Protein AF-A0A1I5GB34-F1 (afdb_monomer_lite)

Foldseek 3Di:
DFPQVLLVLLLQQAVVVLVPDDLVRLLVVLVVLLVLLVVVLDPDPDSVDDNLNSLLVNVSSLSNSCVSLPPPGPLCLQCLCCVLEHQQQRDFQDDPVSLVPQDDDDDRGDSVVSVVSSVVSVVVRDGAPQSVLVSLCRNHPDDPPDDRCPLSVVLVVLSVQLSVQSVCCVPPVPSNSVSSNVNSSSSSVSVNVVVVVDDPPDDDDSRVSNCVCRVCHPPVPRHNHDPDPSADPVNVVVVVVDDDQDPPHPPDDPPVVVVVVVVVVVLLVDQFLFDDLVNQVPDQLQDDQLVVLLLVLLQLLLVQCCVPPVPLSVVSNVLSVVSNVDDPDDPVSSCSVVVSLLSSLLSLLPDAPVSLVVQLVVDDPNNSNCCSSAAEEEEEEAFFDDPPDDTFPVVLLVVLLVVLCPRPPVSYHYHYDPLDDPVNVLCDLVNHAHQEYEYDYEAALQAGWHADPVRHTDGDGPVNVLVSVLVHLNHQEYEYLYACHVNNDPADSHQKYKYFNGDDDSVLSSQLSNQLSNCVSSSHDNVVSNVRSLVSCVVVVHDSPGMDMDGDD

Structure (mmCIF, N/CA/C/O backbone):
data_AF-A0A1I5GB34-F1
#
_entry.id   AF-A0A1I5GB34-F1
#
loop_
_atom_site.group_PDB
_atom_site.id
_atom_site.type_symbol
_atom_site.label_atom_id
_atom_site.label_alt_id
_atom_site.label_comp_id
_atom_site.label_asym_id
_atom_site.label_entity_id
_atom_site.label_seq_id
_atom_site.pdbx_PDB_ins_code
_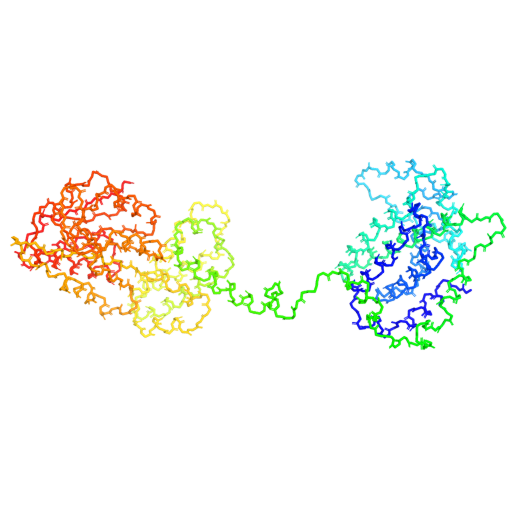atom_site.Cartn_x
_atom_site.Cartn_y
_atom_site.Cartn_z
_atom_site.occupancy
_atom_site.B_iso_or_equiv
_atom_site.auth_seq_id
_atom_site.auth_comp_id
_atom_site.auth_asym_id
_atom_site.auth_atom_id
_atom_site.pdbx_PDB_model_num
ATOM 1 N N . MET A 1 1 ? 26.066 -8.392 -37.610 1.00 86.19 1 MET A N 1
ATOM 2 C CA . MET A 1 1 ? 24.897 -9.177 -37.144 1.00 86.19 1 MET A CA 1
ATOM 3 C C . MET A 1 1 ? 23.680 -8.281 -37.241 1.00 86.19 1 MET A C 1
ATOM 5 O O . MET A 1 1 ? 23.872 -7.072 -37.287 1.00 86.19 1 MET A O 1
ATOM 9 N N . ARG A 1 2 ? 22.466 -8.829 -37.314 1.00 95.38 2 ARG A N 1
ATOM 10 C CA . ARG A 1 2 ? 21.261 -7.997 -37.223 1.00 95.38 2 ARG A CA 1
ATOM 11 C C . ARG A 1 2 ? 20.990 -7.589 -35.774 1.00 95.38 2 ARG A C 1
ATOM 13 O O . ARG A 1 2 ? 21.396 -8.308 -34.856 1.00 95.38 2 ARG A O 1
ATOM 20 N N . LEU A 1 3 ? 20.273 -6.491 -35.548 1.00 97.06 3 LEU A N 1
ATOM 21 C CA . LEU A 1 3 ? 19.861 -6.072 -34.204 1.00 97.06 3 LEU A CA 1
ATOM 22 C C . LEU A 1 3 ? 19.020 -7.164 -33.529 1.00 97.06 3 LEU A C 1
ATOM 24 O O . LEU A 1 3 ? 19.227 -7.480 -32.357 1.00 97.06 3 LEU A O 1
ATOM 28 N N . ASP A 1 4 ? 18.136 -7.803 -34.296 1.00 97.12 4 ASP A N 1
ATOM 29 C CA . ASP A 1 4 ? 17.328 -8.927 -33.820 1.00 97.12 4 ASP A CA 1
ATOM 30 C C . ASP A 1 4 ? 18.175 -10.141 -33.401 1.00 97.12 4 ASP A C 1
ATOM 32 O O . ASP A 1 4 ? 17.775 -10.883 -32.500 1.00 97.12 4 ASP A O 1
ATOM 36 N N . ASP A 1 5 ? 19.351 -10.344 -34.005 1.00 95.88 5 ASP A N 1
ATOM 37 C CA . ASP A 1 5 ? 20.269 -11.411 -33.595 1.00 95.88 5 ASP A CA 1
ATOM 38 C C . ASP A 1 5 ? 20.884 -11.094 -32.225 1.00 95.88 5 ASP A C 1
ATOM 40 O O . ASP A 1 5 ? 20.943 -11.968 -31.357 1.00 95.88 5 ASP A O 1
ATOM 44 N N . LEU A 1 6 ? 21.296 -9.839 -32.000 1.00 95.38 6 LEU A N 1
ATOM 45 C CA . LEU A 1 6 ? 21.833 -9.382 -30.712 1.00 95.38 6 LEU A CA 1
ATOM 46 C C . LEU A 1 6 ? 20.774 -9.452 -29.608 1.00 95.38 6 LEU A C 1
ATOM 48 O O . LEU A 1 6 ? 21.060 -9.903 -28.495 1.00 95.38 6 LEU A O 1
ATOM 52 N N . TYR A 1 7 ? 19.543 -9.062 -29.937 1.00 96.50 7 TYR A N 1
ATOM 53 C CA . TYR A 1 7 ? 18.381 -9.178 -29.067 1.00 96.50 7 TYR A CA 1
ATOM 54 C C . TYR A 1 7 ? 18.138 -10.634 -28.645 1.00 96.50 7 TYR A C 1
ATOM 56 O O . TYR A 1 7 ? 18.145 -10.935 -27.447 1.00 96.50 7 TYR A O 1
ATOM 64 N N . LYS A 1 8 ? 17.994 -11.552 -29.611 1.00 95.31 8 LYS A N 1
ATOM 65 C CA . LYS A 1 8 ? 17.742 -12.980 -29.350 1.00 95.31 8 LYS A CA 1
ATOM 66 C C . LYS A 1 8 ? 18.876 -13.621 -28.558 1.00 95.31 8 LYS A C 1
ATOM 68 O O . LYS A 1 8 ? 18.619 -14.352 -27.605 1.00 95.31 8 LYS A O 1
ATOM 73 N N . MET A 1 9 ? 20.123 -13.316 -28.915 1.00 94.06 9 MET A N 1
ATOM 74 C CA . MET A 1 9 ? 21.308 -13.795 -28.204 1.00 94.06 9 MET A CA 1
ATOM 75 C C . MET A 1 9 ? 21.294 -13.352 -26.738 1.00 94.06 9 MET A C 1
ATOM 77 O O . MET A 1 9 ? 21.451 -14.175 -25.839 1.00 94.06 9 MET A O 1
ATOM 81 N N . THR A 1 10 ? 21.077 -12.064 -26.478 1.00 92.06 10 THR A N 1
ATOM 82 C CA . THR A 1 10 ? 21.097 -11.510 -25.116 1.00 92.06 10 THR A CA 1
ATOM 83 C C . THR A 1 10 ? 19.936 -12.047 -24.278 1.00 92.06 10 THR A C 1
ATOM 85 O O . THR A 1 10 ? 20.125 -12.433 -23.123 1.00 92.06 10 THR A O 1
ATOM 88 N N . ALA A 1 11 ? 18.741 -12.132 -24.867 1.00 91.44 11 ALA A N 1
ATOM 89 C CA . ALA A 1 11 ? 17.571 -12.715 -24.222 1.00 91.44 11 ALA A CA 1
ATOM 90 C C . ALA A 1 11 ? 17.793 -14.192 -23.856 1.00 91.44 11 ALA A C 1
ATOM 92 O O . ALA A 1 11 ? 17.418 -14.607 -22.761 1.00 91.44 11 ALA A O 1
ATOM 93 N N . PHE A 1 12 ? 18.453 -14.962 -24.729 1.00 90.06 12 PHE A N 1
ATOM 94 C CA . PHE A 1 12 ? 18.824 -16.352 -24.464 1.00 90.06 12 PHE A CA 1
ATOM 95 C C . PHE A 1 12 ? 19.845 -16.475 -23.326 1.00 90.06 12 PHE A C 1
ATOM 97 O O . PHE A 1 12 ? 19.649 -17.282 -22.416 1.00 90.06 12 PHE A O 1
ATOM 104 N N . ILE A 1 13 ? 20.887 -15.631 -23.316 1.00 85.56 13 ILE A N 1
ATOM 105 C CA . ILE A 1 13 ? 21.891 -15.623 -22.239 1.00 85.56 13 ILE A CA 1
ATOM 106 C C . ILE A 1 13 ? 21.222 -15.469 -20.872 1.00 85.56 13 ILE A C 1
ATOM 108 O O . ILE A 1 13 ? 21.606 -16.149 -19.924 1.00 85.56 13 ILE A O 1
ATOM 112 N N . TYR A 1 14 ? 20.216 -14.603 -20.752 1.00 86.56 14 TYR A N 1
ATOM 113 C CA . TYR A 1 14 ? 19.569 -14.301 -19.474 1.00 86.56 14 TYR A CA 1
ATOM 114 C C . TYR A 1 14 ? 18.218 -14.992 -19.262 1.00 86.56 14 TYR A C 1
ATOM 116 O O . TYR A 1 14 ? 17.530 -14.651 -18.303 1.00 86.56 14 TYR A O 1
ATOM 124 N N . GLN A 1 15 ? 17.841 -15.965 -20.095 1.00 82.56 15 GLN A N 1
ATOM 125 C CA . GLN A 1 15 ? 16.497 -16.551 -20.111 1.00 82.56 15 GLN A CA 1
ATOM 126 C C . GLN A 1 15 ? 16.028 -17.061 -18.736 1.00 82.56 15 GLN A C 1
ATOM 128 O O . GLN A 1 15 ? 14.951 -16.676 -18.289 1.00 82.56 15 GLN A O 1
ATOM 133 N N . ASP A 1 16 ? 16.841 -17.844 -18.023 1.00 78.56 16 ASP A N 1
ATOM 134 C CA . ASP A 1 16 ? 16.467 -18.419 -16.717 1.00 78.56 16 ASP A CA 1
ATOM 135 C C . ASP A 1 16 ? 16.294 -17.348 -15.627 1.00 78.56 16 ASP A C 1
ATOM 137 O O . ASP A 1 16 ? 15.335 -17.349 -14.847 1.00 78.56 16 ASP A O 1
ATOM 141 N N . ALA A 1 17 ? 17.196 -16.365 -15.606 1.00 74.62 17 ALA A N 1
ATOM 142 C CA . ALA A 1 17 ? 17.087 -15.209 -14.722 1.00 74.62 17 ALA A CA 1
ATOM 143 C C . ALA A 1 17 ? 15.871 -14.334 -15.077 1.00 74.62 17 ALA A C 1
ATOM 145 O O . ALA A 1 17 ? 15.256 -13.724 -14.202 1.00 74.62 17 ALA A O 1
ATOM 146 N N . ASN A 1 18 ? 15.509 -14.278 -16.358 1.00 78.06 18 ASN A N 1
ATOM 147 C CA . ASN A 1 18 ? 14.363 -13.529 -16.853 1.00 78.06 18 ASN A CA 1
ATOM 148 C C . ASN A 1 18 ? 13.035 -14.246 -16.552 1.00 78.0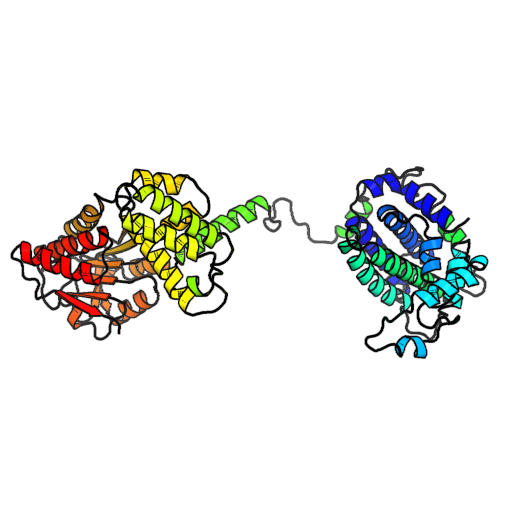6 18 ASN A C 1
ATOM 150 O O . ASN A 1 18 ? 12.026 -13.579 -16.342 1.00 78.06 18 ASN A O 1
ATOM 154 N N . LEU A 1 19 ? 13.021 -15.583 -16.484 1.00 76.38 19 LEU A N 1
ATOM 155 C CA . LEU A 1 19 ? 11.857 -16.377 -16.069 1.00 76.38 19 LEU A CA 1
ATOM 156 C C . LEU A 1 19 ? 11.523 -16.173 -14.587 1.00 76.38 19 LEU A C 1
ATOM 158 O O . LEU A 1 19 ? 10.355 -16.043 -14.232 1.00 76.38 19 LEU A O 1
ATOM 162 N N . THR A 1 20 ? 12.542 -16.124 -13.729 1.00 79.50 20 THR A N 1
ATOM 163 C CA . THR A 1 20 ? 12.364 -16.065 -12.267 1.00 79.50 20 THR A CA 1
ATOM 164 C C . THR A 1 20 ? 12.040 -14.667 -11.735 1.00 79.50 20 THR A C 1
ATOM 166 O O . THR A 1 20 ? 11.380 -14.542 -10.706 1.00 79.50 20 THR A O 1
ATOM 169 N N . ARG A 1 21 ? 12.479 -13.598 -12.412 1.00 83.06 21 ARG A N 1
ATOM 170 C CA . ARG A 1 21 ? 12.187 -12.209 -12.016 1.00 83.06 21 ARG A CA 1
ATOM 171 C C . ARG A 1 21 ? 10.833 -11.743 -12.549 1.00 83.06 21 ARG A C 1
ATOM 173 O O . ARG A 1 21 ? 10.402 -12.172 -13.614 1.00 83.06 21 ARG A O 1
ATOM 180 N N . SER A 1 22 ? 10.173 -10.814 -11.855 1.00 90.38 22 SER A N 1
ATOM 181 C CA . SER A 1 22 ? 8.976 -10.144 -12.388 1.00 90.38 22 SER A CA 1
ATOM 182 C C . SER A 1 22 ? 9.341 -9.131 -13.489 1.00 90.38 22 SER A C 1
ATOM 184 O O . SER A 1 22 ? 10.519 -8.789 -13.671 1.00 90.38 22 SER A O 1
ATOM 186 N N . LYS A 1 23 ? 8.351 -8.672 -14.271 1.00 90.31 23 LYS A N 1
ATOM 187 C CA . LYS A 1 23 ? 8.574 -7.657 -15.322 1.00 90.31 23 LYS A CA 1
ATOM 188 C C . LYS A 1 23 ? 9.002 -6.321 -14.708 1.00 90.31 23 LYS A C 1
ATOM 190 O O . LYS A 1 23 ? 9.939 -5.695 -15.193 1.00 90.31 23 LYS A O 1
ATOM 195 N N . GLU A 1 24 ? 8.435 -5.982 -13.555 1.00 93.06 24 GLU A N 1
ATOM 196 C CA . GLU A 1 24 ? 8.764 -4.805 -12.749 1.00 93.06 24 GLU A CA 1
ATOM 197 C C . GLU A 1 24 ? 10.184 -4.892 -12.186 1.00 93.06 24 GLU A C 1
ATOM 199 O O . GLU A 1 24 ? 10.939 -3.933 -12.285 1.00 93.06 24 GLU A O 1
ATOM 204 N N . ALA A 1 25 ? 10.592 -6.047 -11.650 1.00 88.38 25 ALA A N 1
ATOM 205 C CA . ALA A 1 25 ? 11.946 -6.232 -11.128 1.00 88.38 25 ALA A CA 1
ATOM 206 C C . ALA A 1 25 ? 13.013 -6.114 -12.231 1.00 88.38 25 ALA A C 1
ATOM 208 O O . ALA A 1 25 ? 14.078 -5.535 -12.017 1.00 88.38 25 ALA A O 1
ATOM 209 N N . THR A 1 26 ? 12.715 -6.640 -13.422 1.00 89.81 26 THR A N 1
ATOM 210 C CA . THR A 1 26 ? 13.593 -6.533 -14.598 1.00 89.81 26 THR A CA 1
ATOM 211 C C . THR A 1 26 ? 13.696 -5.081 -15.067 1.00 89.81 26 THR A C 1
ATOM 213 O O . THR A 1 26 ? 14.795 -4.589 -15.316 1.00 89.81 26 THR A O 1
ATOM 216 N N . PHE A 1 27 ? 12.566 -4.371 -15.104 1.00 94.88 27 PHE A N 1
ATOM 217 C CA . PHE A 1 27 ? 12.512 -2.950 -15.433 1.00 94.88 27 PHE A CA 1
ATOM 218 C C . PHE A 1 27 ? 13.258 -2.070 -14.421 1.00 94.88 27 PHE A C 1
ATOM 220 O O . PHE A 1 27 ? 14.061 -1.235 -14.820 1.00 94.88 27 PHE A O 1
ATOM 227 N N . LEU A 1 28 ? 13.074 -2.283 -13.116 1.00 92.06 28 LEU A N 1
ATOM 228 C CA . LEU A 1 28 ? 13.776 -1.518 -12.079 1.00 92.06 28 LEU A CA 1
ATOM 229 C C . LEU A 1 28 ? 15.295 -1.660 -12.193 1.00 92.06 28 LEU A C 1
ATOM 231 O O . LEU A 1 28 ? 16.026 -0.684 -12.029 1.00 92.06 28 LEU A O 1
ATOM 235 N N . HIS A 1 29 ? 15.777 -2.860 -12.510 1.00 88.12 29 HIS A N 1
ATOM 236 C CA . HIS A 1 29 ? 17.203 -3.062 -12.718 1.00 88.12 29 HIS A CA 1
ATOM 237 C C . HIS A 1 29 ? 17.699 -2.427 -14.027 1.00 88.12 29 HIS A C 1
ATOM 239 O O . HIS A 1 29 ? 18.798 -1.878 -14.070 1.00 88.12 29 HIS A O 1
ATOM 245 N N . PHE A 1 30 ? 16.878 -2.414 -15.079 1.00 93.19 30 PHE A N 1
ATOM 246 C CA . PHE A 1 30 ? 17.169 -1.638 -16.284 1.00 93.19 30 PHE A CA 1
ATOM 247 C C . PHE A 1 30 ? 17.275 -0.128 -15.984 1.00 93.19 30 PHE A C 1
ATOM 249 O O . PHE A 1 30 ? 18.254 0.498 -16.390 1.00 93.19 30 PHE A O 1
ATOM 256 N N . VAL A 1 31 ? 16.368 0.438 -15.176 1.00 93.56 31 VAL A N 1
ATOM 257 C CA . VAL A 1 31 ? 16.439 1.838 -14.708 1.00 93.56 31 VAL A CA 1
ATOM 258 C C . VAL A 1 31 ? 17.714 2.102 -13.897 1.00 93.56 31 VAL A C 1
ATOM 260 O O . VAL A 1 31 ? 18.381 3.115 -14.115 1.00 93.56 31 VAL A O 1
ATOM 263 N N . GLU A 1 32 ? 18.104 1.187 -12.998 1.00 87.94 32 GLU A N 1
ATOM 264 C CA . GLU A 1 32 ? 19.375 1.269 -12.254 1.00 87.94 32 GLU A CA 1
ATOM 265 C C . GLU A 1 32 ? 20.567 1.404 -13.215 1.00 87.94 32 GLU A C 1
ATOM 267 O O . GLU A 1 32 ? 21.467 2.224 -13.003 1.00 87.94 32 GLU A O 1
ATOM 272 N N . VAL A 1 33 ? 20.556 0.627 -14.300 1.00 87.81 33 VAL A N 1
ATOM 273 C CA . VAL A 1 33 ? 21.613 0.634 -15.311 1.00 87.81 33 VAL A CA 1
ATOM 274 C C . VAL A 1 33 ? 21.615 1.920 -16.128 1.00 87.81 33 VAL A C 1
ATOM 276 O O . VAL A 1 33 ? 22.680 2.520 -16.292 1.00 87.81 33 VAL A O 1
ATOM 279 N N . CYS A 1 34 ? 20.451 2.405 -16.560 1.00 90.44 34 CYS A N 1
ATOM 280 C CA . CYS A 1 34 ? 20.324 3.704 -17.220 1.00 90.44 34 CYS A CA 1
ATOM 281 C C . CYS A 1 34 ? 20.789 4.860 -16.320 1.00 90.44 34 CYS A C 1
ATOM 283 O O . CYS A 1 34 ? 21.385 5.818 -16.806 1.00 90.44 34 CYS A O 1
ATOM 285 N N . GLY A 1 35 ? 20.645 4.745 -14.996 1.00 87.31 35 GLY A N 1
ATOM 286 C CA . GLY A 1 35 ? 21.204 5.705 -14.039 1.00 87.31 35 GLY A CA 1
ATOM 287 C C . GLY A 1 35 ? 22.719 5.869 -14.133 1.00 87.31 35 GLY A C 1
ATOM 288 O O . GLY A 1 35 ? 23.233 6.959 -13.870 1.00 87.31 35 GLY A O 1
ATOM 289 N N . MET A 1 36 ? 23.453 4.839 -14.568 1.00 83.38 36 MET A N 1
ATOM 290 C CA . MET A 1 36 ? 24.895 4.951 -14.811 1.00 83.38 36 MET A CA 1
ATOM 291 C C . MET A 1 36 ? 25.222 5.862 -16.002 1.00 83.38 36 MET A C 1
ATOM 293 O O . MET A 1 36 ? 26.269 6.506 -15.971 1.00 83.38 36 MET A O 1
ATOM 297 N N . LEU A 1 37 ? 24.328 5.984 -16.992 1.00 82.56 37 LEU A N 1
ATOM 298 C CA . LEU A 1 37 ? 24.513 6.855 -18.162 1.00 82.56 37 LEU A CA 1
ATOM 299 C C . LEU A 1 37 ? 24.528 8.342 -17.777 1.00 82.56 37 LEU A C 1
ATOM 301 O O . LEU A 1 37 ? 25.271 9.118 -18.360 1.00 82.56 37 LEU A O 1
ATOM 305 N N . THR A 1 38 ? 23.842 8.729 -16.695 1.00 80.06 38 THR A N 1
ATOM 306 C CA . THR A 1 38 ? 23.878 10.114 -16.174 1.00 80.06 38 THR A CA 1
ATOM 307 C C . THR A 1 38 ? 25.258 10.540 -15.648 1.00 80.06 38 THR A C 1
ATOM 309 O O . THR A 1 38 ? 25.506 11.720 -15.390 1.00 80.06 38 THR A O 1
ATOM 312 N N . GLN A 1 39 ? 26.181 9.590 -15.441 1.00 69.38 39 GLN A N 1
ATOM 313 C CA . GLN A 1 39 ? 27.550 9.903 -15.025 1.00 69.38 39 GLN A CA 1
ATOM 314 C C . GLN A 1 39 ? 28.392 10.470 -16.171 1.00 69.38 39 GLN A C 1
ATOM 316 O O . GLN A 1 39 ? 29.393 11.122 -15.877 1.00 69.38 39 GLN A O 1
ATOM 321 N N . LEU A 1 40 ? 27.970 10.279 -17.426 1.00 66.94 40 LEU A N 1
ATOM 322 C CA . LEU A 1 40 ? 28.610 10.858 -18.612 1.00 66.94 40 LEU A CA 1
ATOM 323 C C . LEU A 1 40 ? 28.528 12.388 -18.608 1.00 66.94 40 LEU A C 1
ATOM 325 O O . LEU A 1 40 ? 29.477 13.068 -18.983 1.00 66.94 40 LEU A O 1
ATOM 329 N N . ASP A 1 41 ? 27.452 12.928 -18.040 1.00 65.50 41 ASP A N 1
ATOM 330 C CA . ASP A 1 41 ? 27.195 14.371 -17.998 1.00 65.50 41 ASP A CA 1
ATOM 331 C C . ASP A 1 41 ? 27.867 15.068 -16.807 1.00 65.50 41 ASP A C 1
ATOM 333 O O . ASP A 1 41 ? 28.001 16.296 -16.744 1.00 65.50 41 ASP A O 1
ATOM 337 N N . ARG A 1 42 ? 28.319 14.292 -15.816 1.00 60.78 42 ARG A N 1
ATOM 338 C CA . ARG A 1 42 ? 28.955 14.822 -14.610 1.00 60.78 42 ARG A CA 1
ATOM 339 C C . ARG A 1 42 ? 30.459 14.955 -14.841 1.00 60.78 42 ARG A C 1
ATOM 341 O O . ARG A 1 42 ? 31.187 13.978 -14.720 1.00 60.78 42 ARG A O 1
ATOM 348 N N . LYS A 1 43 ? 30.947 16.196 -15.005 1.00 51.81 43 LYS A N 1
ATOM 349 C CA . LYS A 1 43 ? 32.379 16.607 -15.018 1.00 51.81 43 LYS A CA 1
ATOM 350 C C . LYS A 1 43 ? 33.166 16.293 -13.719 1.00 51.81 43 LYS A C 1
ATOM 352 O O . LYS A 1 43 ? 33.996 17.085 -13.269 1.00 51.81 43 LYS A O 1
ATOM 357 N N . LYS A 1 44 ? 32.919 15.171 -13.037 1.00 45.41 44 LYS A N 1
ATOM 358 C CA . LYS A 1 44 ? 33.725 14.736 -11.890 1.00 45.41 44 LYS A CA 1
ATOM 359 C C . LYS A 1 44 ? 34.992 14.064 -12.416 1.00 45.41 44 LYS A C 1
ATOM 361 O O . LYS A 1 44 ? 34.915 13.076 -13.130 1.00 45.41 44 LYS A O 1
ATOM 366 N N . LYS A 1 45 ? 36.157 14.561 -11.979 1.00 45.53 45 LYS A N 1
ATOM 367 C CA . LYS A 1 45 ? 37.536 14.145 -12.343 1.00 45.53 45 LYS A CA 1
ATOM 368 C C . LYS A 1 45 ? 37.894 12.648 -12.173 1.00 45.53 45 LYS A C 1
ATOM 370 O O . LYS A 1 45 ? 39.059 12.290 -12.294 1.00 45.53 45 LYS A O 1
ATOM 375 N N . ARG A 1 46 ? 36.939 11.768 -11.867 1.00 46.81 46 ARG A N 1
ATOM 376 C CA . ARG A 1 46 ? 37.095 10.307 -11.824 1.00 46.81 46 ARG A CA 1
ATOM 377 C C . ARG A 1 46 ? 35.764 9.653 -12.193 1.00 46.81 46 ARG A C 1
ATOM 379 O O . ARG A 1 46 ? 35.036 9.199 -11.309 1.00 46.81 46 ARG A O 1
ATOM 386 N N . VAL A 1 47 ? 35.437 9.615 -13.481 1.00 48.25 47 VAL A N 1
ATOM 387 C CA . VAL A 1 47 ? 34.415 8.687 -13.974 1.00 48.25 47 VAL A CA 1
ATOM 388 C C . VAL A 1 47 ? 35.019 7.285 -13.830 1.00 48.25 47 VAL A C 1
ATOM 390 O O . VAL A 1 47 ? 36.007 6.955 -14.473 1.00 48.25 47 VAL A O 1
ATOM 393 N N . LYS A 1 48 ? 34.506 6.484 -12.888 1.00 54.81 48 LYS A N 1
ATOM 394 C CA . LYS A 1 48 ? 34.945 5.088 -12.673 1.00 54.81 48 LYS A CA 1
ATOM 395 C C . LYS A 1 48 ? 34.312 4.106 -13.672 1.00 54.81 48 LYS A C 1
ATOM 397 O O . LYS A 1 48 ? 34.555 2.908 -13.563 1.00 54.81 48 LYS A O 1
ATOM 402 N N . VAL A 1 49 ? 33.454 4.589 -14.568 1.00 65.19 49 VAL A N 1
ATOM 403 C CA . VAL A 1 49 ? 32.604 3.774 -15.441 1.00 65.19 49 VAL A CA 1
ATOM 404 C C . VAL A 1 49 ? 32.907 4.115 -16.894 1.00 65.19 49 VAL A C 1
ATOM 406 O O . VAL A 1 49 ? 32.725 5.251 -17.307 1.00 65.19 49 VAL A O 1
ATOM 409 N N . ASP A 1 50 ? 33.360 3.125 -17.653 1.00 81.25 50 ASP A N 1
ATOM 410 C CA . ASP A 1 50 ? 33.516 3.224 -19.104 1.00 81.25 50 ASP A CA 1
ATOM 411 C C . ASP A 1 50 ? 32.148 3.520 -19.780 1.00 81.25 50 ASP A C 1
ATOM 413 O O . ASP A 1 50 ? 31.213 2.727 -19.593 1.00 81.25 50 ASP A O 1
ATOM 417 N N . PRO A 1 51 ? 31.996 4.636 -20.524 1.00 81.88 51 PRO A N 1
ATOM 418 C CA . PRO A 1 51 ? 30.752 5.014 -21.200 1.00 81.88 51 PRO A CA 1
ATOM 419 C C . PRO A 1 51 ? 30.205 3.947 -22.147 1.00 81.88 51 PRO A C 1
ATOM 421 O O . PRO A 1 51 ? 29.017 3.616 -22.076 1.00 81.88 51 PRO A O 1
ATOM 424 N N . ALA A 1 52 ? 31.073 3.345 -22.965 1.00 86.31 52 ALA A N 1
ATOM 425 C CA . ALA A 1 52 ? 30.697 2.269 -23.876 1.00 86.31 52 ALA A CA 1
ATOM 426 C C . ALA A 1 52 ? 30.149 1.063 -23.092 1.00 86.31 52 ALA A C 1
ATOM 428 O O . ALA A 1 52 ? 29.097 0.513 -23.421 1.00 86.31 52 ALA A O 1
ATOM 429 N N . SER A 1 53 ? 30.782 0.710 -21.964 1.00 86.50 53 SER A N 1
ATOM 430 C CA . SER A 1 53 ? 30.269 -0.316 -21.044 1.00 86.50 53 SER A CA 1
ATOM 431 C C . SER A 1 53 ? 28.877 0.001 -20.505 1.00 86.50 53 SER A C 1
ATOM 433 O O . SER A 1 53 ? 28.057 -0.910 -20.393 1.00 86.50 53 SER A O 1
ATOM 435 N N . ALA A 1 54 ? 28.592 1.255 -20.152 1.00 88.75 54 ALA A N 1
ATOM 436 C CA . ALA A 1 54 ? 27.285 1.639 -19.628 1.00 88.75 54 ALA A CA 1
ATOM 437 C C . ALA A 1 54 ? 26.188 1.537 -20.702 1.00 88.75 54 ALA A C 1
ATOM 439 O O . ALA A 1 54 ? 25.130 0.971 -20.423 1.00 88.75 54 ALA A O 1
ATOM 440 N N . ILE A 1 55 ? 26.462 1.993 -21.931 1.00 92.25 55 ILE A N 1
ATOM 441 C CA . ILE A 1 55 ? 25.536 1.895 -23.075 1.00 92.25 55 ILE A CA 1
ATOM 442 C C . ILE A 1 55 ? 25.236 0.424 -23.392 1.00 92.25 55 ILE A C 1
ATOM 444 O O . ILE A 1 55 ? 24.074 0.014 -23.432 1.00 92.25 55 ILE A O 1
ATOM 448 N N . CYS A 1 56 ? 26.273 -0.410 -23.521 1.00 93.12 56 CYS A N 1
ATOM 449 C CA . CYS A 1 56 ? 26.102 -1.837 -23.792 1.00 93.12 56 CYS A CA 1
ATOM 450 C C . CYS A 1 56 ? 25.370 -2.559 -22.651 1.00 93.12 56 CYS A C 1
ATOM 452 O O . CYS A 1 56 ? 24.592 -3.479 -22.893 1.00 93.12 56 CYS A O 1
ATOM 454 N N . LYS A 1 57 ? 25.575 -2.157 -21.390 1.00 90.88 57 LYS A N 1
ATOM 455 C CA . LYS A 1 57 ? 24.801 -2.684 -20.254 1.00 90.88 57 LYS A CA 1
ATOM 456 C C . LYS A 1 57 ? 23.335 -2.290 -20.315 1.00 90.88 57 LYS A C 1
ATOM 458 O O . LYS A 1 57 ? 22.501 -3.146 -20.041 1.00 90.88 57 LYS A O 1
ATOM 463 N N . ALA A 1 58 ? 23.019 -1.051 -20.685 1.00 94.06 58 ALA A N 1
ATOM 464 C CA . ALA A 1 58 ? 21.634 -0.622 -20.851 1.00 94.06 58 ALA A CA 1
ATOM 465 C C . ALA A 1 58 ? 20.930 -1.489 -21.904 1.00 94.06 58 ALA A C 1
ATOM 467 O O . ALA A 1 58 ? 19.900 -2.086 -21.604 1.00 94.06 58 ALA A O 1
ATOM 468 N N . LEU A 1 59 ? 21.544 -1.679 -23.077 1.00 95.88 59 LEU A N 1
ATOM 469 C CA . LEU A 1 59 ? 21.034 -2.583 -24.117 1.00 95.88 59 LEU A CA 1
ATOM 470 C C . LEU A 1 59 ? 20.937 -4.044 -23.640 1.00 95.88 59 LEU A C 1
ATOM 472 O O . LEU A 1 59 ? 19.953 -4.732 -23.910 1.00 95.88 59 LEU A O 1
ATOM 476 N N . GLY A 1 60 ? 21.922 -4.493 -22.857 1.00 92.50 60 GLY A N 1
ATOM 477 C CA . GLY A 1 60 ? 21.965 -5.826 -22.258 1.00 92.50 60 GLY A CA 1
ATOM 478 C C . GLY A 1 60 ? 20.807 -6.135 -21.304 1.00 92.50 60 GLY A C 1
ATOM 479 O O . GLY A 1 60 ? 20.486 -7.304 -21.117 1.00 92.50 60 GLY A O 1
ATOM 480 N N . TRP A 1 61 ? 20.162 -5.111 -20.734 1.00 92.81 61 TRP A N 1
ATOM 481 C CA . TRP A 1 61 ? 18.957 -5.237 -19.902 1.00 92.81 61 TRP A CA 1
ATOM 482 C C . TRP A 1 61 ? 17.670 -4.851 -20.630 1.00 92.81 61 TRP A C 1
ATOM 484 O O . TRP A 1 61 ? 16.617 -5.426 -20.351 1.00 92.81 61 TRP A O 1
ATOM 494 N N . TYR A 1 62 ? 17.768 -3.956 -21.610 1.00 96.50 62 TYR A N 1
ATOM 495 C CA . TYR A 1 62 ? 16.685 -3.614 -22.522 1.00 96.50 62 TYR A CA 1
ATOM 496 C C . TYR A 1 62 ? 16.205 -4.848 -23.301 1.00 96.50 62 TYR A C 1
ATOM 498 O O . TYR A 1 62 ? 15.015 -5.150 -23.302 1.00 96.50 62 TYR A O 1
ATOM 506 N N . PHE A 1 63 ? 17.116 -5.633 -23.890 1.00 96.44 63 PHE A N 1
ATOM 507 C CA . PHE A 1 63 ? 16.741 -6.817 -24.673 1.00 96.44 63 PHE A CA 1
ATOM 508 C C . PHE A 1 63 ? 16.028 -7.906 -23.847 1.00 96.44 63 PHE A C 1
ATOM 510 O O . PHE A 1 63 ? 14.942 -8.327 -24.252 1.00 96.44 63 PHE A O 1
ATOM 517 N N . PRO A 1 64 ? 16.528 -8.349 -22.675 1.00 93.19 64 PRO A N 1
ATOM 518 C CA . PRO A 1 64 ? 15.773 -9.254 -21.812 1.00 93.19 64 PRO A CA 1
ATOM 519 C C . PRO A 1 64 ? 14.411 -8.699 -21.384 1.00 93.19 64 PRO A C 1
ATOM 521 O O . PRO A 1 64 ? 13.446 -9.464 -21.343 1.00 93.19 64 PRO A O 1
ATOM 524 N N . LEU A 1 65 ? 14.300 -7.391 -21.116 1.00 95.25 65 LEU A N 1
ATOM 525 C CA . LEU A 1 65 ? 13.016 -6.758 -20.809 1.00 95.25 65 LEU A CA 1
ATOM 526 C C . LEU A 1 65 ? 12.041 -6.884 -21.989 1.00 95.25 65 LEU A C 1
ATOM 528 O O . LEU A 1 65 ? 10.926 -7.358 -21.793 1.00 95.25 65 LEU A O 1
ATOM 532 N N . LEU A 1 66 ? 12.460 -6.562 -23.216 1.00 96.69 66 LEU A N 1
ATOM 533 C CA . LEU A 1 66 ? 11.618 -6.726 -24.408 1.00 96.69 66 LEU A CA 1
ATOM 534 C C . LEU A 1 66 ? 11.174 -8.180 -24.617 1.00 96.69 66 LEU A C 1
ATOM 536 O O . LEU A 1 66 ? 10.008 -8.438 -24.915 1.00 96.69 66 LEU A O 1
ATOM 540 N N . ALA A 1 67 ? 12.078 -9.144 -24.418 1.00 94.50 67 ALA A N 1
ATOM 541 C CA . ALA A 1 67 ? 11.749 -10.568 -24.487 1.00 94.50 67 ALA A CA 1
ATOM 542 C C . ALA A 1 67 ? 10.731 -10.981 -23.423 1.00 94.50 67 ALA A C 1
ATOM 544 O O . ALA A 1 67 ? 9.797 -11.726 -23.713 1.00 94.50 67 ALA A O 1
ATOM 545 N N . LYS A 1 68 ? 10.861 -10.450 -22.204 1.00 93.12 68 LYS A N 1
ATOM 546 C CA . LYS A 1 68 ? 9.909 -10.698 -21.118 1.00 93.12 68 LYS A CA 1
ATOM 547 C C . LYS A 1 68 ? 8.515 -10.154 -21.420 1.00 93.12 68 LYS A C 1
ATOM 549 O O . LYS A 1 68 ? 7.526 -10.733 -20.984 1.00 93.12 68 LYS A O 1
ATOM 554 N N . MET A 1 69 ? 8.457 -9.063 -22.174 1.00 94.00 69 MET A N 1
ATOM 555 C CA . MET A 1 69 ? 7.228 -8.401 -22.603 1.00 94.00 69 MET A CA 1
ATOM 556 C C . MET A 1 69 ? 6.705 -8.947 -23.944 1.00 94.00 69 MET A C 1
ATOM 558 O O . MET A 1 69 ? 5.763 -8.402 -24.506 1.00 94.00 69 MET A O 1
ATOM 562 N N . GLY A 1 70 ? 7.285 -10.032 -24.472 1.00 92.31 70 GLY A N 1
ATOM 563 C CA . GLY A 1 70 ? 6.764 -10.721 -25.655 1.00 92.31 70 GLY A CA 1
ATOM 564 C C . GLY A 1 70 ? 6.976 -9.985 -26.983 1.00 92.31 70 GLY A C 1
ATOM 565 O O . GLY A 1 70 ? 6.199 -10.180 -27.916 1.00 92.31 70 GLY A O 1
ATOM 566 N N . VAL A 1 71 ? 8.001 -9.136 -27.095 1.00 95.38 71 VAL A N 1
ATOM 567 C CA . VAL A 1 71 ? 8.373 -8.499 -28.370 1.00 95.38 71 VAL A CA 1
ATOM 568 C C . VAL A 1 71 ? 8.949 -9.549 -29.327 1.00 95.38 71 VAL A C 1
ATOM 570 O O . VAL A 1 71 ? 9.927 -10.206 -28.998 1.00 95.38 71 VAL A O 1
ATOM 573 N N . GLY A 1 72 ? 8.364 -9.714 -30.517 1.00 93.56 72 GLY A N 1
ATOM 574 C CA . GLY A 1 72 ? 8.831 -10.709 -31.498 1.00 93.56 72 GLY A CA 1
ATOM 575 C C . GLY A 1 72 ? 10.047 -10.273 -32.327 1.00 93.56 72 GLY A C 1
ATOM 576 O O . GLY A 1 72 ? 10.870 -11.107 -32.703 1.00 93.56 72 GLY A O 1
ATOM 577 N N . SER A 1 73 ? 10.157 -8.972 -32.602 1.00 96.56 73 SER A N 1
ATOM 578 C CA . SER A 1 73 ? 11.262 -8.345 -33.333 1.00 96.56 73 SER A CA 1
ATOM 579 C C . SER A 1 73 ? 11.451 -6.920 -32.826 1.00 96.56 73 SER A C 1
ATOM 581 O O . SER A 1 73 ? 10.488 -6.154 -32.739 1.00 96.56 73 SER A O 1
ATOM 583 N N . VAL A 1 74 ? 12.686 -6.581 -32.467 1.00 97.12 74 VAL A N 1
ATOM 584 C CA . VAL A 1 74 ? 13.061 -5.227 -32.046 1.00 97.12 74 VAL A CA 1
ATOM 585 C C . VAL A 1 74 ? 13.172 -4.332 -33.271 1.00 97.12 74 VAL A C 1
ATOM 587 O O . VAL A 1 74 ? 12.738 -3.188 -33.227 1.00 97.12 74 VAL A O 1
ATOM 590 N N . GLU A 1 75 ? 13.684 -4.862 -34.381 1.00 97.69 75 GLU A N 1
ATOM 591 C CA . GLU A 1 75 ? 13.782 -4.126 -35.645 1.00 97.69 75 GLU A CA 1
ATOM 592 C C . GLU A 1 75 ? 12.410 -3.659 -36.139 1.00 97.69 75 GLU A C 1
ATOM 594 O O . GLU A 1 75 ? 12.245 -2.478 -36.438 1.00 97.69 75 GLU A O 1
ATOM 599 N N . GLU A 1 76 ? 11.407 -4.544 -36.151 1.00 96.25 76 GLU A N 1
ATOM 600 C CA . GLU A 1 76 ? 10.033 -4.173 -36.519 1.00 96.25 76 GLU A CA 1
ATOM 601 C C . GLU A 1 76 ? 9.441 -3.147 -35.554 1.00 96.25 76 GLU A C 1
ATOM 603 O O . GLU A 1 76 ? 8.872 -2.147 -35.987 1.00 96.25 76 GLU A O 1
ATOM 608 N N . LEU A 1 77 ? 9.595 -3.373 -34.243 1.00 95.81 77 LEU A N 1
ATOM 609 C CA . LEU A 1 77 ? 9.098 -2.468 -33.205 1.00 95.81 77 LEU A CA 1
ATOM 610 C C . LEU A 1 77 ? 9.645 -1.051 -33.404 1.00 95.81 77 LEU A C 1
ATOM 612 O O . LEU A 1 77 ? 8.887 -0.082 -33.366 1.00 95.81 77 LEU A O 1
ATOM 616 N N . LEU A 1 78 ? 10.954 -0.937 -33.636 1.00 97.06 78 LEU A N 1
ATOM 617 C CA . LEU A 1 78 ? 11.617 0.346 -33.828 1.00 97.06 78 LEU A CA 1
ATOM 618 C C . LEU A 1 78 ? 11.228 0.979 -35.158 1.00 97.06 78 LEU A C 1
ATOM 620 O O . LEU A 1 78 ? 10.901 2.163 -35.184 1.00 97.06 78 LEU A O 1
ATOM 624 N N . PHE A 1 79 ? 11.223 0.213 -36.252 1.00 96.81 79 PHE A N 1
ATOM 625 C CA . PHE A 1 79 ? 10.944 0.756 -37.579 1.00 96.81 79 PHE A CA 1
ATOM 626 C C . PHE A 1 79 ? 9.486 1.207 -37.732 1.00 96.81 79 PHE A C 1
ATOM 628 O O . PHE A 1 79 ? 9.223 2.180 -38.433 1.00 96.81 79 PHE A O 1
ATOM 635 N N . LEU A 1 80 ? 8.546 0.561 -37.030 1.00 94.12 80 LEU A N 1
ATOM 636 C CA . LEU A 1 80 ? 7.141 0.978 -36.981 1.00 94.12 80 LEU A CA 1
ATOM 637 C C . LEU A 1 80 ? 6.959 2.384 -36.391 1.00 94.12 80 LEU A C 1
ATOM 639 O O . LEU A 1 80 ? 6.077 3.116 -36.839 1.00 94.12 80 LEU A O 1
ATOM 643 N N . LYS A 1 81 ? 7.780 2.770 -35.404 1.00 93.00 81 LYS A N 1
ATOM 644 C CA . LYS A 1 81 ? 7.746 4.117 -34.808 1.00 93.00 81 LYS A CA 1
ATOM 645 C C . LYS A 1 81 ? 8.679 5.095 -35.525 1.00 93.00 81 LYS A C 1
ATOM 647 O O . LYS A 1 81 ? 8.330 6.257 -35.707 1.00 93.00 81 LYS A O 1
ATOM 652 N N . TYR A 1 82 ? 9.839 4.623 -35.969 1.00 95.94 82 TYR A N 1
ATOM 653 C CA . TYR A 1 82 ? 10.906 5.416 -36.576 1.00 95.94 82 TYR A CA 1
ATOM 654 C C . TYR A 1 82 ? 11.293 4.863 -37.960 1.00 95.94 82 TYR A C 1
ATOM 656 O O . TYR A 1 82 ? 12.364 4.268 -38.107 1.00 95.94 82 TYR A O 1
ATOM 664 N N . PRO A 1 83 ? 10.462 5.073 -39.001 1.00 96.12 83 PRO A N 1
ATOM 665 C CA . PRO A 1 83 ? 10.698 4.546 -40.346 1.00 96.12 83 PRO A CA 1
ATOM 666 C C . PRO A 1 83 ? 11.712 5.396 -41.125 1.00 96.12 83 PRO A C 1
ATOM 668 O O . PRO A 1 83 ? 11.394 5.969 -42.167 1.00 96.12 83 PRO A O 1
ATOM 671 N N . ASP A 1 84 ? 12.930 5.540 -40.601 1.00 96.44 84 ASP A N 1
ATOM 672 C CA . ASP A 1 84 ? 13.969 6.442 -41.125 1.00 96.44 84 ASP A CA 1
ATOM 673 C C . ASP A 1 84 ? 13.546 7.932 -41.186 1.00 96.44 84 ASP A C 1
ATOM 675 O O . ASP A 1 84 ? 14.006 8.711 -42.022 1.00 96.44 84 ASP A O 1
ATOM 679 N N . ALA A 1 85 ? 12.629 8.343 -40.309 1.00 94.88 85 ALA A N 1
ATOM 680 C CA . ALA A 1 85 ? 12.158 9.718 -40.159 1.00 94.88 85 ALA A CA 1
ATOM 681 C C . ALA A 1 85 ? 11.571 9.931 -38.756 1.00 94.88 85 ALA A C 1
ATOM 683 O O . ALA A 1 85 ? 11.217 8.976 -38.066 1.00 94.88 85 ALA A O 1
ATOM 684 N N . CYS A 1 86 ? 11.434 11.190 -38.337 1.00 92.88 86 CYS A N 1
ATOM 685 C CA . CYS A 1 86 ? 10.747 11.530 -37.091 1.00 92.88 86 CYS A CA 1
ATOM 686 C C . CYS A 1 86 ? 9.237 11.200 -37.185 1.00 92.88 86 CYS A C 1
ATOM 688 O O . CYS A 1 86 ? 8.600 11.673 -38.126 1.00 92.88 86 CYS A O 1
ATOM 690 N N . PRO A 1 87 ? 8.616 10.489 -36.222 1.00 90.44 87 PRO A N 1
ATOM 691 C CA . PRO A 1 87 ? 7.191 10.130 -36.285 1.00 90.44 87 PRO A CA 1
ATOM 692 C C . PRO A 1 87 ? 6.244 11.336 -36.277 1.00 90.44 87 PRO A C 1
ATOM 694 O O . PRO A 1 87 ? 5.139 11.263 -36.806 1.00 90.44 87 PRO A O 1
ATOM 697 N N . TYR A 1 88 ? 6.678 12.459 -35.701 1.00 87.62 88 TYR A N 1
ATOM 698 C CA . TYR A 1 88 ? 5.863 13.665 -35.558 1.00 87.62 88 TYR A CA 1
ATOM 699 C C . TYR A 1 88 ? 5.908 14.531 -36.824 1.00 87.62 88 TYR A C 1
ATOM 701 O O . TYR A 1 88 ? 4.914 14.683 -37.536 1.00 87.62 88 TYR A O 1
ATOM 709 N N . CYS A 1 89 ? 7.083 15.086 -37.146 1.00 89.62 89 CYS A N 1
ATOM 710 C CA . CYS A 1 89 ? 7.239 15.974 -38.304 1.00 89.62 89 CYS A CA 1
ATOM 711 C C . CYS A 1 89 ? 7.501 15.240 -39.623 1.00 89.62 89 CYS A C 1
ATOM 713 O O . CYS A 1 89 ? 7.418 15.869 -40.675 1.00 89.62 89 CYS A O 1
ATOM 715 N N . ARG A 1 90 ? 7.810 13.935 -39.586 1.00 91.50 90 ARG A N 1
ATOM 716 C CA . ARG A 1 90 ? 8.066 13.087 -40.767 1.00 91.50 90 ARG A CA 1
ATOM 717 C C . ARG A 1 90 ? 9.264 13.532 -41.609 1.00 91.50 90 ARG A C 1
ATOM 719 O O . ARG A 1 90 ? 9.361 13.211 -42.790 1.00 91.50 90 ARG A O 1
ATOM 726 N N . GLN A 1 91 ? 10.195 14.253 -40.984 1.00 91.62 91 GLN A N 1
ATOM 727 C CA . GLN A 1 91 ? 11.427 14.748 -41.597 1.00 91.62 91 GLN A CA 1
ATOM 728 C C . GLN A 1 91 ? 12.665 14.041 -41.031 1.00 91.62 91 GLN A C 1
ATOM 730 O O . GLN A 1 91 ? 12.644 13.494 -39.924 1.00 91.62 91 GLN A O 1
ATOM 735 N N . LYS A 1 92 ? 13.743 14.080 -41.819 1.00 92.50 92 LYS A N 1
ATOM 736 C CA . LYS A 1 92 ? 15.101 13.643 -41.484 1.00 92.50 92 LYS A CA 1
ATOM 737 C C . LYS A 1 92 ? 16.077 14.657 -42.115 1.00 92.50 92 LYS A C 1
ATOM 739 O O . LYS A 1 92 ? 16.192 14.657 -43.343 1.00 92.50 92 LYS A O 1
ATOM 744 N N . PRO A 1 93 ? 16.735 15.538 -41.335 1.00 93.88 93 PRO A N 1
ATOM 745 C CA . PRO A 1 93 ? 16.639 15.681 -39.876 1.00 93.88 93 PRO A CA 1
ATOM 746 C C . PRO A 1 93 ? 15.270 16.210 -39.413 1.00 93.88 93 PRO A C 1
ATOM 748 O O . PRO A 1 93 ? 14.531 16.815 -40.189 1.00 93.88 93 PRO A O 1
ATOM 751 N N . HIS A 1 94 ? 14.923 15.965 -38.148 1.00 91.00 94 HIS A N 1
ATOM 752 C CA . HIS A 1 94 ? 13.677 16.440 -37.544 1.00 91.00 94 HIS A CA 1
ATOM 753 C C . HIS A 1 94 ? 13.607 17.974 -37.464 1.00 91.00 94 HIS A C 1
ATOM 755 O O . HIS A 1 94 ? 14.624 18.663 -37.374 1.00 91.00 94 HIS A O 1
ATOM 761 N N . ASN A 1 95 ? 12.384 18.507 -37.439 1.00 87.75 95 ASN A N 1
ATOM 762 C CA . ASN A 1 95 ? 12.117 19.929 -37.257 1.00 87.75 95 ASN A CA 1
ATOM 763 C C . ASN A 1 95 ? 11.378 20.181 -35.938 1.00 87.75 95 ASN A C 1
ATOM 765 O O . ASN A 1 95 ? 10.182 19.907 -35.805 1.00 87.75 95 ASN A O 1
ATOM 769 N N . ASP A 1 96 ? 12.100 20.748 -34.975 1.00 81.00 96 ASP A N 1
ATOM 770 C CA . ASP A 1 96 ? 11.613 21.078 -33.634 1.00 81.00 96 ASP A CA 1
ATOM 771 C C . ASP A 1 96 ? 10.396 22.005 -33.626 1.00 81.00 96 ASP A C 1
ATOM 773 O O . ASP A 1 96 ? 9.462 21.804 -32.849 1.00 81.00 96 ASP A O 1
ATOM 777 N N . GLY A 1 97 ? 10.400 23.019 -34.496 1.00 77.56 97 GLY A N 1
ATOM 778 C CA . GLY A 1 97 ? 9.306 23.980 -34.599 1.00 77.56 97 GLY A CA 1
ATOM 779 C C . GLY A 1 97 ? 8.009 23.291 -35.005 1.00 77.56 97 GLY A C 1
ATOM 780 O O . GLY A 1 97 ? 6.981 23.497 -34.370 1.00 77.56 97 GLY A O 1
ATOM 781 N N . GLN A 1 98 ? 8.068 22.408 -36.004 1.00 80.12 98 GLN A N 1
ATOM 782 C CA . GLN A 1 98 ? 6.900 21.645 -36.449 1.00 80.12 98 GLN A CA 1
ATOM 783 C C . GLN A 1 98 ? 6.413 20.644 -35.398 1.00 80.12 98 GLN A C 1
ATOM 785 O O . GLN A 1 98 ? 5.209 20.532 -35.198 1.00 80.12 98 GLN A O 1
ATOM 790 N N . CYS A 1 99 ? 7.321 19.965 -34.689 1.00 78.94 99 CYS A N 1
ATOM 791 C CA . CYS A 1 99 ? 6.939 19.022 -33.632 1.00 78.94 99 CYS A CA 1
ATOM 792 C C . CYS A 1 99 ? 6.259 19.734 -32.446 1.00 78.94 99 CYS A C 1
ATOM 794 O O . CYS A 1 99 ? 5.282 19.230 -31.902 1.00 78.94 99 CYS A O 1
ATOM 796 N N . LYS A 1 100 ? 6.734 20.932 -32.067 1.00 71.62 100 LYS A N 1
ATOM 797 C CA . LYS A 1 100 ? 6.213 21.705 -30.920 1.00 71.62 100 LYS A CA 1
ATOM 798 C C . LYS A 1 100 ? 4.900 22.448 -31.208 1.00 71.62 100 LYS A C 1
ATOM 800 O O . LYS A 1 100 ? 4.200 22.811 -30.263 1.00 71.62 100 LYS A O 1
ATOM 805 N N . LEU A 1 101 ? 4.570 22.687 -32.482 1.00 63.88 101 LEU A N 1
ATOM 806 C CA . LEU A 1 101 ? 3.336 23.363 -32.917 1.00 63.88 101 LEU A CA 1
ATOM 807 C C . LEU A 1 101 ? 2.090 22.462 -32.869 1.00 63.88 101 LEU A C 1
ATOM 809 O O . LEU A 1 101 ? 0.973 22.968 -32.966 1.00 63.88 101 LEU A O 1
ATOM 813 N N . VAL A 1 102 ? 2.254 21.153 -32.665 1.00 55.22 102 VAL A N 1
ATOM 814 C CA . VAL A 1 102 ? 1.146 20.205 -32.484 1.00 55.22 102 VAL A CA 1
ATOM 815 C C . VAL A 1 102 ? 0.602 20.316 -31.049 1.00 55.22 102 VAL A C 1
ATOM 817 O O . VAL A 1 102 ? 0.828 19.457 -30.203 1.00 55.22 102 VAL A O 1
ATOM 820 N N . LYS A 1 103 ? -0.079 21.425 -30.735 1.00 42.62 103 LYS A N 1
ATOM 821 C CA . LYS A 1 103 ? -0.841 21.615 -29.487 1.00 42.62 103 LYS A CA 1
ATOM 822 C C . LYS A 1 103 ? -2.299 21.938 -29.814 1.00 42.62 103 LYS A C 1
ATOM 824 O O . LYS A 1 103 ? -2.620 23.057 -30.199 1.00 42.62 103 LYS A O 1
ATOM 829 N N . GLY A 1 104 ? -3.178 20.957 -29.630 1.00 41.00 104 GLY A N 1
ATOM 830 C CA . GLY A 1 104 ? -4.624 21.041 -29.862 1.00 41.00 104 GLY A CA 1
ATOM 831 C C . GLY A 1 104 ? -5.226 19.635 -29.869 1.00 41.00 104 GLY A C 1
ATOM 832 O O . GLY A 1 104 ? -4.492 18.685 -30.093 1.00 41.00 104 GLY A O 1
ATOM 833 N N . ALA A 1 105 ? -6.522 19.482 -29.588 1.00 38.97 105 ALA A N 1
ATOM 834 C CA . ALA A 1 105 ? -7.208 18.212 -29.284 1.00 38.97 105 ALA A CA 1
ATOM 835 C C . ALA A 1 105 ? -7.277 17.145 -30.414 1.00 38.97 105 ALA A C 1
ATOM 837 O O . ALA A 1 105 ? -8.126 16.255 -30.367 1.00 38.97 105 ALA A O 1
ATOM 838 N N . GLU A 1 106 ? -6.399 17.198 -31.412 1.00 47.06 106 GLU A N 1
ATOM 839 C CA . GLU A 1 106 ? -6.213 16.154 -32.422 1.00 47.06 106 GLU A CA 1
ATOM 840 C C . GLU A 1 106 ? -5.012 15.273 -32.046 1.00 47.06 106 GLU A C 1
ATOM 842 O O . GLU A 1 106 ? -4.047 15.745 -31.446 1.00 47.06 106 GLU A O 1
ATOM 847 N N . LYS A 1 107 ? -5.076 13.968 -32.354 1.00 50.78 107 LYS A N 1
ATOM 848 C CA . LYS A 1 107 ? -4.002 13.010 -32.032 1.00 50.78 107 LYS A CA 1
ATOM 849 C C . LYS A 1 107 ? -2.658 13.540 -32.552 1.00 50.78 107 LYS A C 1
ATOM 851 O O . LYS A 1 107 ? -2.504 13.740 -33.751 1.00 50.78 107 LYS A O 1
ATOM 856 N N . THR A 1 108 ? -1.686 13.702 -31.653 1.00 59.81 108 THR A N 1
ATOM 857 C CA . THR A 1 108 ? -0.375 14.345 -31.876 1.00 59.81 108 THR A CA 1
ATOM 858 C C . THR A 1 108 ? 0.470 13.701 -32.987 1.00 59.81 108 THR A C 1
ATOM 860 O O . THR A 1 108 ? 1.383 14.331 -33.513 1.00 59.81 108 THR A O 1
ATOM 863 N N . VAL A 1 109 ? 0.166 12.450 -33.357 1.00 66.31 109 VAL A N 1
ATOM 864 C CA . VAL A 1 109 ? 0.814 11.683 -34.431 1.00 66.31 109 VAL A CA 1
ATOM 865 C C . VAL A 1 109 ? -0.244 11.062 -35.342 1.00 66.31 109 VAL A C 1
ATOM 867 O O . VAL A 1 109 ? -1.124 10.313 -34.897 1.00 66.31 109 VAL A O 1
ATOM 870 N N . SER A 1 110 ? -0.123 11.317 -36.643 1.00 79.88 110 SER A N 1
ATOM 871 C CA . SER A 1 110 ? -0.938 10.679 -37.676 1.00 79.88 110 SER A CA 1
ATOM 872 C C . SER A 1 110 ? -0.415 9.274 -37.974 1.00 79.88 110 SER A C 1
ATOM 874 O O . SER A 1 110 ? 0.548 9.083 -38.714 1.00 79.88 110 SER A O 1
ATOM 876 N N . HIS A 1 111 ? -1.055 8.268 -37.378 1.00 83.12 111 HIS A N 1
ATOM 877 C CA . HIS A 1 111 ? -0.605 6.877 -37.469 1.00 83.12 111 HIS A CA 1
ATOM 878 C C . HIS A 1 111 ? -0.628 6.353 -38.914 1.00 83.12 111 HIS A C 1
ATOM 880 O O . HIS A 1 111 ? 0.261 5.607 -39.306 1.00 83.12 111 HIS A O 1
ATOM 886 N N . ALA A 1 112 ? -1.610 6.771 -39.720 1.00 86.06 112 ALA A N 1
ATOM 887 C CA . ALA A 1 112 ? -1.711 6.365 -41.122 1.00 86.06 112 ALA A CA 1
ATOM 888 C C . ALA A 1 112 ? -0.513 6.861 -41.948 1.00 86.06 112 ALA A C 1
ATOM 890 O O . ALA A 1 112 ? 0.091 6.091 -42.686 1.00 86.06 112 ALA A O 1
ATOM 891 N N . GLU A 1 113 ? -0.117 8.122 -41.765 1.00 88.69 113 GLU A N 1
ATOM 892 C CA . GLU A 1 113 ? 0.997 8.715 -42.510 1.00 88.69 113 GLU A CA 1
ATOM 893 C C . GLU A 1 113 ? 2.353 8.136 -42.078 1.00 88.69 113 GLU A C 1
ATOM 895 O O . GLU A 1 113 ? 3.259 8.012 -42.900 1.00 88.69 113 GLU A O 1
ATOM 900 N N . VAL A 1 114 ? 2.503 7.747 -40.806 1.00 89.12 114 VAL A N 1
ATOM 901 C CA . VAL A 1 114 ? 3.697 7.021 -40.340 1.00 89.12 114 VAL A CA 1
ATOM 902 C C . VAL A 1 114 ? 3.752 5.620 -40.952 1.00 89.12 114 VAL A C 1
ATOM 904 O O . VAL A 1 114 ? 4.803 5.223 -41.447 1.00 89.12 114 VAL A O 1
ATOM 907 N N . LEU A 1 115 ? 2.631 4.894 -41.015 1.00 91.62 115 LEU A N 1
ATOM 908 C CA . LEU A 1 115 ? 2.576 3.578 -41.666 1.00 91.62 115 LEU A CA 1
ATOM 909 C C . LEU A 1 115 ? 2.888 3.655 -43.171 1.00 91.62 115 LEU A C 1
ATOM 911 O O . LEU A 1 115 ? 3.593 2.799 -43.697 1.00 91.62 115 LEU A O 1
ATOM 915 N N . GLU A 1 116 ? 2.458 4.710 -43.868 1.00 93.81 116 GLU A N 1
ATOM 916 C CA . GLU A 1 116 ? 2.865 4.941 -45.262 1.00 93.81 116 GLU A CA 1
ATOM 917 C C . GLU A 1 116 ? 4.378 5.157 -45.413 1.00 93.81 116 GLU A C 1
ATOM 919 O O . GLU A 1 116 ? 4.965 4.783 -46.434 1.00 93.81 116 GLU A O 1
ATOM 924 N N . LEU A 1 117 ? 5.026 5.780 -44.423 1.00 94.00 117 LEU A N 1
ATOM 925 C CA . LEU A 1 117 ? 6.482 5.920 -44.404 1.00 94.00 117 LEU A CA 1
ATOM 926 C C . LEU A 1 117 ? 7.175 4.589 -44.125 1.00 94.00 117 LEU A C 1
ATOM 928 O O . LEU A 1 117 ? 8.193 4.328 -44.759 1.00 94.00 117 LEU A O 1
ATOM 932 N N . VAL A 1 118 ? 6.625 3.746 -43.244 1.00 95.12 118 VAL A N 1
ATOM 933 C CA . VAL A 1 118 ? 7.139 2.389 -42.985 1.00 95.12 118 VAL A CA 1
ATOM 934 C C . VAL A 1 118 ? 7.223 1.598 -44.288 1.00 95.12 118 VAL A C 1
ATOM 936 O O . VAL A 1 118 ? 8.290 1.083 -44.621 1.00 95.12 118 VAL A O 1
ATOM 939 N N . GLU A 1 119 ? 6.140 1.563 -45.066 1.00 95.38 119 GLU A N 1
ATOM 940 C CA . GLU A 1 119 ? 6.111 0.848 -46.349 1.00 95.38 119 GLU A CA 1
ATOM 941 C C . GLU A 1 119 ? 7.101 1.443 -47.358 1.00 95.38 119 GLU A C 1
ATOM 943 O O . GLU A 1 119 ? 7.879 0.733 -47.998 1.00 95.38 119 GLU A O 1
ATOM 948 N N . ARG A 1 120 ? 7.134 2.774 -47.467 1.00 96.56 120 ARG A N 1
ATOM 949 C CA . ARG A 1 120 ? 7.992 3.490 -48.422 1.00 96.56 120 ARG A CA 1
ATOM 950 C C . ARG A 1 120 ? 9.480 3.352 -48.118 1.00 96.56 120 ARG A C 1
ATOM 952 O O . ARG A 1 120 ? 10.288 3.254 -49.040 1.00 96.56 120 ARG A O 1
ATOM 959 N N . ASN A 1 121 ? 9.844 3.378 -46.840 1.00 96.69 121 ASN A N 1
ATOM 960 C CA . ASN A 1 121 ? 11.232 3.368 -46.389 1.00 96.69 121 ASN A CA 1
ATOM 961 C C . ASN A 1 121 ? 11.710 1.967 -46.002 1.00 96.69 121 ASN A C 1
ATOM 963 O O . ASN A 1 121 ? 12.849 1.829 -45.569 1.00 96.69 121 ASN A O 1
ATOM 967 N N . ARG A 1 122 ? 10.900 0.920 -46.201 1.00 95.75 122 ARG A N 1
ATOM 968 C CA . ARG A 1 122 ? 11.197 -0.458 -45.789 1.00 95.75 122 ARG A CA 1
ATOM 969 C C . ARG A 1 122 ? 12.582 -0.959 -46.206 1.00 95.75 122 ARG A C 1
ATOM 971 O O . ARG A 1 122 ? 13.253 -1.635 -45.432 1.00 95.75 122 ARG A O 1
ATOM 978 N N . SER A 1 123 ? 13.041 -0.600 -47.406 1.00 95.69 123 SER A N 1
ATOM 979 C CA . SER A 1 123 ? 14.364 -0.984 -47.921 1.00 95.69 123 SER A CA 1
ATOM 980 C C . SER A 1 123 ? 15.540 -0.261 -47.249 1.00 95.69 123 SER A C 1
ATOM 982 O O . SER A 1 123 ? 16.687 -0.606 -47.512 1.00 95.69 123 SER A O 1
ATOM 984 N N . ARG A 1 124 ? 15.272 0.769 -46.437 1.00 95.44 124 ARG A N 1
ATOM 985 C CA . ARG A 1 124 ? 16.256 1.568 -45.687 1.00 95.44 124 ARG A CA 1
ATOM 986 C C . ARG A 1 124 ? 16.364 1.151 -44.221 1.00 95.44 124 ARG A C 1
ATOM 988 O O . ARG A 1 124 ? 17.099 1.792 -43.478 1.00 95.44 124 ARG A O 1
ATOM 995 N N . MET A 1 125 ? 15.615 0.132 -43.797 1.00 97.12 125 MET A N 1
ATOM 996 C CA . MET A 1 125 ? 15.650 -0.352 -42.421 1.00 97.12 125 MET A CA 1
ATOM 997 C C . MET A 1 125 ? 17.079 -0.783 -42.049 1.00 97.12 125 MET A C 1
ATOM 999 O O . MET A 1 125 ? 17.631 -1.646 -42.742 1.00 97.12 125 MET A O 1
ATOM 1003 N N . PRO A 1 126 ? 17.669 -0.215 -40.981 1.00 97.06 126 PRO A N 1
ATOM 1004 C CA . PRO A 1 126 ? 19.005 -0.596 -40.545 1.00 97.06 126 PRO A CA 1
ATOM 1005 C C . PRO A 1 126 ? 19.080 -2.083 -40.191 1.00 97.06 126 PRO A C 1
ATOM 1007 O O . PRO A 1 126 ? 18.115 -2.676 -39.700 1.00 97.06 126 PRO A O 1
ATOM 1010 N N . ALA A 1 127 ? 20.230 -2.697 -40.449 1.00 93.31 127 ALA A N 1
ATOM 1011 C CA . ALA A 1 127 ? 20.502 -4.073 -40.075 1.00 93.31 127 ALA A CA 1
ATOM 1012 C C . ALA A 1 127 ? 21.304 -4.137 -38.772 1.00 93.31 127 ALA A C 1
ATOM 1014 O O . ALA A 1 127 ? 20.892 -4.837 -37.851 1.00 93.31 127 ALA A O 1
ATOM 1015 N N . SER A 1 128 ? 22.434 -3.433 -38.682 1.00 96.50 128 SER A N 1
ATOM 1016 C CA . SER A 1 128 ? 23.334 -3.513 -37.520 1.00 96.50 128 SER A CA 1
ATOM 1017 C C . SER A 1 128 ? 22.975 -2.510 -36.419 1.00 96.50 128 SER A C 1
ATOM 1019 O O . SER A 1 128 ? 22.292 -1.514 -36.662 1.00 96.50 128 SER A O 1
ATOM 1021 N N . LEU A 1 129 ? 23.436 -2.760 -35.191 1.00 96.94 129 LEU A N 1
ATOM 1022 C CA . LEU A 1 129 ? 23.188 -1.868 -34.054 1.00 96.94 129 LEU A CA 1
ATOM 1023 C C . LEU A 1 129 ? 23.798 -0.468 -34.273 1.00 96.94 129 LEU A C 1
ATOM 1025 O O . LEU A 1 129 ? 23.180 0.538 -33.924 1.00 96.94 129 LEU A O 1
ATOM 1029 N N . ASP A 1 130 ? 24.973 -0.392 -34.890 1.00 96.06 130 ASP A N 1
ATOM 1030 C CA . ASP A 1 130 ? 25.626 0.858 -35.266 1.00 96.06 130 ASP A CA 1
ATOM 1031 C C . ASP A 1 130 ? 24.899 1.571 -36.418 1.00 96.06 130 ASP A C 1
ATOM 1033 O O . ASP A 1 130 ? 24.724 2.788 -36.378 1.00 96.06 130 ASP A O 1
ATOM 1037 N N . GLU A 1 131 ? 24.355 0.840 -37.397 1.00 97.19 131 GLU A N 1
ATOM 1038 C CA . GLU A 1 131 ? 23.498 1.437 -38.431 1.00 97.19 131 GLU A CA 1
ATOM 1039 C C . GLU A 1 131 ? 22.224 2.055 -37.826 1.00 97.19 131 GLU A C 1
ATOM 1041 O O . GLU A 1 131 ? 21.815 3.146 -38.233 1.00 97.19 131 GLU A O 1
ATOM 1046 N N . TRP A 1 132 ? 21.619 1.416 -36.814 1.00 97.81 132 TRP A N 1
ATOM 1047 C CA . TRP A 1 132 ? 20.513 2.005 -36.048 1.00 97.81 132 TRP A CA 1
ATOM 1048 C C . TRP A 1 132 ? 20.946 3.292 -35.337 1.00 97.81 132 TRP A C 1
ATOM 1050 O O . TRP A 1 132 ? 20.248 4.307 -35.422 1.00 97.81 132 TRP A O 1
ATOM 1060 N N . ARG A 1 133 ? 22.119 3.298 -34.692 1.00 96.50 133 ARG A N 1
ATOM 1061 C CA . ARG A 1 133 ? 22.693 4.504 -34.073 1.00 96.50 133 ARG A CA 1
ATOM 1062 C C . ARG A 1 133 ? 22.857 5.638 -35.092 1.00 96.50 133 ARG A C 1
ATOM 1064 O O . ARG A 1 133 ? 22.456 6.771 -34.806 1.00 96.50 133 ARG A O 1
ATOM 1071 N N . LEU A 1 134 ? 23.408 5.346 -36.271 1.00 96.19 134 LEU A N 1
ATOM 1072 C CA . LEU A 1 134 ? 23.614 6.310 -37.359 1.00 96.19 134 LEU A CA 1
ATOM 1073 C C . LEU A 1 134 ? 22.292 6.826 -37.944 1.00 96.19 134 LEU A C 1
ATOM 1075 O O . LEU A 1 134 ? 22.173 8.015 -38.265 1.00 96.19 134 LEU A O 1
ATOM 1079 N N . MET A 1 135 ? 21.276 5.965 -38.041 1.00 97.19 135 MET A N 1
ATOM 1080 C CA . MET A 1 135 ? 19.924 6.360 -38.435 1.00 97.19 135 MET A CA 1
ATOM 1081 C C . MET A 1 135 ? 19.366 7.407 -37.463 1.00 97.19 135 MET A C 1
ATOM 1083 O O . MET A 1 135 ? 18.963 8.490 -37.893 1.00 97.19 135 MET A O 1
ATOM 1087 N N . PHE A 1 136 ? 19.420 7.142 -36.153 1.00 96.81 136 PHE A N 1
ATOM 1088 C CA . PHE A 1 136 ? 18.972 8.098 -35.135 1.00 96.81 136 PHE A CA 1
ATOM 1089 C C . PHE A 1 136 ? 19.824 9.372 -35.100 1.00 96.81 136 PHE A C 1
ATOM 1091 O O . PHE A 1 136 ? 19.258 10.445 -34.918 1.00 96.81 136 PHE A O 1
ATOM 1098 N N . ALA A 1 137 ? 21.136 9.299 -35.354 1.00 94.62 137 ALA A N 1
ATOM 1099 C CA . ALA A 1 137 ? 21.991 10.486 -35.493 1.00 94.62 137 ALA A CA 1
ATOM 1100 C C . ALA A 1 137 ? 21.550 11.383 -36.660 1.00 94.62 137 ALA A C 1
ATOM 1102 O O . ALA A 1 137 ? 21.620 12.607 -36.586 1.00 94.62 137 ALA A O 1
ATOM 1103 N N . SER A 1 138 ? 21.076 10.762 -37.740 1.00 95.62 138 SER A N 1
ATOM 1104 C CA . SER A 1 138 ? 20.618 11.463 -38.937 1.00 95.62 138 SER A CA 1
ATOM 1105 C C . SER A 1 138 ? 19.218 12.067 -38.767 1.00 95.62 138 SER A C 1
ATOM 1107 O O . SER A 1 138 ? 18.921 13.105 -39.357 1.00 95.62 138 SER A O 1
ATOM 1109 N N . ILE A 1 139 ? 18.344 11.426 -37.981 1.00 94.81 139 ILE A N 1
ATOM 1110 C CA . ILE A 1 139 ? 17.014 11.963 -37.650 1.00 94.81 139 ILE A CA 1
ATOM 1111 C C . ILE A 1 139 ? 17.137 13.056 -36.583 1.00 94.81 139 ILE A C 1
ATOM 1113 O O . ILE A 1 139 ? 16.543 14.116 -36.753 1.00 94.81 139 ILE A O 1
ATOM 1117 N N . TYR A 1 140 ? 17.922 12.823 -35.529 1.00 92.62 140 TYR A N 1
ATOM 1118 C CA . TYR A 1 140 ? 18.081 13.673 -34.345 1.00 92.62 140 TYR A CA 1
ATOM 1119 C C . TYR A 1 140 ? 19.558 14.056 -34.132 1.00 92.62 140 TYR A C 1
ATOM 1121 O O . TYR A 1 140 ? 20.213 13.524 -33.229 1.00 92.62 140 TYR A O 1
ATOM 1129 N N . PRO A 1 141 ? 20.112 14.970 -34.950 1.00 89.75 141 PRO A N 1
ATOM 1130 C CA . PRO A 1 141 ? 21.517 15.349 -34.854 1.00 89.75 141 PRO A CA 1
ATOM 1131 C C . PRO A 1 141 ? 21.841 15.970 -33.489 1.00 89.75 141 PRO A C 1
ATOM 1133 O O . PRO A 1 141 ? 21.127 16.844 -32.991 1.00 89.75 141 PRO A O 1
ATOM 1136 N N . ARG A 1 142 ? 22.941 15.517 -32.879 1.00 85.31 142 ARG A N 1
ATOM 1137 C CA . ARG A 1 142 ? 23.445 16.009 -31.587 1.00 85.31 142 ARG A CA 1
ATOM 1138 C C . ARG A 1 142 ? 24.547 17.047 -31.798 1.00 85.31 142 ARG A C 1
ATOM 1140 O O . ARG A 1 142 ? 25.229 17.045 -32.818 1.00 85.31 142 ARG A O 1
ATOM 1147 N N . SER A 1 143 ? 24.716 17.954 -30.836 1.00 76.62 143 SER A N 1
ATOM 1148 C CA . SER A 1 143 ? 25.731 19.011 -30.890 1.00 76.62 143 SER A CA 1
ATOM 1149 C C . SER A 1 143 ? 26.373 19.219 -29.525 1.00 76.62 143 SER A C 1
ATOM 1151 O O . SER A 1 143 ? 25.671 19.286 -28.520 1.00 76.62 143 SER A O 1
ATOM 1153 N N . LEU A 1 144 ? 27.694 19.416 -29.502 1.00 64.19 144 LEU A N 1
ATOM 1154 C CA . LEU A 1 144 ? 28.457 19.755 -28.293 1.00 64.19 144 LEU A CA 1
ATOM 1155 C C . LEU A 1 144 ? 28.062 21.109 -27.677 1.00 64.19 144 LEU A C 1
ATOM 1157 O O . LEU A 1 144 ? 28.328 21.352 -26.504 1.00 64.19 144 LEU A O 1
ATOM 1161 N N . ASN A 1 145 ? 27.418 21.983 -28.459 1.00 56.25 145 ASN A N 1
ATOM 1162 C CA . ASN A 1 145 ? 26.929 23.286 -27.999 1.00 56.25 145 ASN A CA 1
ATOM 1163 C C . ASN A 1 145 ? 25.516 23.216 -27.386 1.00 56.25 145 ASN A C 1
ATOM 1165 O O . ASN A 1 145 ? 25.016 24.229 -26.894 1.00 56.25 145 ASN A O 1
ATOM 1169 N N . ALA A 1 146 ? 24.853 22.055 -27.442 1.00 62.44 146 ALA A N 1
ATOM 1170 C CA . ALA A 1 146 ? 23.557 21.837 -26.809 1.00 62.44 146 ALA A CA 1
ATOM 1171 C C . ALA A 1 146 ? 23.700 21.673 -25.283 1.00 62.44 146 ALA A C 1
ATOM 1173 O O . ALA A 1 146 ? 24.804 21.528 -24.756 1.00 62.44 146 ALA A O 1
ATOM 1174 N N . GLN A 1 147 ? 22.579 21.715 -24.553 1.00 61.78 147 GLN A N 1
ATOM 1175 C CA . GLN A 1 147 ? 22.580 21.482 -23.105 1.00 61.78 147 GLN A CA 1
ATOM 1176 C C . GLN A 1 147 ? 23.203 20.106 -22.787 1.00 61.78 147 GLN A C 1
ATOM 1178 O O . GLN A 1 147 ? 22.687 19.097 -23.273 1.00 61.78 147 GLN A O 1
ATOM 1183 N N . PRO A 1 148 ? 24.282 20.038 -21.979 1.00 60.44 148 PRO A N 1
ATOM 1184 C CA . PRO A 1 148 ? 24.889 18.768 -21.588 1.00 60.44 148 PRO A CA 1
ATOM 1185 C C . PRO A 1 148 ? 23.874 17.860 -20.884 1.00 60.44 148 PRO A C 1
ATOM 1187 O O . PRO A 1 148 ? 23.157 18.322 -19.994 1.00 60.44 148 PRO A O 1
ATOM 1190 N N . GLY A 1 149 ? 23.830 16.582 -21.264 1.00 66.12 149 GLY A N 1
ATOM 1191 C CA . GLY A 1 149 ? 22.927 15.587 -20.683 1.00 66.12 149 GLY A CA 1
ATOM 1192 C C . GLY A 1 149 ? 21.488 15.621 -21.174 1.00 66.12 149 GLY A C 1
ATOM 1193 O O . GLY A 1 149 ? 20.620 15.040 -20.523 1.00 66.12 149 GLY A O 1
ATOM 1194 N N . PHE A 1 150 ? 21.219 16.262 -22.315 1.00 78.56 150 PHE A N 1
ATOM 1195 C CA . PHE A 1 150 ? 19.890 16.262 -22.925 1.00 78.56 150 PHE A CA 1
ATOM 1196 C C . PHE A 1 150 ? 19.358 14.838 -23.147 1.00 78.56 150 PHE A C 1
ATOM 1198 O O . PHE A 1 150 ? 18.253 14.529 -22.700 1.00 78.56 150 PHE A O 1
ATOM 1205 N N . SER A 1 151 ? 20.145 13.950 -23.773 1.00 84.94 151 SER A N 1
ATOM 1206 C CA . SER A 1 151 ? 19.691 12.577 -24.033 1.00 84.94 151 SER A CA 1
ATOM 1207 C C . SER A 1 151 ? 19.513 11.764 -22.749 1.00 84.94 151 SER A C 1
ATOM 1209 O O . SER A 1 151 ? 18.568 10.989 -22.662 1.00 84.94 151 SER A O 1
ATOM 1211 N N . SER A 1 152 ? 20.362 11.961 -21.736 1.00 84.62 152 SER A N 1
ATOM 1212 C CA . SER A 1 152 ? 20.236 11.277 -20.441 1.00 84.62 152 SER A CA 1
ATOM 1213 C C . SER A 1 152 ? 18.994 11.714 -19.661 1.00 84.62 152 SER A C 1
ATOM 1215 O O . SER A 1 152 ? 18.341 10.881 -19.041 1.00 84.62 152 SER A O 1
ATOM 1217 N N . VAL A 1 153 ? 18.661 13.009 -19.664 1.00 87.19 153 VAL A N 1
ATOM 1218 C CA . VAL A 1 153 ? 17.465 13.532 -18.982 1.00 87.19 153 VAL A CA 1
ATOM 1219 C C . VAL A 1 153 ? 16.202 13.043 -19.677 1.00 87.19 153 VAL A C 1
ATOM 1221 O O . VAL A 1 153 ? 15.316 12.514 -19.011 1.00 87.19 153 VAL A O 1
ATOM 1224 N N . ALA A 1 154 ? 16.154 13.149 -21.005 1.00 88.50 154 ALA A N 1
ATOM 1225 C CA . ALA A 1 154 ? 15.012 12.686 -21.778 1.00 88.50 154 ALA A CA 1
ATOM 1226 C C . ALA A 1 154 ? 14.848 11.158 -21.701 1.00 88.50 154 ALA A C 1
ATOM 1228 O O . ALA A 1 154 ? 13.738 10.675 -21.533 1.00 88.50 154 ALA A O 1
ATOM 1229 N N . LEU A 1 155 ? 15.943 10.384 -21.668 1.00 92.75 155 LEU A N 1
ATOM 1230 C CA . LEU A 1 155 ? 15.880 8.944 -21.393 1.00 92.75 155 LEU A CA 1
ATOM 1231 C C . LEU A 1 155 ? 15.137 8.641 -20.083 1.00 92.75 155 LEU A C 1
ATOM 1233 O O . LEU A 1 155 ? 14.381 7.680 -20.021 1.00 92.75 155 LEU A O 1
ATOM 1237 N N . PHE A 1 156 ? 15.347 9.430 -19.027 1.00 93.38 156 PHE A N 1
ATOM 1238 C CA . PHE A 1 156 ? 14.667 9.226 -17.745 1.00 93.38 156 PHE A CA 1
ATOM 1239 C C . PHE A 1 156 ? 13.187 9.619 -17.762 1.00 93.38 156 PHE A C 1
ATOM 1241 O O . PHE A 1 156 ? 12.407 9.021 -17.022 1.00 93.38 156 PHE A O 1
ATOM 1248 N N . GLU A 1 157 ? 12.810 10.584 -18.598 1.00 92.75 157 GLU A N 1
ATOM 1249 C CA . GLU A 1 157 ? 11.410 10.908 -18.885 1.00 92.75 157 GLU A CA 1
ATOM 1250 C C . GLU A 1 157 ? 10.723 9.709 -19.554 1.00 92.75 157 GLU A C 1
ATOM 1252 O O . GLU A 1 157 ? 9.762 9.174 -19.000 1.00 92.75 157 GLU A O 1
ATOM 1257 N N . GLU A 1 158 ? 11.322 9.167 -20.620 1.00 95.19 158 GLU A N 1
ATOM 1258 C CA . GLU A 1 158 ? 10.810 7.981 -21.324 1.00 95.19 158 GLU A CA 1
ATOM 1259 C C . GLU A 1 158 ? 10.791 6.716 -20.460 1.00 95.19 158 GLU A C 1
ATOM 1261 O O . GLU A 1 158 ? 9.907 5.872 -20.580 1.00 95.19 158 GLU A O 1
ATOM 1266 N N . LEU A 1 159 ? 11.753 6.556 -19.543 1.00 96.56 159 LEU A N 1
ATOM 1267 C CA . LEU A 1 159 ? 11.711 5.465 -18.566 1.00 96.56 159 LEU A CA 1
ATOM 1268 C C . LEU A 1 159 ? 10.491 5.593 -17.644 1.00 96.56 159 LEU A C 1
ATOM 1270 O O . LEU A 1 159 ? 9.931 4.573 -17.245 1.00 96.56 159 LEU A O 1
ATOM 1274 N N . GLY A 1 160 ? 10.069 6.814 -17.309 1.00 95.62 160 GLY A N 1
ATOM 1275 C CA . GLY A 1 160 ? 8.835 7.065 -16.568 1.00 95.62 160 GLY A CA 1
ATOM 1276 C C . GLY A 1 160 ? 7.604 6.587 -17.336 1.00 95.62 160 GLY A C 1
ATOM 1277 O O . GLY A 1 160 ? 6.812 5.817 -16.789 1.00 95.62 160 GLY A O 1
ATOM 1278 N N . GLU A 1 161 ? 7.488 6.961 -18.610 1.00 95.62 161 GLU A N 1
ATOM 1279 C CA . GLU A 1 161 ? 6.380 6.550 -19.485 1.00 95.62 161 GLU A CA 1
ATOM 1280 C C . GLU A 1 161 ? 6.381 5.031 -19.728 1.00 95.62 161 GLU A C 1
ATOM 1282 O O . GLU A 1 161 ? 5.352 4.361 -19.578 1.00 95.62 161 GLU A O 1
ATOM 1287 N N . LEU A 1 162 ? 7.558 4.435 -19.956 1.00 96.88 162 LEU A N 1
ATOM 1288 C CA . LEU A 1 162 ? 7.727 2.986 -20.061 1.00 96.88 162 LEU A CA 1
ATOM 1289 C C . LEU A 1 162 ? 7.279 2.264 -18.780 1.00 96.88 162 LEU A C 1
ATOM 1291 O O . LEU A 1 162 ? 6.674 1.191 -18.858 1.00 96.88 162 LEU A O 1
ATOM 1295 N N . ALA A 1 163 ? 7.522 2.842 -17.598 1.00 97.38 163 ALA A N 1
ATOM 1296 C CA . ALA A 1 163 ? 7.032 2.291 -16.335 1.00 97.38 163 ALA A CA 1
ATOM 1297 C C . ALA A 1 163 ? 5.497 2.268 -16.285 1.00 97.38 163 ALA A C 1
ATOM 1299 O O . ALA A 1 163 ? 4.905 1.294 -15.809 1.00 97.38 163 ALA A O 1
ATOM 1300 N N . GLU A 1 164 ? 4.835 3.321 -16.770 1.00 95.00 164 GLU A N 1
ATOM 1301 C CA . GLU A 1 164 ? 3.374 3.358 -16.876 1.00 95.00 164 GLU A CA 1
ATOM 1302 C C . GLU A 1 164 ? 2.861 2.286 -17.834 1.00 95.00 164 GLU A C 1
ATOM 1304 O O . GLU A 1 164 ? 1.963 1.520 -17.471 1.00 95.00 164 GLU A O 1
ATOM 1309 N N . ALA A 1 165 ? 3.495 2.165 -19.001 1.00 95.00 165 ALA A N 1
ATOM 1310 C CA . ALA A 1 165 ? 3.154 1.171 -20.006 1.00 95.00 165 ALA A CA 1
ATOM 1311 C C . ALA A 1 165 ? 3.307 -0.271 -19.488 1.00 95.00 165 ALA A C 1
ATOM 1313 O O . ALA A 1 165 ? 2.438 -1.109 -19.730 1.00 95.00 165 ALA A O 1
ATOM 1314 N N . ILE A 1 166 ? 4.358 -0.567 -18.711 1.00 95.31 166 ILE A N 1
ATOM 1315 C CA . ILE A 1 166 ? 4.563 -1.886 -18.084 1.00 95.31 166 ILE A CA 1
ATOM 1316 C C . ILE A 1 166 ? 3.442 -2.214 -17.091 1.00 95.31 166 ILE A C 1
ATOM 1318 O O . ILE A 1 166 ? 2.942 -3.345 -17.087 1.00 95.31 166 ILE A O 1
ATOM 1322 N N . ARG A 1 167 ? 3.009 -1.238 -16.278 1.00 94.62 167 ARG A N 1
ATOM 1323 C CA . ARG A 1 167 ? 1.931 -1.435 -15.290 1.00 94.62 167 ARG A CA 1
ATOM 1324 C C . ARG A 1 167 ? 0.600 -1.799 -15.941 1.00 94.62 167 ARG A C 1
ATOM 1326 O O . ARG A 1 167 ? -0.165 -2.563 -15.360 1.00 94.62 167 ARG A O 1
ATOM 1333 N N . VAL A 1 168 ? 0.319 -1.262 -17.127 1.00 93.38 168 VAL A N 1
ATOM 1334 C CA . VAL A 1 168 ? -0.949 -1.494 -17.841 1.00 93.38 168 VAL A CA 1
ATOM 1335 C C . VAL A 1 168 ? -0.840 -2.516 -18.974 1.00 93.38 168 VAL A C 1
ATOM 1337 O O . VAL A 1 168 ? -1.836 -2.775 -19.653 1.00 93.38 168 VAL A O 1
ATOM 1340 N N . PHE A 1 169 ? 0.335 -3.121 -19.169 1.00 91.88 169 PHE A N 1
ATOM 1341 C CA . PHE A 1 169 ? 0.664 -3.951 -20.330 1.00 91.88 169 PHE A CA 1
ATOM 1342 C C . PHE A 1 169 ? -0.342 -5.071 -20.602 1.00 91.88 169 PHE A C 1
ATOM 1344 O O . PHE A 1 169 ? -0.754 -5.264 -21.742 1.00 91.88 169 PHE A O 1
ATOM 1351 N N . ASP A 1 170 ? -0.793 -5.766 -19.554 1.00 89.19 170 ASP A N 1
ATOM 1352 C CA . ASP A 1 170 ? -1.692 -6.920 -19.694 1.00 89.19 170 ASP A CA 1
ATOM 1353 C C . ASP A 1 170 ? -3.056 -6.516 -20.282 1.00 89.19 170 ASP A C 1
ATOM 1355 O O . ASP A 1 170 ? -3.762 -7.336 -20.869 1.00 89.19 170 ASP A O 1
ATOM 1359 N N . ARG A 1 171 ? -3.426 -5.234 -20.152 1.00 90.12 171 ARG A N 1
ATOM 1360 C CA . ARG A 1 171 ? -4.648 -4.665 -20.726 1.00 90.12 171 ARG A CA 1
ATOM 1361 C C . ARG A 1 171 ? -4.393 -3.891 -22.020 1.00 90.12 171 ARG A C 1
ATOM 1363 O O . ARG A 1 171 ? -5.234 -3.937 -22.916 1.00 90.12 171 ARG A O 1
ATOM 1370 N N . TYR A 1 172 ? -3.272 -3.178 -22.111 1.00 90.50 172 TYR A N 1
ATOM 1371 C CA . TYR A 1 172 ? -2.954 -2.262 -23.208 1.00 90.50 172 TYR A CA 1
ATOM 1372 C C . TYR A 1 172 ? -1.488 -2.417 -23.667 1.00 90.50 172 TYR A C 1
ATOM 1374 O O . TYR A 1 172 ? -0.665 -1.533 -23.428 1.00 90.50 172 TYR A O 1
ATOM 1382 N N . PRO A 1 173 ? -1.136 -3.512 -24.365 1.00 87.00 173 PRO A N 1
ATOM 1383 C CA . PRO A 1 173 ? 0.258 -3.820 -24.706 1.00 87.00 173 PRO A CA 1
ATOM 1384 C C . PRO A 1 173 ? 0.878 -2.860 -25.733 1.00 87.00 173 PRO A C 1
ATOM 1386 O O . PRO A 1 173 ? 2.095 -2.736 -25.810 1.00 87.00 173 PRO A O 1
ATOM 1389 N N . HIS A 1 174 ? 0.059 -2.148 -26.511 1.00 85.25 174 HIS A N 1
ATOM 1390 C CA . HIS A 1 174 ? 0.533 -1.234 -27.551 1.00 85.25 174 HIS A CA 1
ATOM 1391 C C . HIS A 1 174 ? 1.269 -0.003 -27.001 1.00 85.25 174 HIS A C 1
ATOM 1393 O O . HIS A 1 174 ? 2.190 0.471 -27.661 1.00 85.25 174 HIS A O 1
ATOM 1399 N N . TYR A 1 175 ? 0.920 0.477 -25.798 1.00 91.06 175 TYR A N 1
ATOM 1400 C CA . TYR A 1 175 ? 1.650 1.575 -25.150 1.00 91.06 175 TYR A CA 1
ATOM 1401 C C . TYR A 1 175 ? 3.106 1.191 -24.890 1.00 91.06 175 TYR A C 1
ATOM 1403 O O . TYR A 1 175 ? 4.011 1.981 -25.123 1.00 91.06 175 TYR A O 1
ATOM 1411 N N . PHE A 1 176 ? 3.352 -0.067 -24.513 1.00 95.00 176 PHE A N 1
ATOM 1412 C CA . PHE A 1 176 ? 4.708 -0.545 -24.264 1.00 95.00 176 PHE A CA 1
ATOM 1413 C C . PHE A 1 176 ? 5.583 -0.494 -25.514 1.00 95.00 176 PHE A C 1
ATOM 1415 O O . PHE A 1 176 ? 6.742 -0.115 -25.413 1.00 95.00 176 PHE A O 1
ATOM 1422 N N . TYR A 1 177 ? 5.053 -0.843 -26.690 1.00 91.69 177 TYR A N 1
ATOM 1423 C CA . TYR A 1 177 ? 5.837 -0.790 -27.928 1.00 91.69 177 TYR A CA 1
ATOM 1424 C C . TYR A 1 177 ? 6.266 0.635 -28.278 1.00 91.69 177 TYR A C 1
ATOM 1426 O O . TYR A 1 177 ? 7.395 0.835 -28.722 1.00 91.69 177 TYR A O 1
ATOM 1434 N N . GLY A 1 178 ? 5.383 1.608 -28.035 1.00 90.94 178 GLY A N 1
ATOM 1435 C CA . GLY A 1 178 ? 5.691 3.025 -28.178 1.00 90.94 178 GLY A CA 1
ATOM 1436 C C . GLY A 1 178 ? 6.860 3.434 -27.288 1.00 90.94 178 GLY A C 1
ATOM 1437 O O . GLY A 1 178 ? 7.894 3.861 -27.805 1.00 90.94 178 GLY A O 1
ATOM 1438 N N . GLU A 1 179 ? 6.727 3.240 -25.978 1.00 96.12 179 GLU A N 1
ATOM 1439 C CA . GLU A 1 179 ? 7.719 3.776 -25.034 1.00 96.12 179 GLU A CA 1
ATOM 1440 C C . GLU A 1 179 ? 9.023 2.977 -25.057 1.00 96.12 179 GLU A C 1
ATOM 1442 O O . GLU A 1 179 ? 10.111 3.521 -24.877 1.00 96.12 179 GLU A O 1
ATOM 1447 N N . ALA A 1 180 ? 8.961 1.683 -25.384 1.00 96.94 180 ALA A N 1
ATOM 1448 C CA . ALA A 1 180 ? 10.153 0.878 -25.616 1.00 96.94 180 ALA A CA 1
ATOM 1449 C C . ALA A 1 180 ? 10.986 1.417 -26.788 1.00 96.94 180 ALA A C 1
ATOM 1451 O O . ALA A 1 180 ? 12.219 1.385 -26.719 1.00 96.94 180 ALA A O 1
ATOM 1452 N N . ALA A 1 181 ? 10.342 1.894 -27.856 1.00 96.50 181 ALA A N 1
ATOM 1453 C CA . ALA A 1 181 ? 11.037 2.479 -28.996 1.00 96.50 181 ALA A CA 1
ATOM 1454 C C . ALA A 1 181 ? 11.653 3.848 -28.660 1.00 96.50 181 ALA A C 1
ATOM 1456 O O . ALA A 1 181 ? 12.769 4.134 -29.100 1.00 96.50 181 ALA A O 1
ATOM 1457 N N . ASP A 1 182 ? 10.981 4.660 -27.839 1.00 96.19 182 ASP A N 1
ATOM 1458 C CA . ASP A 1 182 ? 11.500 5.969 -27.417 1.00 96.19 182 ASP A CA 1
ATOM 1459 C C . ASP A 1 182 ? 12.708 5.815 -26.507 1.00 96.19 182 ASP A C 1
ATOM 1461 O O . ASP A 1 182 ? 13.762 6.390 -26.788 1.00 96.19 182 ASP A O 1
ATOM 1465 N N . VAL A 1 183 ? 12.631 4.923 -25.519 1.00 97.62 183 VAL A N 1
ATOM 1466 C CA . VAL A 1 183 ? 13.778 4.566 -24.675 1.00 97.62 183 VAL A CA 1
ATOM 1467 C C . VAL A 1 183 ? 14.986 4.142 -25.517 1.00 97.62 183 VAL A C 1
ATOM 1469 O O . VAL A 1 183 ? 16.101 4.606 -25.271 1.00 97.62 183 VAL A O 1
ATOM 1472 N N . PHE A 1 184 ? 14.793 3.303 -26.541 1.00 97.94 184 PHE A N 1
ATOM 1473 C CA . PHE A 1 184 ? 15.887 2.917 -27.440 1.00 97.94 184 PHE A CA 1
ATOM 1474 C C . PHE A 1 184 ? 16.461 4.121 -28.196 1.00 97.94 184 PHE A C 1
ATOM 1476 O O . PHE A 1 184 ? 17.683 4.267 -28.272 1.00 97.94 184 PHE A O 1
ATOM 1483 N N . SER A 1 185 ? 15.600 5.008 -28.710 1.00 96.31 185 SER A N 1
ATOM 1484 C CA . SER A 1 185 ? 16.018 6.219 -29.426 1.00 96.31 185 SER A CA 1
ATOM 1485 C C . SER A 1 185 ? 16.930 7.106 -28.573 1.00 96.31 185 SER A C 1
ATOM 1487 O O . SER A 1 185 ? 17.950 7.600 -29.061 1.00 96.31 185 SER A O 1
ATOM 1489 N N . TYR A 1 186 ? 16.644 7.240 -27.274 1.00 95.50 186 TYR A N 1
ATOM 1490 C CA . TYR A 1 186 ? 17.474 8.029 -26.368 1.00 95.50 186 TYR A CA 1
ATOM 1491 C C . TYR A 1 186 ? 18.743 7.299 -25.927 1.00 95.50 186 TYR A C 1
ATOM 1493 O O . TYR A 1 186 ? 19.765 7.961 -25.765 1.00 95.50 186 TYR A O 1
ATOM 1501 N N . ILE A 1 187 ? 18.755 5.961 -25.837 1.00 95.50 187 ILE A N 1
ATOM 1502 C CA . ILE A 1 187 ? 20.015 5.203 -25.690 1.00 95.50 187 ILE A CA 1
ATOM 1503 C C . ILE A 1 187 ? 20.928 5.454 -26.902 1.00 95.50 187 ILE A C 1
ATOM 1505 O O . ILE A 1 187 ? 22.121 5.704 -26.724 1.00 95.50 187 ILE A O 1
ATOM 1509 N N . MET A 1 188 ? 20.381 5.461 -28.125 1.00 95.81 188 MET A N 1
ATOM 1510 C CA . MET A 1 188 ? 21.140 5.835 -29.328 1.00 95.81 188 MET A CA 1
ATOM 1511 C C . MET A 1 188 ? 21.583 7.302 -29.280 1.00 95.81 188 MET A C 1
ATOM 1513 O O . MET A 1 188 ? 22.698 7.627 -29.680 1.00 95.81 188 MET A O 1
ATOM 1517 N N . GLY A 1 189 ? 20.739 8.190 -28.749 1.00 92.19 189 GLY A N 1
ATOM 1518 C CA . GLY A 1 189 ? 21.070 9.589 -28.483 1.00 92.19 189 GLY A CA 1
ATOM 1519 C C . GLY A 1 189 ? 22.289 9.745 -27.571 1.00 92.19 189 GLY A C 1
ATOM 1520 O O . GLY A 1 189 ? 23.209 10.477 -27.926 1.00 92.19 189 GLY A O 1
ATOM 1521 N N . VAL A 1 190 ? 22.332 9.007 -26.458 1.00 90.69 190 VAL A N 1
ATOM 1522 C CA . VAL A 1 190 ? 23.478 8.971 -25.534 1.00 90.69 190 VAL A CA 1
ATOM 1523 C C . VAL A 1 190 ? 24.726 8.416 -26.226 1.00 90.69 190 VAL A C 1
ATOM 1525 O O . VAL A 1 190 ? 25.807 8.977 -26.071 1.00 90.69 190 VAL A O 1
ATOM 1528 N N . ALA A 1 191 ? 24.596 7.354 -27.028 1.00 91.69 191 ALA A N 1
ATOM 1529 C CA . ALA A 1 191 ? 25.719 6.815 -27.797 1.00 91.69 191 ALA A CA 1
ATOM 1530 C C . ALA A 1 191 ? 26.278 7.841 -28.795 1.00 91.69 191 ALA A C 1
ATOM 1532 O O . ALA A 1 191 ? 27.488 8.011 -28.896 1.00 91.69 191 ALA A O 1
ATOM 1533 N N . ASN A 1 192 ? 25.409 8.573 -29.491 1.00 91.25 192 ASN A N 1
ATOM 1534 C CA . ASN A 1 192 ? 25.819 9.621 -30.423 1.00 91.25 192 ASN A CA 1
ATOM 1535 C C . ASN A 1 192 ? 26.440 10.835 -29.723 1.00 91.25 192 ASN A C 1
ATOM 1537 O O . ASN A 1 192 ? 27.393 11.403 -30.244 1.00 91.25 192 ASN A O 1
ATOM 1541 N N . GLU A 1 193 ? 25.946 11.219 -28.545 1.00 88.12 193 GLU A N 1
ATOM 1542 C CA . GLU A 1 193 ? 26.596 12.241 -27.715 1.00 88.12 193 GLU A CA 1
ATOM 1543 C C . GLU A 1 193 ? 27.987 11.787 -27.259 1.00 88.12 193 GLU A C 1
ATOM 1545 O O . GLU A 1 193 ? 28.923 12.577 -27.321 1.00 88.12 193 GLU A O 1
ATOM 1550 N N . TYR A 1 194 ? 28.150 10.515 -26.879 1.00 86.56 194 TYR A N 1
ATOM 1551 C CA . TYR A 1 194 ? 29.449 9.952 -26.509 1.00 86.56 194 TYR A CA 1
ATOM 1552 C C . TYR A 1 194 ? 30.454 9.992 -27.668 1.00 86.56 194 TYR A C 1
ATOM 1554 O O . TYR A 1 194 ? 31.589 10.410 -27.453 1.00 86.56 194 TYR A O 1
ATOM 1562 N N . VAL A 1 195 ? 30.041 9.664 -28.897 1.00 88.00 195 VAL A N 1
ATOM 1563 C CA . VAL A 1 195 ? 30.915 9.758 -30.084 1.00 88.00 195 VAL A CA 1
ATOM 1564 C C . VAL A 1 195 ? 31.475 11.168 -30.275 1.00 88.00 195 VAL A C 1
ATOM 1566 O O . VAL A 1 195 ? 32.640 11.316 -30.617 1.00 88.00 195 VAL A O 1
ATOM 1569 N N . LEU A 1 196 ? 30.690 12.211 -29.987 1.00 85.44 196 LEU A N 1
ATOM 1570 C CA . LEU A 1 196 ? 31.159 13.600 -30.075 1.00 85.44 196 LEU A CA 1
ATOM 1571 C C . LEU A 1 196 ? 32.219 13.960 -29.018 1.00 85.44 196 LEU A C 1
ATOM 1573 O O . LEU A 1 196 ? 32.822 15.027 -29.108 1.00 85.44 196 LEU A O 1
ATOM 1577 N N . THR A 1 197 ? 32.412 13.121 -27.995 1.00 81.12 197 THR A N 1
ATOM 1578 C CA . THR A 1 197 ? 33.420 13.321 -26.940 1.00 81.12 197 THR A CA 1
ATOM 1579 C C . THR A 1 197 ? 34.736 12.589 -27.192 1.00 81.12 197 THR A C 1
ATOM 1581 O O . THR A 1 197 ? 35.686 12.822 -26.445 1.00 81.12 197 THR A O 1
ATOM 1584 N N . LEU A 1 198 ? 34.784 11.714 -28.199 1.00 82.50 198 LEU A N 1
ATOM 1585 C CA . LEU A 1 198 ? 35.977 10.958 -28.573 1.00 82.50 198 LEU A CA 1
ATOM 1586 C C . LEU A 1 198 ? 36.977 11.842 -29.328 1.00 82.50 198 LEU A C 1
ATOM 1588 O O . LEU A 1 198 ? 36.604 12.864 -29.906 1.00 82.50 198 LEU A O 1
ATOM 1592 N N . GLU A 1 199 ? 38.253 11.459 -29.304 1.00 77.19 199 GLU A N 1
ATOM 1593 C CA . GLU A 1 199 ? 39.291 12.134 -30.092 1.00 77.19 199 GLU A CA 1
ATOM 1594 C C . GLU A 1 199 ? 39.136 11.802 -31.591 1.00 77.19 199 GLU A C 1
ATOM 1596 O O . GLU A 1 199 ? 38.638 10.735 -31.941 1.00 77.19 199 GLU A O 1
ATOM 1601 N N . ASP A 1 200 ? 39.578 12.691 -32.493 1.00 67.62 200 ASP A N 1
ATOM 1602 C CA . ASP A 1 200 ? 39.347 12.580 -33.952 1.00 67.62 200 ASP A CA 1
ATOM 1603 C C . ASP A 1 200 ? 39.880 11.273 -34.597 1.00 67.62 200 ASP A C 1
ATOM 1605 O O . ASP A 1 200 ? 39.466 10.916 -35.701 1.00 67.62 200 ASP A O 1
ATOM 1609 N N . GLU A 1 201 ? 40.791 10.550 -33.933 1.00 60.34 201 GLU A N 1
ATOM 1610 C CA . GLU A 1 201 ? 41.361 9.272 -34.397 1.00 60.34 201 GLU A CA 1
ATOM 1611 C C . GLU A 1 201 ? 40.640 8.025 -33.836 1.00 60.34 201 GLU A C 1
ATOM 1613 O O . GLU A 1 201 ? 40.899 6.907 -34.289 1.00 60.34 201 GLU A O 1
ATOM 1618 N N . GLU A 1 202 ? 39.728 8.180 -32.870 1.00 70.38 202 GLU A N 1
ATOM 1619 C CA . GLU A 1 202 ? 39.010 7.067 -32.241 1.00 70.38 202 GLU A CA 1
ATOM 1620 C C . GLU A 1 202 ? 37.739 6.698 -33.024 1.00 70.38 202 GLU A C 1
ATOM 1622 O O . GLU A 1 202 ? 36.774 7.458 -33.118 1.00 70.38 202 GLU A O 1
ATOM 1627 N N . THR A 1 203 ? 37.699 5.481 -33.572 1.00 76.69 203 THR A N 1
ATOM 1628 C CA . THR A 1 203 ? 36.506 4.943 -34.242 1.00 76.69 203 THR A CA 1
ATOM 1629 C C . THR A 1 203 ? 35.600 4.223 -33.246 1.00 76.69 203 THR A C 1
ATOM 1631 O O . THR A 1 203 ? 36.018 3.233 -32.644 1.00 76.69 203 THR A O 1
ATOM 1634 N N . PHE A 1 204 ? 34.346 4.663 -33.116 1.00 87.06 204 PHE A N 1
ATOM 1635 C CA . PHE A 1 204 ? 33.327 3.991 -32.304 1.00 87.06 204 PHE A CA 1
ATOM 1636 C C . PHE A 1 204 ? 32.393 3.149 -33.171 1.00 87.06 204 PHE A C 1
ATOM 1638 O O . PHE A 1 204 ? 31.647 3.692 -33.987 1.00 87.06 204 PHE A O 1
ATOM 1645 N N . ASP A 1 205 ? 32.421 1.837 -32.952 1.00 90.94 205 ASP A N 1
ATOM 1646 C CA . ASP A 1 205 ? 31.503 0.867 -33.547 1.00 90.94 205 ASP A CA 1
ATOM 1647 C C . ASP A 1 205 ? 30.701 0.197 -32.425 1.00 90.94 205 ASP A C 1
ATOM 1649 O O . ASP A 1 205 ? 31.228 -0.592 -31.630 1.00 90.94 205 ASP A O 1
ATOM 1653 N N . LEU A 1 206 ? 29.411 0.526 -32.349 1.00 93.75 206 LEU A N 1
ATOM 1654 C CA . LEU A 1 206 ? 28.548 0.031 -31.286 1.00 93.75 206 LEU A CA 1
ATOM 1655 C C . LEU A 1 206 ? 28.306 -1.487 -31.375 1.00 93.75 206 LEU A C 1
ATOM 1657 O O . LEU A 1 206 ? 28.131 -2.126 -30.334 1.00 93.75 206 LEU A O 1
ATOM 1661 N N . ASP A 1 207 ? 28.335 -2.090 -32.570 1.00 92.25 207 ASP A N 1
ATOM 1662 C CA . ASP A 1 207 ? 28.246 -3.548 -32.723 1.00 92.25 207 ASP A CA 1
ATOM 1663 C C . ASP A 1 207 ? 29.460 -4.222 -32.065 1.00 92.25 207 ASP A C 1
ATOM 1665 O O . ASP A 1 207 ? 29.305 -5.164 -31.279 1.00 92.25 207 ASP A O 1
ATOM 1669 N N . ALA A 1 208 ? 30.669 -3.724 -32.343 1.00 89.25 208 ALA A N 1
ATOM 1670 C CA . ALA A 1 208 ? 31.910 -4.273 -31.796 1.00 89.25 208 ALA A CA 1
ATOM 1671 C C . ALA A 1 208 ? 31.988 -4.115 -30.264 1.00 89.25 208 ALA A C 1
ATOM 1673 O O . ALA A 1 208 ? 32.326 -5.061 -29.536 1.00 89.25 208 ALA A O 1
ATOM 1674 N N . GLU A 1 209 ? 31.601 -2.945 -29.749 1.00 92.12 209 GLU A N 1
ATOM 1675 C CA . GLU A 1 209 ? 31.543 -2.673 -28.309 1.00 92.12 209 GLU A CA 1
ATOM 1676 C C . GLU A 1 209 ? 30.505 -3.549 -27.591 1.00 92.12 209 GLU A C 1
ATOM 1678 O O . GLU A 1 209 ? 30.728 -3.983 -26.452 1.00 92.12 209 GLU A O 1
ATOM 1683 N N . PHE A 1 210 ? 29.375 -3.848 -28.235 1.00 92.44 210 PHE A N 1
ATOM 1684 C CA . PHE A 1 210 ? 28.367 -4.739 -27.669 1.00 92.44 210 PHE A CA 1
ATOM 1685 C C . PHE A 1 210 ? 28.843 -6.196 -27.673 1.00 92.44 210 PHE A C 1
ATOM 1687 O O . PHE A 1 210 ? 28.797 -6.864 -26.637 1.00 92.44 210 PHE A O 1
ATOM 1694 N N . LEU A 1 211 ? 29.363 -6.689 -28.800 1.00 89.12 211 LEU A N 1
ATOM 1695 C CA . LEU A 1 211 ? 29.795 -8.083 -28.958 1.00 89.12 211 LEU A CA 1
ATOM 1696 C C . LEU A 1 211 ? 30.994 -8.454 -28.081 1.00 89.12 211 LEU A C 1
ATOM 1698 O O . LEU A 1 211 ? 31.044 -9.569 -27.562 1.00 89.12 211 LEU A O 1
ATOM 1702 N N . SER A 1 212 ? 31.922 -7.526 -27.844 1.00 85.25 212 SER A N 1
ATOM 1703 C CA . SER A 1 212 ? 33.030 -7.743 -26.900 1.00 85.25 212 SER A CA 1
ATOM 1704 C C . SER A 1 212 ? 32.554 -7.975 -25.458 1.00 85.25 212 SER A C 1
ATOM 1706 O O . SER A 1 212 ? 33.242 -8.631 -24.674 1.00 85.25 212 SER A O 1
ATOM 1708 N N . ARG A 1 213 ? 31.361 -7.478 -25.106 1.00 84.19 213 ARG A N 1
ATOM 1709 C CA . ARG A 1 213 ? 30.754 -7.593 -23.768 1.00 84.19 213 ARG A CA 1
ATOM 1710 C C . ARG A 1 213 ? 29.665 -8.661 -23.687 1.00 84.19 213 ARG A C 1
ATOM 1712 O O . ARG A 1 213 ? 29.386 -9.136 -22.591 1.00 84.19 213 ARG A O 1
ATOM 1719 N N . TYR A 1 214 ? 29.081 -9.061 -24.812 1.00 85.75 214 TYR A N 1
ATOM 1720 C CA . TYR A 1 214 ? 28.085 -10.131 -24.903 1.00 85.75 214 TYR A CA 1
ATOM 1721 C C . TYR A 1 214 ? 28.428 -11.087 -26.054 1.00 85.75 214 TYR A C 1
ATOM 1723 O O . TYR A 1 214 ? 27.717 -11.129 -27.055 1.00 85.75 214 TYR A O 1
ATOM 1731 N N . PRO A 1 215 ? 29.491 -11.901 -25.931 1.00 83.31 215 PRO A N 1
ATOM 1732 C CA . PRO A 1 215 ? 29.973 -12.767 -27.012 1.00 83.31 215 PRO A CA 1
ATOM 1733 C C . PRO A 1 215 ? 29.147 -14.063 -27.161 1.00 83.31 215 PRO A C 1
ATOM 1735 O O . PRO A 1 215 ? 29.687 -15.122 -27.472 1.00 83.31 215 PRO A O 1
ATOM 1738 N N . GLY A 1 216 ? 27.847 -14.033 -26.847 1.00 81.75 216 GLY A N 1
ATOM 1739 C CA . GLY A 1 216 ? 27.006 -15.236 -26.754 1.00 81.75 216 GLY A CA 1
ATOM 1740 C C . GLY A 1 216 ? 27.152 -16.023 -25.442 1.00 81.75 216 GLY A C 1
ATOM 1741 O O . GLY A 1 216 ? 26.627 -17.129 -25.326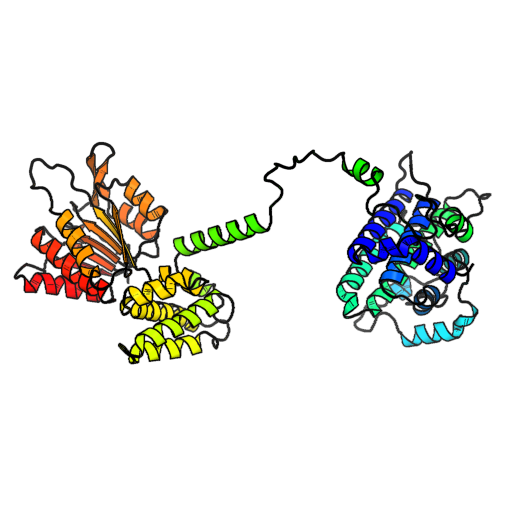 1.00 81.75 216 GLY A O 1
ATOM 1742 N N . LEU A 1 217 ? 27.864 -15.468 -24.454 1.00 77.12 217 LEU A N 1
ATOM 1743 C CA . LEU A 1 217 ? 28.075 -16.048 -23.124 1.00 77.12 217 LEU A CA 1
ATOM 1744 C C . LEU A 1 217 ? 27.846 -14.988 -22.043 1.00 77.12 217 LEU A C 1
ATOM 1746 O O . LEU A 1 217 ? 28.153 -13.811 -22.234 1.00 77.12 217 LEU A O 1
ATOM 1750 N N . CYS A 1 218 ? 27.377 -15.406 -20.869 1.00 77.25 218 CYS A N 1
ATOM 1751 C CA . CYS A 1 218 ? 27.343 -14.534 -19.701 1.00 77.25 218 CYS A CA 1
ATOM 1752 C C . CYS A 1 218 ? 28.774 -14.236 -19.226 1.00 77.25 218 CYS A C 1
ATOM 1754 O O . CYS A 1 218 ? 29.443 -15.123 -18.704 1.00 77.25 218 CYS A O 1
ATOM 1756 N N . ILE A 1 219 ? 29.207 -12.976 -19.267 1.00 71.44 219 ILE A N 1
ATOM 1757 C CA . ILE A 1 219 ? 30.570 -12.572 -18.864 1.00 71.44 219 ILE A CA 1
ATOM 1758 C C . ILE A 1 219 ? 30.926 -12.841 -17.395 1.00 71.44 219 ILE A C 1
ATOM 1760 O O . ILE A 1 219 ? 32.100 -12.924 -17.056 1.00 71.44 219 ILE A O 1
ATOM 1764 N N . ASN A 1 220 ? 29.929 -13.007 -16.521 1.00 74.56 220 ASN A N 1
ATOM 1765 C CA . ASN A 1 220 ? 30.170 -13.281 -15.102 1.00 74.56 220 ASN A CA 1
ATOM 1766 C C . ASN A 1 220 ? 30.419 -14.770 -14.796 1.00 74.56 220 ASN A C 1
ATOM 1768 O O . ASN A 1 220 ? 31.252 -15.077 -13.952 1.00 74.56 220 ASN A O 1
ATOM 1772 N N . CYS A 1 221 ? 29.692 -15.697 -15.435 1.00 76.38 221 CYS A N 1
ATOM 1773 C CA . CYS A 1 221 ? 29.807 -17.144 -15.177 1.00 76.38 221 CYS A CA 1
ATOM 1774 C C . CYS A 1 221 ? 30.323 -17.957 -16.373 1.00 76.38 221 CYS A C 1
ATOM 1776 O O . CYS A 1 221 ? 30.435 -19.175 -16.276 1.00 76.38 221 CYS A O 1
ATOM 1778 N N . GLY A 1 222 ? 30.578 -17.320 -17.517 1.00 74.62 222 GLY A N 1
ATOM 1779 C CA . GLY A 1 222 ? 31.053 -17.962 -18.746 1.00 74.62 222 GLY A CA 1
ATOM 1780 C C . GLY A 1 222 ? 30.053 -18.906 -19.422 1.00 74.62 222 GLY A C 1
ATOM 1781 O O . GLY A 1 222 ? 30.407 -19.570 -20.390 1.00 74.62 222 GLY A O 1
ATOM 1782 N N . SER A 1 223 ? 28.816 -18.997 -18.930 1.00 69.56 223 SER A N 1
ATOM 1783 C CA . SER A 1 223 ? 27.819 -19.960 -19.415 1.00 69.56 223 SER A CA 1
ATOM 1784 C C . SER A 1 223 ? 26.955 -19.381 -20.538 1.00 69.56 223 SER A C 1
ATOM 1786 O O . SER A 1 223 ? 26.690 -18.178 -20.562 1.00 69.56 223 SER A O 1
ATOM 1788 N N . ARG A 1 224 ? 26.494 -20.246 -21.454 1.00 74.69 224 ARG A N 1
ATOM 1789 C CA . ARG A 1 224 ? 25.568 -19.884 -22.550 1.00 74.69 224 ARG A CA 1
ATOM 1790 C C . ARG A 1 224 ? 24.209 -19.420 -22.039 1.00 74.69 224 ARG A C 1
ATOM 1792 O O . ARG A 1 224 ? 23.648 -18.494 -22.603 1.00 74.69 224 ARG A O 1
ATOM 1799 N N . THR A 1 225 ? 23.743 -20.030 -20.954 1.00 84.56 225 THR A N 1
ATOM 1800 C CA . THR A 1 225 ? 22.605 -19.571 -20.156 1.00 84.56 225 THR A CA 1
ATOM 1801 C C . THR A 1 225 ? 23.135 -19.205 -18.774 1.00 84.56 225 THR A C 1
ATOM 1803 O O . THR A 1 225 ? 23.918 -19.944 -18.177 1.00 84.56 225 THR A O 1
ATOM 1806 N N . CYS A 1 226 ? 22.794 -18.015 -18.297 1.00 79.12 226 CYS A N 1
ATOM 1807 C CA . CYS A 1 226 ? 23.343 -17.429 -17.087 1.00 79.12 226 CYS A CA 1
ATOM 1808 C C . CYS A 1 226 ? 22.866 -18.186 -15.841 1.00 79.12 226 CYS A C 1
ATOM 1810 O O . CYS A 1 226 ? 21.674 -18.228 -15.559 1.00 79.12 226 CYS A O 1
ATOM 1812 N N . MET A 1 227 ? 23.815 -18.694 -15.051 1.00 78.56 227 MET A N 1
ATOM 1813 C CA . MET A 1 227 ? 23.555 -19.332 -13.751 1.00 78.56 227 MET A CA 1
ATOM 1814 C C . MET A 1 227 ? 23.963 -18.443 -12.563 1.00 78.56 227 MET A C 1
ATOM 1816 O O . MET A 1 227 ? 24.111 -18.916 -11.437 1.00 78.56 227 MET A O 1
ATOM 1820 N N . CYS A 1 228 ? 24.225 -17.153 -12.799 1.00 75.06 228 CYS A N 1
ATOM 1821 C CA . CYS A 1 228 ? 24.597 -16.234 -11.727 1.00 75.06 228 CYS A CA 1
ATOM 1822 C C . CYS A 1 228 ? 23.432 -16.029 -10.746 1.00 75.06 228 CYS A C 1
ATOM 1824 O O . CYS A 1 228 ? 22.276 -15.998 -11.170 1.00 75.06 228 CYS A O 1
ATOM 1826 N N . PRO A 1 229 ? 23.717 -15.799 -9.451 1.00 68.19 229 PRO A N 1
ATOM 1827 C CA . PRO A 1 229 ? 22.676 -15.442 -8.500 1.00 68.19 229 PRO A CA 1
ATOM 1828 C C . PRO A 1 229 ? 22.004 -14.127 -8.907 1.00 68.19 229 PRO A C 1
ATOM 1830 O O . PRO A 1 229 ? 22.658 -13.197 -9.388 1.00 68.19 229 PRO A O 1
ATOM 1833 N N . SER A 1 230 ? 20.699 -14.032 -8.647 1.00 63.84 230 SER A N 1
ATOM 1834 C CA . SER A 1 230 ? 19.879 -12.872 -9.004 1.00 63.84 230 SER A CA 1
ATOM 1835 C C . SER A 1 230 ? 20.385 -11.552 -8.413 1.00 63.84 230 SER A C 1
ATOM 1837 O O . SER A 1 230 ? 20.176 -10.504 -9.023 1.00 63.84 230 SER A O 1
ATOM 1839 N N . VAL A 1 231 ? 21.078 -11.599 -7.270 1.00 62.81 231 VAL A N 1
ATOM 1840 C CA . VAL A 1 231 ? 21.793 -10.464 -6.675 1.00 62.81 231 VAL A CA 1
ATOM 1841 C C . VAL A 1 231 ? 23.247 -10.883 -6.425 1.00 62.81 231 VAL A C 1
ATOM 1843 O O . VAL A 1 231 ? 23.506 -11.690 -5.530 1.00 62.81 231 VAL A O 1
ATOM 1846 N N . PRO A 1 232 ? 24.222 -10.362 -7.190 1.00 61.34 232 PRO A N 1
ATOM 1847 C CA . PRO A 1 232 ? 25.635 -10.614 -6.928 1.00 61.34 232 PRO A CA 1
ATOM 1848 C C . PRO A 1 232 ? 26.067 -10.055 -5.564 1.00 61.34 232 PRO A C 1
ATOM 1850 O O . PRO A 1 232 ? 25.649 -8.964 -5.175 1.00 61.34 232 PRO A O 1
ATOM 1853 N N . ALA A 1 233 ? 26.985 -10.735 -4.868 1.00 58.34 233 ALA A N 1
ATOM 1854 C CA . ALA A 1 233 ? 27.515 -10.274 -3.575 1.00 58.34 233 ALA A CA 1
ATOM 1855 C C . ALA A 1 233 ? 28.127 -8.855 -3.643 1.00 58.34 233 ALA A C 1
ATOM 1857 O O . ALA A 1 233 ? 28.028 -8.074 -2.697 1.00 58.34 233 ALA A O 1
ATOM 1858 N N . ALA A 1 234 ? 28.692 -8.483 -4.797 1.00 57.12 234 ALA A N 1
ATOM 1859 C CA . ALA A 1 234 ? 29.203 -7.138 -5.059 1.00 57.12 234 ALA A CA 1
ATOM 1860 C C . ALA A 1 234 ? 28.112 -6.045 -5.014 1.00 57.12 234 ALA A C 1
ATOM 1862 O O . ALA A 1 234 ? 28.401 -4.908 -4.642 1.00 57.12 234 ALA A O 1
ATOM 1863 N N . THR A 1 235 ? 26.859 -6.372 -5.353 1.00 53.53 235 THR A N 1
ATOM 1864 C CA . THR A 1 235 ? 25.718 -5.443 -5.286 1.00 53.53 235 THR A CA 1
ATOM 1865 C C . THR A 1 235 ? 25.326 -5.165 -3.836 1.00 53.53 235 THR A C 1
ATOM 1867 O O . THR A 1 235 ? 25.171 -4.003 -3.463 1.00 53.53 235 THR A O 1
ATOM 1870 N N . VAL A 1 236 ? 25.296 -6.201 -2.989 1.00 55.72 236 VAL A N 1
ATOM 1871 C CA . VAL A 1 236 ? 25.038 -6.077 -1.541 1.00 55.72 236 VAL A CA 1
ATOM 1872 C C . VAL A 1 236 ? 26.116 -5.224 -0.859 1.00 55.72 236 VAL A C 1
ATOM 1874 O O . VAL A 1 236 ? 25.805 -4.342 -0.061 1.00 55.72 236 VAL A O 1
ATOM 1877 N N . GLY A 1 237 ? 27.387 -5.404 -1.236 1.00 53.41 237 GLY A N 1
ATOM 1878 C CA . GLY A 1 237 ? 28.504 -4.617 -0.700 1.00 53.41 237 GLY A CA 1
ATOM 1879 C C . GLY A 1 237 ? 28.423 -3.107 -0.980 1.00 53.41 237 GLY A C 1
ATOM 1880 O O . GLY A 1 237 ? 28.953 -2.320 -0.198 1.00 53.41 237 GLY A O 1
ATOM 1881 N N . ARG A 1 238 ? 27.734 -2.676 -2.051 1.00 54.94 238 ARG A N 1
ATOM 1882 C CA . ARG A 1 238 ? 27.510 -1.246 -2.356 1.00 54.94 238 ARG A CA 1
ATOM 1883 C C . ARG A 1 238 ? 26.414 -0.617 -1.488 1.00 54.94 238 ARG A C 1
ATOM 1885 O O . ARG A 1 238 ? 26.509 0.571 -1.193 1.00 54.94 238 ARG A O 1
ATOM 1892 N N . MET A 1 239 ? 25.427 -1.406 -1.054 1.00 45.94 239 MET A N 1
ATOM 1893 C CA . MET A 1 239 ? 24.343 -0.985 -0.148 1.00 45.94 239 MET A CA 1
ATOM 1894 C C . MET A 1 239 ? 24.737 -1.068 1.336 1.00 45.94 239 MET A C 1
ATOM 1896 O O . MET A 1 239 ? 24.134 -0.411 2.176 1.00 45.94 239 MET A O 1
ATOM 1900 N N . ALA A 1 240 ? 25.803 -1.805 1.665 1.00 47.44 240 ALA A N 1
ATOM 1901 C CA . ALA A 1 240 ? 26.321 -1.981 3.027 1.00 47.44 240 ALA A CA 1
ATOM 1902 C C . ALA A 1 240 ? 26.919 -0.708 3.675 1.00 47.44 240 ALA A C 1
ATOM 1904 O O . ALA A 1 240 ? 27.495 -0.786 4.761 1.00 47.44 240 ALA A O 1
ATOM 1905 N N . LYS A 1 241 ? 26.811 0.456 3.017 1.00 50.19 241 LYS A N 1
ATOM 1906 C CA . LYS A 1 241 ? 27.119 1.771 3.603 1.00 50.19 241 LYS A CA 1
ATOM 1907 C C . LYS A 1 241 ? 25.989 2.329 4.469 1.00 50.19 241 LYS A C 1
ATOM 1909 O O . LYS A 1 241 ? 26.233 3.282 5.203 1.00 50.19 241 LYS A O 1
ATOM 1914 N N . GLU A 1 242 ? 24.797 1.746 4.390 1.00 54.91 242 GLU A N 1
ATOM 1915 C CA . GLU A 1 242 ? 23.646 2.159 5.187 1.00 54.91 242 GLU A CA 1
ATOM 1916 C C . GLU A 1 242 ? 23.623 1.474 6.561 1.00 54.91 242 GLU A C 1
ATOM 1918 O O . GLU A 1 242 ? 24.171 0.386 6.760 1.00 54.91 242 GLU A O 1
ATOM 1923 N N . MET A 1 243 ? 23.016 2.166 7.527 1.00 46.03 243 MET A N 1
ATOM 1924 C CA . MET A 1 243 ? 22.933 1.798 8.943 1.00 46.03 243 MET A CA 1
ATOM 1925 C C . MET A 1 243 ? 22.556 0.318 9.131 1.00 46.03 243 MET A C 1
ATOM 1927 O O . MET A 1 243 ? 21.550 -0.147 8.600 1.00 46.03 243 MET A O 1
ATOM 1931 N N . ARG A 1 244 ? 23.344 -0.431 9.917 1.00 48.66 244 ARG A N 1
ATOM 1932 C CA . ARG A 1 244 ? 23.019 -1.817 10.292 1.00 48.66 244 ARG A CA 1
ATOM 1933 C C . ARG A 1 244 ? 21.759 -1.833 11.159 1.00 48.66 244 ARG A C 1
ATOM 1935 O O . ARG A 1 244 ? 21.834 -1.601 12.361 1.00 48.66 244 ARG A O 1
ATOM 1942 N N . ILE A 1 245 ? 20.619 -2.116 10.545 1.00 51.88 245 ILE A N 1
ATOM 1943 C CA . ILE A 1 245 ? 19.371 -2.445 11.234 1.00 51.88 245 ILE A CA 1
ATOM 1944 C C . ILE A 1 245 ? 19.467 -3.935 11.588 1.00 51.88 245 ILE A C 1
ATOM 1946 O O . ILE A 1 245 ? 19.613 -4.779 10.704 1.00 51.88 245 ILE A O 1
ATOM 1950 N N . GLY A 1 246 ? 19.516 -4.258 12.881 1.00 52.97 246 GLY A N 1
ATOM 1951 C CA . GLY A 1 246 ? 19.603 -5.645 13.344 1.00 52.97 246 GLY A CA 1
ATOM 1952 C C . GLY A 1 246 ? 18.316 -6.418 13.042 1.00 52.97 246 GLY A C 1
ATOM 1953 O O . GLY A 1 246 ? 17.245 -5.837 12.940 1.00 52.97 246 GLY A O 1
ATOM 1954 N N . THR A 1 247 ? 18.384 -7.743 12.951 1.00 52.72 247 THR A N 1
ATOM 1955 C CA . THR A 1 247 ? 17.199 -8.598 12.723 1.00 52.72 247 THR A CA 1
ATOM 1956 C C . THR A 1 247 ? 16.173 -8.564 13.868 1.00 52.72 247 THR A C 1
ATOM 1958 O O . THR A 1 247 ? 15.049 -9.003 13.676 1.00 52.72 247 THR A O 1
ATOM 1961 N N . ASN A 1 248 ? 16.535 -8.010 15.033 1.00 54.09 248 ASN A N 1
ATOM 1962 C CA . ASN A 1 248 ? 15.644 -7.771 16.180 1.00 54.09 248 ASN A CA 1
ATOM 1963 C C . ASN A 1 248 ? 15.103 -6.331 16.249 1.00 54.09 248 ASN A C 1
ATOM 1965 O O . ASN A 1 248 ? 14.598 -5.894 17.285 1.00 54.09 248 ASN A O 1
ATOM 1969 N N . ASP A 1 249 ? 15.262 -5.554 15.183 1.00 54.44 249 ASP A N 1
ATOM 1970 C CA . ASP A 1 249 ? 14.850 -4.162 15.170 1.00 54.44 249 ASP A CA 1
ATOM 1971 C C . ASP A 1 249 ? 13.349 -4.046 14.878 1.00 54.44 249 ASP A C 1
ATOM 1973 O O . ASP A 1 249 ? 12.890 -4.310 13.768 1.00 54.44 249 ASP A O 1
ATOM 1977 N N . ARG A 1 250 ? 12.583 -3.602 15.883 1.00 56.47 250 ARG A N 1
ATOM 1978 C CA . ARG A 1 250 ? 11.120 -3.381 15.860 1.00 56.47 250 ARG A CA 1
ATOM 1979 C C . ARG A 1 250 ? 10.632 -2.375 14.796 1.00 56.47 250 ARG A C 1
ATOM 1981 O O . ARG A 1 250 ? 9.467 -1.997 14.800 1.00 56.47 250 ARG A O 1
ATOM 1988 N N . ARG A 1 251 ? 11.522 -1.887 13.929 1.00 56.34 251 ARG A N 1
ATOM 1989 C CA . ARG A 1 251 ? 11.248 -0.939 12.840 1.00 56.34 251 ARG A CA 1
ATOM 1990 C C . ARG A 1 251 ? 10.809 -1.615 11.540 1.00 56.34 251 ARG A C 1
ATOM 1992 O O . ARG A 1 251 ? 10.265 -0.934 10.676 1.00 56.34 251 ARG A O 1
ATOM 1999 N N . ILE A 1 252 ? 11.039 -2.921 11.393 1.00 56.28 252 ILE A N 1
ATOM 2000 C CA . ILE A 1 252 ? 10.487 -3.708 10.288 1.00 56.28 252 ILE A CA 1
ATOM 2001 C C . ILE A 1 252 ? 9.188 -4.322 10.792 1.00 56.28 252 ILE A C 1
ATOM 2003 O O . ILE A 1 252 ? 9.194 -5.143 11.706 1.00 56.28 252 ILE A O 1
ATOM 2007 N N . ILE A 1 253 ? 8.077 -3.867 10.222 1.00 56.78 253 ILE A N 1
ATOM 2008 C CA . ILE A 1 253 ? 6.758 -4.421 10.505 1.00 56.78 253 ILE A CA 1
ATOM 2009 C C . ILE A 1 253 ? 6.702 -5.861 9.998 1.00 56.78 253 ILE A C 1
ATOM 2011 O O . ILE A 1 253 ? 6.853 -6.123 8.805 1.00 56.78 253 ILE A O 1
ATOM 2015 N N . ASP A 1 254 ? 6.475 -6.788 10.918 1.00 68.25 254 ASP A N 1
ATOM 2016 C CA . ASP A 1 254 ? 5.820 -8.043 10.584 1.00 68.25 254 ASP A CA 1
ATOM 2017 C C . ASP A 1 254 ? 4.383 -7.685 10.190 1.00 68.25 254 ASP A C 1
ATOM 2019 O O . ASP A 1 254 ? 3.642 -7.122 10.996 1.00 68.25 254 ASP A O 1
ATOM 2023 N N . TYR A 1 255 ? 4.030 -7.901 8.923 1.00 64.06 255 TYR A N 1
ATOM 2024 C CA . TYR A 1 255 ? 2.759 -7.436 8.373 1.00 64.06 255 TYR A CA 1
ATOM 2025 C C . TYR A 1 255 ? 1.565 -8.150 9.012 1.00 64.06 255 TYR A C 1
ATOM 2027 O O . TYR A 1 255 ? 0.538 -7.515 9.241 1.00 64.06 255 TYR A O 1
ATOM 2035 N N . ASP A 1 256 ? 1.718 -9.427 9.365 1.00 66.62 256 ASP A N 1
ATOM 2036 C CA . ASP A 1 256 ? 0.650 -10.203 9.994 1.00 66.62 256 ASP A CA 1
ATOM 2037 C C . ASP A 1 256 ? 0.436 -9.724 11.434 1.00 66.62 256 ASP A C 1
ATOM 2039 O O . ASP A 1 256 ? -0.695 -9.438 11.839 1.00 66.62 256 ASP A O 1
ATOM 2043 N N . ALA A 1 257 ? 1.528 -9.525 12.183 1.00 70.81 257 ALA A N 1
ATOM 2044 C CA . ALA A 1 257 ? 1.464 -8.962 13.531 1.00 70.81 257 ALA A CA 1
ATOM 2045 C C . ALA A 1 257 ? 0.919 -7.522 13.526 1.00 70.81 257 ALA A C 1
ATOM 2047 O O . ALA A 1 257 ? 0.042 -7.189 14.317 1.00 70.81 257 ALA A O 1
ATOM 2048 N N . PHE A 1 258 ? 1.377 -6.677 12.597 1.00 74.44 258 PHE A N 1
ATOM 2049 C CA . PHE A 1 258 ? 0.922 -5.292 12.464 1.00 74.44 258 PHE A CA 1
ATOM 2050 C C . PHE A 1 258 ? -0.553 -5.202 12.065 1.00 74.44 258 PHE A C 1
ATOM 2052 O O . PHE A 1 258 ? -1.275 -4.352 12.584 1.00 74.44 258 PHE A O 1
ATOM 2059 N N . SER A 1 259 ? -1.018 -6.072 11.165 1.00 67.69 259 SER A N 1
ATOM 2060 C CA . SER A 1 259 ? -2.427 -6.129 10.775 1.00 67.69 259 SER A CA 1
ATOM 2061 C C . SER A 1 259 ? -3.304 -6.571 11.947 1.00 67.69 259 SER A C 1
ATOM 2063 O O . SER A 1 259 ? -4.317 -5.928 12.215 1.00 67.69 259 SER A O 1
ATOM 2065 N N . SER A 1 260 ? -2.896 -7.610 12.684 1.00 70.19 260 SER A N 1
ATOM 2066 C CA . SER A 1 260 ? -3.624 -8.089 13.867 1.00 70.19 260 SER A CA 1
ATOM 2067 C C . SER A 1 260 ? -3.666 -7.039 14.983 1.00 70.19 260 SER A C 1
ATOM 2069 O O . SER A 1 260 ? -4.717 -6.809 15.585 1.00 70.19 260 SER A O 1
ATOM 2071 N N . ASP A 1 261 ? -2.543 -6.371 15.258 1.00 76.94 261 ASP A N 1
ATOM 2072 C CA . ASP A 1 261 ? -2.483 -5.272 16.225 1.00 76.94 261 ASP A CA 1
ATOM 2073 C C . ASP A 1 261 ? -3.343 -4.090 15.762 1.00 76.94 261 ASP A C 1
ATOM 2075 O O . ASP A 1 261 ? -4.057 -3.479 16.561 1.00 76.94 261 ASP A O 1
ATOM 2079 N N . GLY A 1 262 ? -3.312 -3.784 14.462 1.00 72.94 262 GLY A N 1
ATOM 2080 C CA . GLY A 1 262 ? -4.128 -2.754 13.830 1.00 72.94 262 GLY A CA 1
ATOM 2081 C C . GLY A 1 262 ? -5.626 -3.015 13.983 1.00 72.94 262 GLY A C 1
ATOM 2082 O O . GLY A 1 262 ? -6.363 -2.104 14.359 1.00 72.94 262 GLY A O 1
ATOM 2083 N N . GLU A 1 263 ? -6.070 -4.254 13.773 1.00 70.25 263 GLU A N 1
ATOM 2084 C CA . GLU A 1 263 ? -7.457 -4.681 13.978 1.00 70.25 263 GLU A CA 1
ATOM 2085 C C . GLU A 1 263 ? -7.875 -4.535 15.449 1.00 70.25 263 GLU A C 1
ATOM 2087 O O . GLU A 1 263 ? -8.894 -3.909 15.757 1.00 70.25 263 GLU A O 1
ATOM 2092 N N . ALA A 1 264 ? -7.042 -5.007 16.382 1.00 71.62 264 ALA A N 1
ATOM 2093 C CA . ALA A 1 264 ? -7.303 -4.885 17.815 1.00 71.62 264 ALA A CA 1
ATOM 2094 C C . ALA A 1 264 ? -7.341 -3.419 18.292 1.00 71.62 264 ALA A C 1
ATOM 2096 O O . ALA A 1 264 ? -8.125 -3.056 19.176 1.00 71.62 264 ALA A O 1
ATOM 2097 N N . VAL A 1 265 ? -6.497 -2.549 17.731 1.00 73.12 265 VAL A N 1
ATOM 2098 C CA . VAL A 1 265 ? -6.516 -1.104 18.003 1.00 73.12 265 VAL A CA 1
ATOM 2099 C C . VAL A 1 265 ? -7.776 -0.460 17.427 1.00 73.12 265 VAL A C 1
ATOM 2101 O O . VAL A 1 265 ? -8.439 0.286 18.146 1.00 73.12 265 VAL A O 1
ATOM 2104 N N . ALA A 1 266 ? -8.135 -0.762 16.177 1.00 67.50 266 ALA A N 1
ATOM 2105 C CA . ALA A 1 266 ? -9.333 -0.225 15.535 1.00 67.50 266 ALA A CA 1
ATOM 2106 C C . ALA A 1 266 ? -10.603 -0.590 16.317 1.00 67.50 266 ALA A C 1
ATOM 2108 O O . ALA A 1 266 ? -11.425 0.290 16.584 1.00 67.50 266 ALA A O 1
ATOM 2109 N N . LYS A 1 267 ? -10.709 -1.846 16.776 1.00 68.06 267 LYS A N 1
ATOM 2110 C CA . LYS A 1 267 ? -11.798 -2.311 17.643 1.00 68.06 267 LYS A CA 1
ATOM 2111 C C . LYS A 1 267 ? -11.869 -1.519 18.949 1.00 68.06 267 LYS A C 1
ATOM 2113 O O . LYS A 1 267 ? -12.907 -0.941 19.245 1.00 68.06 267 LYS A O 1
ATOM 2118 N N . ARG A 1 268 ? -10.757 -1.385 19.685 1.00 69.06 268 ARG A N 1
ATOM 2119 C CA . ARG A 1 268 ? -10.725 -0.610 20.945 1.00 69.06 268 ARG A CA 1
ATOM 2120 C C . ARG A 1 268 ? -11.113 0.858 20.763 1.00 69.06 268 ARG A C 1
ATOM 2122 O O . ARG A 1 268 ? -11.806 1.414 21.611 1.00 69.06 268 ARG A O 1
ATOM 2129 N N . VAL A 1 269 ? -10.657 1.494 19.682 1.00 65.50 269 VAL A N 1
ATOM 2130 C CA . VAL A 1 269 ? -11.010 2.890 19.372 1.00 65.50 269 VAL A CA 1
ATOM 2131 C C . VAL A 1 269 ? -12.507 3.015 19.099 1.00 65.50 269 VAL A C 1
ATOM 2133 O O . VAL A 1 269 ? -13.139 3.947 19.594 1.00 65.50 269 VAL A O 1
ATOM 2136 N N . PHE A 1 270 ? -13.078 2.075 18.347 1.00 68.44 270 PHE A N 1
ATOM 2137 C CA . PHE A 1 270 ? -14.504 2.058 18.047 1.00 68.44 270 PHE A CA 1
ATOM 2138 C C . PHE A 1 270 ? -15.359 1.768 19.294 1.00 68.44 270 PHE A C 1
ATOM 2140 O O . PHE A 1 270 ? -16.305 2.508 19.560 1.00 68.44 270 PHE A O 1
ATOM 2147 N N . ASP A 1 271 ? -14.977 0.786 20.116 1.00 64.44 271 ASP A N 1
ATOM 2148 C CA . ASP A 1 271 ? -15.651 0.447 21.379 1.00 64.44 271 ASP A CA 1
ATOM 2149 C C . ASP A 1 271 ? -15.650 1.623 22.369 1.00 64.44 271 ASP A C 1
ATOM 2151 O O . ASP A 1 271 ? -16.652 1.885 23.040 1.00 64.44 271 ASP A O 1
ATOM 2155 N N . GLY A 1 272 ? -14.532 2.356 22.442 1.00 62.16 272 GLY A N 1
ATOM 2156 C CA . GLY A 1 272 ? -14.395 3.539 23.290 1.00 62.16 272 GLY A CA 1
ATOM 2157 C C . GLY A 1 272 ? -15.191 4.744 22.785 1.00 62.16 272 GLY A C 1
ATOM 2158 O O . GLY A 1 272 ? -15.787 5.462 23.585 1.00 62.16 272 GLY A O 1
ATOM 2159 N N . ALA A 1 273 ? -15.235 4.966 21.468 1.00 63.94 273 ALA A N 1
ATOM 2160 C CA . ALA A 1 273 ? -15.996 6.066 20.874 1.00 63.94 273 ALA A CA 1
ATOM 2161 C C . ALA A 1 273 ? -17.516 5.818 20.895 1.00 63.94 273 ALA A C 1
ATOM 2163 O O . ALA A 1 273 ? -18.294 6.771 20.979 1.00 63.94 273 ALA A O 1
ATOM 2164 N N . GLY A 1 274 ? -17.935 4.549 20.842 1.00 63.28 274 GLY A N 1
ATOM 2165 C CA . GLY A 1 274 ? -19.331 4.148 20.710 1.00 63.28 274 GLY A CA 1
ATOM 2166 C C . GLY A 1 274 ? -19.903 4.442 19.320 1.00 63.28 274 GLY A C 1
ATOM 2167 O O . GLY A 1 274 ? -19.194 4.845 18.399 1.00 63.28 274 GLY A O 1
ATOM 2168 N N . PHE A 1 275 ? -21.213 4.252 19.163 1.00 64.31 275 PHE A N 1
ATOM 2169 C CA . PHE A 1 275 ? -21.932 4.630 17.949 1.00 64.31 275 PHE A CA 1
ATOM 2170 C C . PHE A 1 275 ? -22.895 5.774 18.269 1.00 64.31 275 PHE A C 1
ATOM 2172 O O . PHE A 1 275 ? -23.894 5.579 18.957 1.00 64.31 275 PHE A O 1
ATOM 2179 N N . ASP A 1 276 ? -22.567 6.977 17.795 1.00 58.81 276 ASP A N 1
ATOM 2180 C CA . ASP A 1 276 ? -23.356 8.192 18.007 1.00 58.81 276 ASP A CA 1
ATOM 2181 C C . ASP A 1 276 ? -23.758 8.853 16.676 1.00 58.81 276 ASP A C 1
ATOM 2183 O O . ASP A 1 276 ? -23.294 8.481 15.592 1.00 58.81 276 ASP A O 1
ATOM 2187 N N . ALA A 1 277 ? -24.599 9.888 16.753 1.00 56.00 277 ALA A N 1
ATOM 2188 C CA . ALA A 1 277 ? -25.073 10.613 15.575 1.00 56.00 277 ALA A CA 1
ATOM 2189 C C . ALA A 1 277 ? -23.937 11.241 14.735 1.00 56.00 277 ALA A C 1
ATOM 2191 O O . ALA A 1 277 ? -24.078 11.401 13.524 1.00 56.00 277 ALA A O 1
ATOM 2192 N N . ARG A 1 278 ? -22.785 11.588 15.329 1.00 59.81 278 ARG A N 1
ATOM 2193 C CA . ARG A 1 278 ? -21.650 12.199 14.607 1.00 59.81 278 ARG A CA 1
ATOM 2194 C C . ARG A 1 278 ? -20.882 11.163 13.797 1.00 59.81 278 ARG A C 1
ATOM 2196 O O . ARG A 1 278 ? -20.449 11.466 12.685 1.00 59.81 278 ARG A O 1
ATOM 2203 N N . ILE A 1 279 ? -20.710 9.968 14.356 1.00 63.62 279 ILE A N 1
ATOM 2204 C CA . ILE A 1 279 ? -20.100 8.823 13.681 1.00 63.62 279 ILE A CA 1
ATOM 2205 C C . ILE A 1 279 ? -21.026 8.352 12.561 1.00 63.62 279 ILE A C 1
ATOM 2207 O O . ILE A 1 279 ? -20.577 8.240 11.420 1.00 63.62 279 ILE A O 1
ATOM 2211 N N . ALA A 1 280 ? -22.325 8.213 12.842 1.00 62.09 280 ALA A N 1
ATOM 2212 C CA . ALA A 1 280 ? -23.322 7.864 11.837 1.00 62.09 280 ALA A CA 1
ATOM 2213 C C . ALA A 1 280 ? -23.272 8.818 10.628 1.00 62.09 280 ALA A C 1
ATOM 2215 O O . ALA A 1 280 ? -23.147 8.373 9.492 1.00 62.09 280 ALA A O 1
ATOM 2216 N N . ARG A 1 281 ? -23.225 10.138 10.849 1.00 59.59 281 ARG A N 1
ATOM 2217 C CA . ARG A 1 281 ? -23.128 11.150 9.774 1.00 59.59 281 ARG A CA 1
ATOM 2218 C C . ARG A 1 281 ? -21.954 10.970 8.810 1.00 59.59 281 ARG A C 1
ATOM 2220 O O . ARG A 1 281 ? -22.033 11.413 7.666 1.00 59.59 281 ARG A O 1
ATOM 2227 N N . ARG A 1 282 ? -20.842 10.394 9.270 1.00 59.12 282 ARG A N 1
ATOM 2228 C CA . ARG A 1 282 ? -19.599 10.275 8.488 1.00 59.12 282 ARG A CA 1
ATOM 2229 C C . ARG A 1 282 ? -19.455 8.929 7.789 1.00 59.12 282 ARG A C 1
ATOM 2231 O O . ARG A 1 282 ? -18.577 8.795 6.937 1.00 59.12 282 ARG A O 1
ATOM 2238 N N . LEU A 1 283 ? -20.284 7.950 8.139 1.00 58.78 283 LEU A N 1
ATOM 2239 C CA . LEU A 1 283 ? -20.155 6.591 7.638 1.00 58.78 283 LEU A CA 1
ATOM 2240 C C . LEU A 1 283 ? -21.005 6.363 6.380 1.00 58.78 283 LEU A C 1
ATOM 2242 O O . LEU A 1 283 ? -22.154 6.808 6.301 1.00 58.78 283 LEU A O 1
ATOM 2246 N N . PRO A 1 284 ? -20.459 5.673 5.365 1.00 51.69 284 PRO A N 1
ATOM 2247 C CA . PRO A 1 284 ? -21.240 5.271 4.208 1.00 51.69 284 PRO A CA 1
ATOM 2248 C C . PRO A 1 284 ? -22.148 4.091 4.590 1.00 51.69 284 PRO A C 1
ATOM 2250 O O . PRO A 1 284 ? -21.678 2.975 4.746 1.00 51.69 284 PRO A O 1
ATOM 2253 N N . PHE A 1 285 ? -23.455 4.317 4.737 1.00 61.31 285 PHE A N 1
ATOM 2254 C CA . PHE A 1 285 ? -24.421 3.240 5.025 1.00 61.31 285 PHE A CA 1
ATOM 2255 C C . PHE A 1 285 ? -24.836 2.423 3.798 1.00 61.31 285 PHE A C 1
ATOM 2257 O O . PHE A 1 285 ? -25.600 1.484 3.922 1.00 61.31 285 PHE A O 1
ATOM 2264 N N . ASP A 1 286 ? -24.324 2.745 2.615 1.00 55.16 286 ASP A N 1
ATOM 2265 C CA . ASP A 1 286 ? -24.573 2.025 1.364 1.00 55.16 286 ASP A CA 1
ATOM 2266 C C . ASP A 1 286 ? -23.485 0.980 1.045 1.00 55.16 286 ASP A C 1
ATOM 2268 O O . ASP A 1 286 ? -23.625 0.212 0.096 1.00 55.16 286 ASP A O 1
ATOM 2272 N N . ARG A 1 287 ? -22.387 0.927 1.817 1.00 54.19 287 ARG A N 1
ATOM 2273 C CA . ARG A 1 287 ? -21.227 0.047 1.569 1.00 54.19 287 ARG A CA 1
ATOM 2274 C C . ARG A 1 287 ? -20.355 -0.132 2.815 1.00 54.19 287 ARG A C 1
ATOM 2276 O O . ARG A 1 287 ? -20.406 0.677 3.727 1.00 54.19 287 ARG A O 1
ATOM 2283 N N . GLY A 1 288 ? -19.486 -1.140 2.804 1.00 65.00 288 GLY A N 1
ATOM 2284 C CA . GLY A 1 288 ? -18.494 -1.367 3.859 1.00 65.00 288 GLY A CA 1
ATOM 2285 C C . GLY A 1 288 ? -18.985 -2.252 5.006 1.00 65.00 288 GLY A C 1
ATOM 2286 O O . GLY A 1 288 ? -20.179 -2.529 5.140 1.00 65.00 288 GLY A O 1
ATOM 2287 N N . ASP A 1 289 ? -18.037 -2.700 5.825 1.00 66.56 289 ASP A N 1
ATOM 2288 C CA . ASP A 1 289 ? -18.235 -3.812 6.764 1.00 66.56 289 ASP A CA 1
ATOM 2289 C C . ASP A 1 289 ? -19.252 -3.506 7.860 1.00 66.56 289 ASP A C 1
ATOM 2291 O O . ASP A 1 289 ? -20.029 -4.379 8.236 1.00 66.56 289 ASP A O 1
ATOM 2295 N N . LEU A 1 290 ? -19.337 -2.253 8.319 1.00 69.75 290 LEU A N 1
ATOM 2296 C CA . LEU A 1 290 ? -20.331 -1.866 9.318 1.00 69.75 290 LEU A CA 1
ATOM 2297 C C . LEU A 1 290 ? -21.766 -1.968 8.785 1.00 69.75 290 LEU A C 1
ATOM 2299 O O . LEU A 1 290 ? -22.652 -2.413 9.507 1.00 69.75 290 LEU A O 1
ATOM 2303 N N . ASN A 1 291 ? -22.006 -1.583 7.529 1.00 69.75 291 ASN A N 1
ATOM 2304 C CA . ASN A 1 291 ? -23.327 -1.720 6.918 1.00 69.75 291 ASN A CA 1
ATOM 2305 C C . ASN A 1 291 ? -23.723 -3.202 6.814 1.00 69.75 291 ASN A C 1
ATOM 2307 O O . ASN A 1 291 ? -24.823 -3.599 7.210 1.00 69.75 291 ASN A O 1
ATOM 2311 N N . VAL A 1 292 ? -22.792 -4.032 6.335 1.00 70.56 292 VAL A N 1
ATOM 2312 C CA . VAL A 1 292 ? -22.981 -5.486 6.260 1.00 70.56 292 VAL A CA 1
ATOM 2313 C C . VAL A 1 292 ? -23.277 -6.050 7.649 1.00 70.56 292 VAL A C 1
ATOM 2315 O O . VAL A 1 292 ? -24.233 -6.807 7.805 1.00 70.56 292 VAL A O 1
ATOM 2318 N N . ALA A 1 293 ? -22.528 -5.627 8.665 1.00 73.38 293 ALA A N 1
ATOM 2319 C CA . ALA A 1 293 ? -22.695 -6.066 10.042 1.00 73.38 293 ALA A CA 1
ATOM 2320 C C . ALA A 1 293 ? -24.041 -5.647 10.646 1.00 73.38 293 ALA A C 1
ATOM 2322 O O . ALA A 1 293 ? -24.724 -6.490 11.217 1.00 73.38 293 ALA A O 1
ATOM 2323 N N . LEU A 1 294 ? -24.461 -4.387 10.484 1.00 75.25 294 LEU A N 1
ATOM 2324 C CA . LEU A 1 294 ? -25.756 -3.888 10.966 1.00 75.25 294 LEU A CA 1
ATOM 2325 C C . LEU A 1 294 ? -26.924 -4.598 10.279 1.00 75.25 294 LEU A C 1
ATOM 2327 O O . LEU A 1 294 ? -27.895 -4.974 10.935 1.00 75.25 294 LEU A O 1
ATOM 2331 N N . THR A 1 295 ? -26.816 -4.831 8.971 1.00 77.50 295 THR A N 1
ATOM 2332 C CA . THR A 1 295 ? -27.819 -5.564 8.190 1.00 77.50 295 THR A CA 1
ATOM 2333 C C . THR A 1 295 ? -27.911 -7.018 8.656 1.00 77.50 295 THR A C 1
ATOM 2335 O O . THR A 1 295 ? -29.001 -7.509 8.950 1.00 77.50 295 THR A O 1
ATOM 2338 N N . GLN A 1 296 ? -26.771 -7.705 8.780 1.00 80.25 296 GLN A N 1
ATOM 2339 C CA . GLN A 1 296 ? -26.716 -9.082 9.272 1.00 80.25 296 GLN A CA 1
ATOM 2340 C C . GLN A 1 296 ? -27.252 -9.191 10.699 1.00 80.25 296 GLN A C 1
ATOM 2342 O O . GLN A 1 296 ? -28.061 -10.075 10.972 1.00 80.25 296 GLN A O 1
ATOM 2347 N N . LEU A 1 297 ? -26.845 -8.287 11.590 1.00 82.62 297 LEU A N 1
ATOM 2348 C CA . LEU A 1 297 ? -27.317 -8.253 12.968 1.00 82.62 297 LEU A CA 1
ATOM 2349 C C . LEU A 1 297 ? -28.829 -8.015 13.021 1.00 82.62 297 LEU A C 1
ATOM 2351 O O . LEU A 1 297 ? -29.522 -8.747 13.715 1.00 82.62 297 LEU A O 1
ATOM 2355 N N . SER A 1 298 ? -29.361 -7.092 12.215 1.00 84.56 298 SER A N 1
ATOM 2356 C CA . SER A 1 298 ? -30.807 -6.843 12.117 1.00 84.56 298 SER A CA 1
ATOM 2357 C C . SER A 1 298 ? -31.583 -8.100 11.715 1.00 84.56 298 SER A C 1
ATOM 2359 O O . SER A 1 298 ? -32.582 -8.432 12.349 1.00 84.56 298 SER A O 1
ATOM 2361 N N . PHE A 1 299 ? -31.113 -8.843 10.705 1.00 85.25 299 PHE A N 1
ATOM 2362 C CA . PHE A 1 299 ? -31.743 -10.107 10.309 1.00 85.25 299 PHE A CA 1
ATOM 2363 C C . PHE A 1 299 ? -31.623 -11.190 11.384 1.00 85.25 299 PHE A C 1
ATOM 2365 O O . PHE A 1 299 ? -32.584 -11.923 11.611 1.00 85.25 299 PHE A O 1
ATOM 2372 N N . ARG A 1 300 ? -30.473 -11.289 12.063 1.00 84.12 300 ARG A N 1
ATOM 2373 C CA . ARG A 1 300 ? -30.275 -12.255 13.154 1.00 84.12 300 ARG A CA 1
ATOM 2374 C C . ARG A 1 300 ? -31.214 -11.971 14.321 1.00 84.12 300 ARG A C 1
ATOM 2376 O O . ARG A 1 300 ? -31.917 -12.880 14.752 1.00 84.12 300 ARG A O 1
ATOM 2383 N N . LEU A 1 301 ? -31.278 -10.718 14.778 1.00 84.56 301 LEU A N 1
ATOM 2384 C CA . LEU A 1 301 ? -32.194 -10.309 15.843 1.00 84.56 301 LEU A CA 1
ATOM 2385 C C . LEU A 1 301 ? -33.654 -10.525 15.428 1.00 84.56 301 LEU A C 1
ATOM 2387 O O . LEU A 1 301 ? -34.426 -11.064 16.211 1.00 84.56 301 LEU A O 1
ATOM 2391 N N . ALA A 1 302 ? -34.025 -10.197 14.187 1.00 86.25 302 ALA A N 1
ATOM 2392 C CA . ALA A 1 302 ? -35.378 -10.438 13.690 1.00 86.25 302 ALA A CA 1
ATOM 2393 C C . ALA A 1 302 ? -35.750 -11.928 13.706 1.00 86.25 302 ALA A C 1
ATOM 2395 O O . ALA A 1 302 ? -36.829 -12.286 14.162 1.00 86.25 302 ALA A O 1
ATOM 2396 N N . ASN A 1 303 ? -34.850 -12.805 13.257 1.00 86.38 303 ASN A N 1
ATOM 2397 C CA . ASN A 1 303 ? -35.093 -14.248 13.265 1.00 86.38 303 ASN A CA 1
ATOM 2398 C C . ASN A 1 303 ? -35.195 -14.811 14.686 1.00 86.38 303 ASN A C 1
ATOM 2400 O O . ASN A 1 303 ? -36.014 -15.689 14.934 1.00 86.38 303 ASN A O 1
ATOM 2404 N N . ALA A 1 304 ? -34.395 -14.296 15.621 1.00 84.69 304 ALA A N 1
ATOM 2405 C CA . ALA A 1 304 ? -34.491 -14.683 17.023 1.00 84.69 304 ALA A CA 1
ATOM 2406 C C . ALA A 1 304 ? -35.801 -14.204 17.681 1.00 84.69 304 ALA A C 1
ATOM 2408 O O . ALA A 1 304 ? -36.312 -14.862 18.583 1.00 84.69 304 ALA A O 1
ATOM 2409 N N . LEU A 1 305 ? -36.362 -13.086 17.209 1.00 84.00 305 LEU A N 1
ATOM 2410 C CA . LEU A 1 305 ? -37.594 -12.494 17.733 1.00 84.00 305 LEU A CA 1
ATOM 2411 C C . LEU A 1 305 ? -38.876 -12.978 17.046 1.00 84.00 305 LEU A C 1
ATOM 2413 O O . LEU A 1 305 ? -39.959 -12.685 17.543 1.00 84.00 305 LEU A O 1
ATOM 2417 N N . ASP A 1 306 ? -38.803 -13.720 15.941 1.00 81.44 306 ASP A N 1
ATOM 2418 C CA . ASP A 1 306 ? -39.986 -14.101 15.151 1.00 81.44 306 ASP A CA 1
ATOM 2419 C C . ASP A 1 306 ? -41.092 -14.778 15.968 1.00 81.44 306 ASP A C 1
ATOM 2421 O O . ASP A 1 306 ? -42.276 -14.550 15.713 1.00 81.44 306 ASP A O 1
ATOM 2425 N N . GLY A 1 307 ? -40.703 -15.595 16.950 1.00 75.25 307 GLY A N 1
ATOM 2426 C CA . GLY A 1 307 ? -41.624 -16.335 17.813 1.00 75.25 307 GLY A CA 1
ATOM 2427 C C . GLY A 1 307 ? -42.095 -15.585 19.062 1.00 75.25 307 GLY A C 1
ATOM 2428 O O . GLY A 1 307 ? -43.037 -16.039 19.706 1.00 75.25 307 GLY A O 1
ATOM 2429 N N . THR A 1 308 ? -41.458 -14.469 19.427 1.00 79.25 308 THR A N 1
ATOM 2430 C CA . THR A 1 308 ? -41.700 -13.758 20.699 1.00 79.25 308 THR A CA 1
ATOM 2431 C C . THR A 1 308 ? -42.175 -12.321 20.500 1.00 79.25 308 THR A C 1
ATOM 2433 O O . THR A 1 308 ? -43.001 -11.841 21.272 1.00 79.25 308 THR A O 1
ATOM 2436 N N . ASN A 1 309 ? -41.700 -11.637 19.459 1.00 80.81 309 ASN A N 1
ATOM 2437 C CA . ASN A 1 309 ? -42.083 -10.275 19.104 1.00 80.81 309 ASN A CA 1
ATOM 2438 C C . ASN A 1 309 ? -42.027 -10.075 17.578 1.00 80.81 309 ASN A C 1
ATOM 2440 O O . ASN A 1 309 ? -41.103 -9.464 17.030 1.00 80.81 309 ASN A O 1
ATOM 2444 N N . SER A 1 310 ? -43.039 -10.602 16.882 1.00 84.94 310 SER A N 1
ATOM 2445 C CA . SER A 1 310 ? -43.111 -10.578 15.415 1.00 84.94 310 SER A CA 1
ATOM 2446 C C . SER A 1 310 ? -43.231 -9.161 14.834 1.00 84.94 310 SER A C 1
ATOM 2448 O O . SER A 1 310 ? -42.809 -8.927 13.702 1.00 84.94 310 SER A O 1
ATOM 2450 N N . GLU A 1 311 ? -43.767 -8.202 15.598 1.00 85.50 311 GLU A N 1
ATOM 2451 C CA . GLU A 1 311 ? -43.827 -6.793 15.191 1.00 85.50 311 GLU A CA 1
ATOM 2452 C C . GLU A 1 311 ? -42.421 -6.185 15.119 1.00 85.50 311 GLU A C 1
ATOM 2454 O O . GLU A 1 311 ? -42.023 -5.661 14.075 1.00 85.50 311 GLU A O 1
ATOM 2459 N N . LEU A 1 312 ? -41.633 -6.329 16.189 1.00 81.12 312 LEU A N 1
ATOM 2460 C CA . LEU A 1 312 ? -40.254 -5.842 16.244 1.00 81.12 312 LEU A CA 1
ATOM 2461 C C . LEU A 1 312 ? -39.358 -6.556 15.219 1.00 81.12 312 LEU A C 1
ATOM 2463 O O . LEU A 1 312 ? -38.544 -5.918 14.549 1.00 81.12 312 LEU A O 1
ATOM 2467 N N . ALA A 1 313 ? -39.560 -7.864 15.021 1.00 84.81 313 ALA A N 1
ATOM 2468 C CA . ALA A 1 313 ? -38.893 -8.626 13.966 1.00 84.81 313 ALA A CA 1
ATOM 2469 C C . ALA A 1 313 ? -39.214 -8.081 12.560 1.00 84.81 313 ALA A C 1
ATOM 2471 O O . ALA A 1 313 ? -38.324 -7.952 11.714 1.00 84.81 313 ALA A O 1
ATOM 2472 N N . GLY A 1 314 ? -40.475 -7.714 12.305 1.00 85.19 314 GLY A N 1
ATOM 2473 C CA . GLY A 1 314 ? -40.899 -7.072 11.061 1.00 85.19 314 GLY A CA 1
ATOM 2474 C C . GLY A 1 314 ? -40.233 -5.712 10.835 1.00 85.19 314 GLY A C 1
ATOM 2475 O O . GLY A 1 314 ? -39.718 -5.455 9.744 1.00 85.19 314 GLY A O 1
ATOM 2476 N N . GLN A 1 315 ? -40.178 -4.871 11.873 1.00 86.19 315 GLN A N 1
ATOM 2477 C CA . GLN A 1 315 ? -39.531 -3.554 11.818 1.00 86.19 315 GLN A CA 1
ATOM 2478 C C . GLN A 1 315 ? -38.030 -3.662 11.508 1.00 86.19 315 GLN A C 1
ATOM 2480 O O . GLN A 1 315 ? -37.533 -2.960 10.623 1.00 86.19 315 GLN A O 1
ATOM 2485 N N . LEU A 1 316 ? -37.323 -4.589 12.163 1.00 84.19 316 LEU A N 1
ATOM 2486 C CA . LEU A 1 316 ? -35.904 -4.856 11.912 1.00 84.19 316 LEU A CA 1
ATOM 2487 C C . LEU A 1 316 ? -35.630 -5.279 10.465 1.00 84.19 316 LEU A C 1
ATOM 2489 O O . LEU A 1 316 ? -34.699 -4.770 9.843 1.00 84.19 316 LEU A O 1
ATOM 2493 N N . ARG A 1 317 ? -36.448 -6.178 9.899 1.00 85.50 317 ARG A N 1
ATOM 2494 C CA . ARG A 1 317 ? -36.301 -6.605 8.496 1.00 85.50 317 ARG A CA 1
ATOM 2495 C C . ARG A 1 317 ? -36.556 -5.467 7.523 1.00 85.50 317 ARG A C 1
ATOM 2497 O O . ARG A 1 317 ? -35.790 -5.296 6.576 1.00 85.50 317 ARG A O 1
ATOM 2504 N N . GLY A 1 318 ? -37.611 -4.688 7.762 1.00 82.19 318 GLY A N 1
ATOM 2505 C CA . GLY A 1 318 ? -37.938 -3.525 6.941 1.00 82.19 318 GLY A CA 1
ATOM 2506 C C . GLY A 1 318 ? -36.769 -2.544 6.888 1.00 82.19 318 GLY A C 1
ATOM 2507 O O . GLY A 1 318 ? -36.312 -2.180 5.804 1.00 82.19 318 GLY A O 1
ATOM 2508 N N . GLN A 1 319 ? -36.205 -2.210 8.048 1.00 77.81 319 GLN A N 1
ATOM 2509 C CA . GLN A 1 319 ? -35.056 -1.316 8.126 1.00 77.81 319 GLN A CA 1
ATOM 2510 C C . GLN A 1 319 ? -33.795 -1.917 7.497 1.00 77.81 319 GLN A C 1
ATOM 2512 O O . GLN A 1 319 ? -33.166 -1.253 6.680 1.00 77.81 319 GLN A O 1
ATOM 2517 N N . ALA A 1 320 ? -33.476 -3.190 7.757 1.00 75.81 320 ALA A N 1
ATOM 2518 C CA . ALA A 1 320 ? -32.328 -3.874 7.154 1.00 75.81 320 ALA A CA 1
ATOM 2519 C C . ALA A 1 320 ? -32.340 -3.810 5.615 1.00 75.81 320 ALA A C 1
ATOM 2521 O O . ALA A 1 320 ? -31.308 -3.588 4.984 1.00 75.81 320 ALA A O 1
ATOM 2522 N N . THR A 1 321 ? -33.520 -3.939 4.995 1.00 73.44 321 THR A N 1
ATOM 2523 C CA . THR A 1 321 ? -33.666 -3.794 3.535 1.00 73.44 321 THR A CA 1
ATOM 2524 C C . THR A 1 321 ? -33.534 -2.350 3.037 1.00 73.44 321 THR A C 1
ATOM 2526 O O . THR A 1 321 ? -33.186 -2.132 1.874 1.00 73.44 321 THR A O 1
ATOM 2529 N N . GLY A 1 322 ? -33.786 -1.365 3.903 1.00 67.50 322 GLY A N 1
ATOM 2530 C CA . GLY A 1 322 ? -33.659 0.063 3.615 1.00 67.50 322 GLY A CA 1
ATOM 2531 C C . GLY A 1 322 ? -32.220 0.582 3.673 1.00 67.50 322 GLY A C 1
ATOM 2532 O O . GLY A 1 322 ? -31.856 1.421 2.848 1.00 67.50 322 GLY A O 1
ATOM 2533 N N . ILE A 1 323 ? -31.382 0.044 4.572 1.00 63.72 323 ILE A N 1
ATOM 2534 C CA . ILE A 1 323 ? -29.992 0.501 4.773 1.00 63.72 323 ILE A CA 1
ATOM 2535 C C . ILE A 1 323 ? -29.181 0.408 3.459 1.00 63.72 323 ILE A C 1
ATOM 2537 O O . ILE A 1 323 ? -28.434 1.324 3.127 1.00 63.72 323 ILE A O 1
ATOM 2541 N N . GLY A 1 324 ? -29.419 -0.609 2.622 1.00 52.97 324 GLY A N 1
ATOM 2542 C CA . GLY A 1 324 ? -28.743 -0.777 1.325 1.00 52.97 324 GLY A CA 1
ATOM 2543 C C . GLY A 1 324 ? -29.278 0.059 0.148 1.00 52.97 324 GLY A C 1
ATOM 2544 O O . GLY A 1 324 ? -28.693 0.008 -0.932 1.00 52.97 324 GLY A O 1
ATOM 2545 N N . ARG A 1 325 ? -30.386 0.801 0.307 1.00 56.44 325 ARG A N 1
ATOM 2546 C CA . ARG A 1 325 ? -31.052 1.550 -0.786 1.00 56.44 325 ARG A CA 1
ATOM 2547 C C . ARG A 1 325 ? -30.932 3.074 -0.678 1.00 56.44 325 ARG A C 1
ATOM 2549 O O . ARG A 1 325 ? -31.426 3.778 -1.554 1.00 56.44 325 ARG A O 1
ATOM 2556 N N . ALA A 1 326 ? -30.303 3.601 0.370 1.00 52.50 326 ALA A N 1
ATOM 2557 C CA . ALA A 1 326 ? -30.228 5.043 0.594 1.00 52.50 326 ALA A CA 1
ATOM 2558 C C . ALA A 1 326 ? -29.231 5.730 -0.366 1.00 52.50 326 ALA A C 1
ATOM 2560 O O . ALA A 1 326 ? -28.022 5.527 -0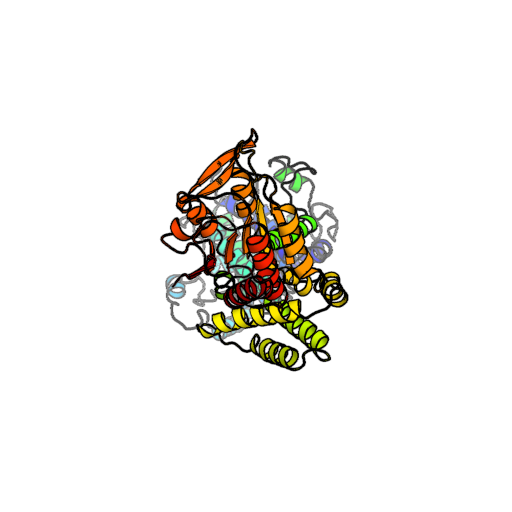.257 1.00 52.50 326 ALA A O 1
ATOM 2561 N N . GLU A 1 327 ? -29.706 6.608 -1.256 1.00 49.22 327 GLU A N 1
ATOM 2562 C CA . GLU A 1 327 ? -28.858 7.468 -2.103 1.00 49.22 327 GLU A CA 1
ATOM 2563 C C . GLU A 1 327 ? -28.059 8.501 -1.270 1.00 49.22 327 GLU A C 1
ATOM 2565 O O . GLU A 1 327 ? -28.380 8.790 -0.113 1.00 49.22 327 GLU A O 1
ATOM 2570 N N . ARG A 1 328 ? -26.950 9.025 -1.816 1.00 43.97 328 ARG A N 1
ATOM 2571 C CA . ARG A 1 328 ? -26.021 9.917 -1.090 1.00 43.97 328 ARG A CA 1
ATOM 2572 C C . ARG A 1 328 ? -26.662 11.271 -0.737 1.00 43.97 328 ARG A C 1
ATOM 2574 O O . ARG A 1 328 ? -27.070 11.997 -1.632 1.00 43.97 328 ARG A O 1
ATOM 2581 N N . GLY A 1 329 ? -26.573 11.675 0.539 1.00 47.72 329 GLY A N 1
ATOM 2582 C CA . GLY A 1 329 ? -26.483 13.097 0.923 1.00 47.72 329 GLY A CA 1
ATOM 2583 C C . GLY A 1 329 ? -27.670 13.773 1.626 1.00 47.72 329 GLY A C 1
ATOM 2584 O O . GLY A 1 329 ? -27.621 14.987 1.790 1.00 47.72 329 GLY A O 1
ATOM 2585 N N . THR A 1 330 ? -28.711 13.065 2.072 1.00 45.72 330 THR A N 1
ATOM 2586 C CA . THR A 1 330 ? -29.882 13.700 2.724 1.00 45.72 330 THR A CA 1
ATOM 2587 C C . THR A 1 330 ? -29.913 13.522 4.247 1.00 45.72 330 THR A C 1
ATOM 2589 O O . THR A 1 330 ? -29.572 12.449 4.742 1.00 45.72 330 THR A O 1
ATOM 2592 N N . ALA A 1 331 ? -30.428 14.524 4.979 1.00 46.66 331 ALA A N 1
ATOM 2593 C CA . ALA A 1 331 ? -30.678 14.496 6.433 1.00 46.66 331 ALA A CA 1
ATOM 2594 C C . ALA A 1 331 ? -31.467 13.252 6.910 1.00 46.66 331 ALA A C 1
ATOM 2596 O O . ALA A 1 331 ? -31.231 12.751 8.002 1.00 46.66 331 ALA A O 1
ATOM 2597 N N . SER A 1 332 ? -32.295 12.671 6.032 1.00 50.66 332 SER A N 1
ATOM 2598 C CA . SER A 1 332 ? -32.995 11.390 6.227 1.00 50.66 332 SER A CA 1
ATOM 2599 C C . SER A 1 332 ? -32.082 10.189 6.561 1.00 50.66 332 SER A C 1
ATOM 2601 O O . SER A 1 332 ? -32.577 9.197 7.094 1.00 50.66 332 SER A O 1
ATOM 2603 N N . ARG A 1 333 ? -30.767 10.247 6.282 1.00 55.38 333 ARG A N 1
ATOM 2604 C CA . ARG A 1 333 ? -29.804 9.186 6.649 1.00 55.38 333 ARG A CA 1
ATOM 2605 C C . ARG A 1 333 ? -29.479 9.157 8.146 1.00 55.38 333 ARG A C 1
ATOM 2607 O O . ARG A 1 333 ? -29.184 8.085 8.668 1.00 55.38 333 ARG A O 1
ATOM 2614 N N . GLU A 1 334 ? -29.507 10.308 8.818 1.00 54.59 334 GLU A N 1
ATOM 2615 C CA . GLU A 1 334 ? -29.182 10.413 10.247 1.00 54.59 334 GLU A CA 1
ATOM 2616 C C . GLU A 1 334 ? -30.266 9.752 11.096 1.00 54.59 334 GLU A C 1
ATOM 2618 O O . GLU A 1 334 ? -29.966 8.886 11.920 1.00 54.59 334 GLU A O 1
ATOM 2623 N N . ASP A 1 335 ? -31.522 10.100 10.809 1.00 58.56 335 ASP A N 1
ATOM 2624 C CA . ASP A 1 335 ? -32.693 9.531 11.471 1.00 58.56 335 ASP A CA 1
ATOM 2625 C C . ASP A 1 335 ? -32.777 8.023 11.227 1.00 58.56 335 ASP A C 1
ATOM 2627 O O . ASP A 1 335 ? -33.004 7.267 12.164 1.00 58.56 335 ASP A O 1
ATOM 2631 N N . GLY A 1 336 ? -32.495 7.563 10.001 1.00 64.25 336 GLY A N 1
ATOM 2632 C CA . GLY A 1 336 ? -32.515 6.140 9.657 1.00 64.25 336 GLY A CA 1
ATOM 2633 C C . GLY A 1 336 ? -31.488 5.310 10.432 1.00 64.25 336 GLY A C 1
ATOM 2634 O O . GLY A 1 336 ? -31.841 4.293 11.022 1.00 64.25 336 GLY A O 1
ATOM 2635 N N . ALA A 1 337 ? -30.223 5.740 10.487 1.00 63.78 337 ALA A N 1
ATOM 2636 C CA . ALA A 1 337 ? -29.183 5.000 11.207 1.00 63.78 337 ALA A CA 1
ATOM 2637 C C . ALA A 1 337 ? -29.407 4.999 12.728 1.00 63.78 337 ALA A C 1
ATOM 2639 O O . ALA A 1 337 ? -29.231 3.969 13.379 1.00 63.78 337 ALA A O 1
ATOM 2640 N N . MET A 1 338 ? -29.832 6.132 13.294 1.00 68.00 338 MET A N 1
ATOM 2641 C CA . MET A 1 338 ? -30.179 6.217 14.715 1.00 68.00 338 MET A CA 1
ATOM 2642 C C . MET A 1 338 ? -31.412 5.371 15.048 1.00 68.00 338 MET A C 1
ATOM 2644 O O . MET A 1 338 ? -31.429 4.697 16.075 1.00 68.00 338 MET A O 1
ATOM 2648 N N . GLN A 1 339 ? -32.411 5.340 14.163 1.00 70.50 339 GLN A N 1
ATOM 2649 C CA . GLN A 1 339 ? -33.602 4.509 14.318 1.00 70.50 339 GLN A CA 1
ATOM 2650 C C . GLN A 1 339 ? -33.274 3.016 14.217 1.00 70.50 339 GLN A C 1
ATOM 2652 O O . GLN A 1 339 ? -33.781 2.230 15.013 1.00 70.50 339 GLN A O 1
ATOM 2657 N N . VAL A 1 340 ? -32.383 2.619 13.301 1.00 74.44 340 VAL A N 1
ATOM 2658 C CA . VAL A 1 340 ? -31.867 1.243 13.220 1.00 74.44 340 VAL A CA 1
ATOM 2659 C C . VAL A 1 340 ? -31.178 0.858 14.521 1.00 74.44 340 VAL A C 1
ATOM 2661 O O . VAL A 1 340 ? -31.480 -0.191 15.075 1.00 74.44 340 VAL A O 1
ATOM 2664 N N . MET A 1 341 ? -30.290 1.704 15.042 1.00 74.56 341 MET A N 1
ATOM 2665 C CA . MET A 1 341 ? -29.601 1.410 16.299 1.00 74.56 341 MET A CA 1
ATOM 2666 C C . MET A 1 341 ? -30.551 1.332 17.490 1.00 74.56 341 MET A C 1
ATOM 2668 O O . MET A 1 341 ? -30.390 0.442 18.321 1.00 74.56 341 MET A O 1
ATOM 2672 N N . ALA A 1 342 ? -31.560 2.201 17.556 1.00 72.31 342 ALA A N 1
ATOM 2673 C CA . ALA A 1 342 ? -32.589 2.142 18.589 1.00 72.31 342 ALA A CA 1
ATOM 2674 C C . ALA A 1 342 ? -33.396 0.834 18.512 1.00 72.31 342 ALA A C 1
ATOM 2676 O O . ALA A 1 342 ? -33.600 0.174 19.530 1.00 72.31 342 ALA A O 1
ATOM 2677 N N . LEU A 1 343 ? -33.788 0.410 17.306 1.00 76.62 343 LEU A N 1
ATOM 2678 C CA . LEU A 1 343 ? -34.479 -0.864 17.085 1.00 76.62 343 LEU A CA 1
ATOM 2679 C C . LEU A 1 343 ? -33.595 -2.063 17.430 1.00 76.62 343 LEU A C 1
ATOM 2681 O O . LEU A 1 343 ? -34.066 -3.008 18.056 1.00 76.62 343 LEU A O 1
ATOM 2685 N N . LEU A 1 344 ? -32.311 -2.022 17.064 1.00 79.56 344 LEU A N 1
ATOM 2686 C CA . LEU A 1 344 ? -31.338 -3.050 17.428 1.00 79.56 344 LEU A CA 1
ATOM 2687 C C . LEU A 1 344 ? -31.167 -3.129 18.950 1.00 79.56 344 LEU A C 1
ATOM 2689 O O . LEU A 1 344 ? -31.170 -4.228 19.490 1.00 79.56 344 LEU A O 1
ATOM 2693 N N . GLN A 1 345 ? -31.071 -1.996 19.653 1.00 76.81 345 GLN A N 1
ATOM 2694 C CA . GLN A 1 345 ? -30.996 -1.944 21.119 1.00 76.81 345 GLN A CA 1
ATOM 2695 C C . GLN A 1 345 ? -32.260 -2.500 21.783 1.00 76.81 345 GLN A C 1
ATOM 2697 O O . GLN A 1 345 ? -32.166 -3.298 22.715 1.00 76.81 345 GLN A O 1
ATOM 2702 N N . GLN A 1 346 ? -33.440 -2.128 21.285 1.00 75.06 346 GLN A N 1
ATOM 2703 C CA . GLN A 1 346 ? -34.716 -2.644 21.778 1.00 75.06 346 GLN A CA 1
ATOM 2704 C C . GLN A 1 346 ? -34.823 -4.159 21.564 1.00 75.06 346 GLN A C 1
ATOM 2706 O O . GLN A 1 346 ? -35.175 -4.904 22.479 1.00 75.06 346 GLN A O 1
ATOM 2711 N N . ALA A 1 347 ? -34.465 -4.623 20.368 1.00 79.75 347 ALA A N 1
ATOM 2712 C CA . ALA A 1 347 ? -34.445 -6.034 20.022 1.00 79.75 347 ALA A CA 1
ATOM 2713 C C . ALA A 1 347 ? -33.438 -6.817 20.860 1.00 79.75 347 ALA A C 1
ATOM 2715 O O . ALA A 1 347 ? -33.765 -7.885 21.365 1.00 79.75 347 ALA A O 1
ATOM 2716 N N . TRP A 1 348 ? -32.245 -6.260 21.070 1.00 80.62 348 TRP A N 1
ATOM 2717 C CA . TRP A 1 348 ? -31.238 -6.829 21.955 1.00 80.62 348 TRP A CA 1
ATOM 2718 C C . TRP A 1 348 ? -31.774 -6.965 23.377 1.00 80.62 348 TRP A C 1
ATOM 2720 O O . TRP A 1 348 ? -31.657 -8.033 23.966 1.00 80.62 348 TRP A O 1
ATOM 2730 N N . GLY A 1 349 ? -32.428 -5.937 23.922 1.00 72.50 349 GLY A N 1
ATOM 2731 C CA . GLY A 1 349 ? -33.063 -5.995 25.242 1.00 72.50 349 GLY A CA 1
ATOM 2732 C C . GLY A 1 349 ? -34.058 -7.152 25.387 1.00 72.50 349 GLY A C 1
ATOM 2733 O O . GLY A 1 349 ? -34.042 -7.832 26.410 1.00 72.50 349 GLY A O 1
ATOM 2734 N N . ALA A 1 350 ? -34.840 -7.429 24.340 1.00 74.94 350 ALA A N 1
ATOM 2735 C CA . ALA A 1 350 ? -35.875 -8.465 24.325 1.00 74.94 350 ALA A CA 1
ATOM 2736 C C . ALA A 1 350 ? -35.357 -9.913 24.175 1.00 74.94 350 ALA A C 1
ATOM 2738 O O . ALA A 1 350 ? -36.132 -10.851 24.359 1.00 74.94 350 ALA A O 1
ATOM 2739 N N . LEU A 1 351 ? -34.079 -10.118 23.837 1.00 77.44 351 LEU A N 1
ATOM 2740 C CA . LEU A 1 351 ? -33.503 -11.457 23.676 1.00 77.44 351 LEU A CA 1
ATOM 2741 C C . LEU A 1 351 ? -33.055 -12.091 24.994 1.00 77.44 351 LEU A C 1
ATOM 2743 O O . LEU A 1 351 ? -32.547 -11.416 25.898 1.00 77.44 351 LEU A O 1
ATOM 2747 N N . ASP A 1 352 ? -33.141 -13.420 25.052 1.00 76.25 352 ASP A N 1
ATOM 2748 C CA . ASP A 1 352 ? -32.567 -14.212 26.132 1.00 76.25 352 ASP A CA 1
ATOM 2749 C C . ASP A 1 352 ? -31.028 -14.224 26.086 1.00 76.25 352 ASP A C 1
ATOM 2751 O O . ASP A 1 352 ? -30.381 -13.987 25.060 1.00 76.25 352 ASP A O 1
ATOM 2755 N N . THR A 1 353 ? -30.417 -14.517 27.233 1.00 70.69 353 THR A N 1
ATOM 2756 C CA . THR A 1 353 ? -28.956 -14.532 27.391 1.00 70.69 353 THR A CA 1
ATOM 2757 C C . THR A 1 353 ? -28.271 -15.598 26.534 1.00 70.69 353 THR A C 1
ATOM 2759 O O . THR A 1 353 ? -27.137 -15.385 26.106 1.00 70.69 353 THR A O 1
ATOM 2762 N N . GLY A 1 354 ? -28.932 -16.729 26.261 1.00 75.38 354 GLY A N 1
ATOM 2763 C CA . GLY A 1 354 ? -28.374 -17.804 25.441 1.00 75.38 354 GLY A CA 1
ATOM 2764 C C . GLY A 1 354 ? -28.180 -17.357 23.996 1.00 75.38 354 GLY A C 1
ATOM 2765 O O . GLY A 1 354 ? -27.085 -17.491 23.445 1.00 75.38 354 GLY A O 1
ATOM 2766 N N . VAL A 1 355 ? -29.205 -16.727 23.420 1.00 78.81 355 VAL A N 1
ATOM 2767 C CA . VAL A 1 355 ? -29.149 -16.162 22.066 1.00 78.81 355 VAL A CA 1
ATOM 2768 C C . VAL A 1 355 ? -28.166 -14.992 21.986 1.00 78.81 355 VAL A C 1
ATOM 2770 O O . VAL A 1 355 ? -27.363 -14.935 21.053 1.00 78.81 355 VAL A O 1
ATOM 2773 N N . LYS A 1 356 ? -28.142 -14.097 22.986 1.00 79.25 356 LYS A N 1
ATOM 2774 C CA . LYS A 1 356 ? -27.135 -13.017 23.071 1.00 79.25 356 LYS A CA 1
ATOM 2775 C C . LYS A 1 356 ? -25.707 -13.564 23.022 1.00 79.25 356 LYS A C 1
ATOM 2777 O O . LYS A 1 356 ? -24.863 -13.035 22.298 1.00 79.25 356 LYS A O 1
ATOM 2782 N N . GLN A 1 357 ? -25.435 -14.640 23.761 1.00 76.25 357 GLN A N 1
ATOM 2783 C CA . GLN A 1 357 ? -24.112 -15.260 23.796 1.00 76.25 357 GLN A CA 1
ATOM 2784 C C . GLN A 1 357 ? -23.766 -15.964 22.479 1.00 76.25 357 GLN A C 1
ATOM 2786 O O . GLN A 1 357 ? -22.615 -15.914 22.045 1.00 76.25 357 GLN A O 1
ATOM 2791 N N . GLN A 1 358 ? -24.750 -16.573 21.815 1.00 79.44 358 GLN A N 1
ATOM 2792 C CA . GLN A 1 358 ? -24.562 -17.165 20.494 1.00 79.44 358 GLN A CA 1
ATOM 2793 C C . GLN A 1 358 ? -24.152 -16.104 19.461 1.00 79.44 358 GLN A C 1
ATOM 2795 O O . GLN A 1 358 ? -23.143 -16.281 18.781 1.00 79.44 358 GLN A O 1
ATOM 2800 N N . ILE A 1 359 ? -24.855 -14.966 19.410 1.00 77.00 359 ILE A N 1
ATOM 2801 C CA . ILE A 1 359 ? -24.544 -13.868 18.478 1.00 77.00 359 ILE A CA 1
ATOM 2802 C C . ILE A 1 359 ? -23.127 -13.314 18.709 1.00 77.00 359 ILE A C 1
ATOM 2804 O O . ILE A 1 359 ? -22.427 -12.997 17.748 1.00 77.00 359 ILE A O 1
ATOM 2808 N N . ARG A 1 360 ? -22.673 -13.238 19.968 1.00 74.50 360 ARG A N 1
ATOM 2809 C CA . ARG A 1 360 ? -21.302 -12.815 20.312 1.00 74.50 360 ARG A CA 1
ATOM 2810 C C . ARG A 1 360 ? -20.239 -13.815 19.859 1.00 74.50 360 ARG A C 1
ATOM 2812 O O . ARG A 1 360 ? -19.204 -13.419 19.331 1.00 74.50 360 ARG A O 1
ATOM 2819 N N . ASN A 1 361 ? -20.486 -15.104 20.081 1.00 73.44 361 ASN A N 1
ATOM 2820 C CA . ASN A 1 361 ? -19.509 -16.164 19.833 1.00 73.44 361 ASN A CA 1
ATOM 2821 C C . ASN A 1 361 ? -19.357 -16.522 18.344 1.00 73.44 361 ASN A C 1
ATOM 2823 O O . ASN A 1 361 ? -18.361 -17.136 17.971 1.00 73.44 361 ASN A O 1
ATOM 2827 N N . GLU A 1 362 ? -20.316 -16.150 17.493 1.00 67.81 362 GLU A N 1
ATOM 2828 C CA . GLU A 1 362 ? -20.270 -16.402 16.044 1.00 67.81 362 GLU A CA 1
ATOM 2829 C C . GLU A 1 362 ? -19.180 -15.594 15.305 1.00 67.81 362 GLU A C 1
ATOM 2831 O O . GLU A 1 362 ? -18.864 -15.911 14.159 1.00 67.81 362 GLU A O 1
ATOM 2836 N N . GLY A 1 363 ? -18.560 -14.601 15.956 1.00 59.75 363 GLY A N 1
ATOM 2837 C CA . GLY A 1 363 ? -17.438 -13.831 15.410 1.00 59.75 363 GLY A CA 1
ATOM 2838 C C . GLY A 1 363 ? -17.811 -12.863 14.276 1.00 59.75 363 GLY A C 1
ATOM 2839 O O . GLY A 1 363 ? -18.977 -12.708 13.899 1.00 59.75 363 GLY A O 1
ATOM 2840 N N . GLY A 1 364 ? -16.795 -12.175 13.747 1.00 64.25 364 GLY A N 1
ATOM 2841 C CA . GLY A 1 364 ? -16.935 -11.144 12.716 1.00 64.25 364 GLY A CA 1
ATOM 2842 C C . GLY A 1 364 ? -17.548 -9.832 13.219 1.00 64.25 364 GLY A C 1
ATOM 2843 O O . GLY A 1 364 ? -17.980 -9.708 14.367 1.00 64.25 364 GLY A O 1
ATOM 2844 N N . THR A 1 365 ? -17.649 -8.852 12.317 1.00 61.31 365 THR A N 1
ATOM 2845 C CA . THR A 1 365 ? -18.060 -7.478 12.644 1.00 61.31 365 THR A CA 1
ATOM 2846 C C . THR A 1 365 ? -19.438 -7.405 13.318 1.00 61.31 365 THR A C 1
ATOM 2848 O O . THR A 1 365 ? -19.660 -6.527 14.140 1.00 61.31 365 THR A O 1
ATOM 2851 N N . SER A 1 366 ? -20.365 -8.337 13.041 1.00 61.31 366 SER A N 1
ATOM 2852 C CA . SER A 1 366 ? -21.681 -8.401 13.704 1.00 61.31 366 SER A CA 1
ATOM 2853 C C . SER A 1 366 ? -21.601 -8.761 15.192 1.00 61.31 366 SER A C 1
ATOM 2855 O O . SER A 1 366 ? -22.386 -8.245 15.986 1.00 61.31 366 SER A O 1
ATOM 2857 N N . GLY A 1 367 ? -20.666 -9.642 15.566 1.00 64.94 367 GLY A N 1
ATOM 2858 C CA . GLY A 1 367 ? -20.394 -9.972 16.964 1.00 64.94 367 GLY A CA 1
ATOM 2859 C C . GLY A 1 367 ? -19.699 -8.808 17.668 1.00 64.94 367 GLY A C 1
ATOM 2860 O O . GLY A 1 367 ? -20.090 -8.440 18.774 1.00 64.94 367 GLY A O 1
ATOM 2861 N N . ASP A 1 368 ? -18.750 -8.157 16.989 1.00 65.75 368 ASP A N 1
ATOM 2862 C CA . ASP A 1 368 ? -18.010 -7.015 17.535 1.00 65.75 368 ASP A CA 1
ATOM 2863 C C . ASP A 1 368 ? -18.919 -5.825 17.861 1.00 65.75 368 ASP A C 1
ATOM 2865 O O . ASP A 1 368 ? -18.836 -5.261 18.950 1.00 65.75 368 ASP A O 1
ATOM 2869 N N . ILE A 1 369 ? -19.852 -5.484 16.967 1.00 70.56 369 ILE A N 1
ATOM 2870 C CA . ILE A 1 369 ? -20.770 -4.359 17.194 1.00 70.56 369 ILE A CA 1
ATOM 2871 C C . ILE A 1 369 ? -21.901 -4.678 18.177 1.00 70.56 369 ILE A C 1
ATOM 2873 O O . ILE A 1 369 ? -22.606 -3.764 18.599 1.00 70.56 369 ILE A O 1
ATOM 2877 N N . SER A 1 370 ? -22.084 -5.941 18.578 1.00 69.81 370 SER A N 1
ATOM 2878 C CA . SER A 1 370 ? -23.125 -6.309 19.547 1.00 69.81 370 SER A CA 1
ATOM 2879 C C . SER A 1 370 ? -22.901 -5.672 20.924 1.00 69.81 370 SER A C 1
ATOM 2881 O O . SER A 1 370 ? -23.866 -5.386 21.622 1.00 69.81 370 SER A O 1
ATOM 2883 N N . HIS A 1 371 ? -21.656 -5.333 21.278 1.00 69.25 371 HIS A N 1
ATOM 2884 C CA . HIS A 1 371 ? -21.322 -4.602 22.508 1.00 69.25 371 HIS A CA 1
ATOM 2885 C C . HIS A 1 371 ? -21.796 -3.139 22.512 1.00 69.25 371 HIS A C 1
ATOM 2887 O O . HIS A 1 371 ? -21.926 -2.520 23.572 1.00 69.25 371 HIS A O 1
ATOM 2893 N N . LEU A 1 372 ? -22.105 -2.576 21.340 1.00 68.31 372 LEU A N 1
ATOM 2894 C CA . LEU A 1 372 ? -22.814 -1.295 21.222 1.00 68.31 372 LEU A CA 1
ATOM 2895 C C . LEU A 1 372 ? -24.309 -1.430 21.577 1.00 68.31 372 LEU A C 1
ATOM 2897 O O . LEU A 1 372 ? -24.987 -0.429 21.809 1.00 68.31 372 LEU A O 1
ATOM 2901 N N . LEU A 1 373 ? -24.778 -2.684 21.626 1.00 73.94 373 LEU A N 1
ATOM 2902 C CA . LEU A 1 373 ? -26.033 -3.215 22.173 1.00 73.94 373 LEU A CA 1
ATOM 2903 C C . LEU A 1 373 ? -26.251 -2.799 23.638 1.00 73.94 373 LEU A C 1
ATOM 2905 O O . LEU A 1 373 ? -27.310 -2.354 24.073 1.00 73.94 373 LEU A O 1
ATOM 2909 N N . GLU A 1 374 ? -25.136 -2.976 24.352 1.00 78.12 374 GLU A N 1
ATOM 2910 C CA . GLU A 1 374 ? -24.739 -2.579 25.702 1.00 78.12 374 GLU A CA 1
ATOM 2911 C C . GLU A 1 374 ? -25.132 -1.170 26.166 1.00 78.12 374 GLU A C 1
ATOM 2913 O O . GLU A 1 374 ? -24.384 -0.237 25.862 1.00 78.12 374 GLU A O 1
ATOM 2918 N N . LYS A 1 375 ? -26.169 -1.009 27.008 1.00 80.38 375 LYS A N 1
ATOM 2919 C CA . LYS A 1 375 ? -26.210 0.137 27.933 1.00 80.38 375 LYS A CA 1
ATOM 2920 C C . LYS A 1 375 ? -25.097 -0.002 28.974 1.00 80.38 375 LYS A C 1
ATOM 2922 O O . LYS A 1 375 ? -24.890 -1.072 29.542 1.00 80.38 375 LYS A O 1
ATOM 2927 N N . ARG A 1 376 ? -24.388 1.082 29.258 1.00 88.56 376 ARG A N 1
ATOM 2928 C CA . ARG A 1 376 ? -23.315 1.143 30.253 1.00 88.56 376 ARG A CA 1
ATOM 2929 C C . ARG A 1 376 ? -23.681 2.143 31.340 1.00 88.56 376 ARG A C 1
ATOM 2931 O O . ARG A 1 376 ? -23.931 3.312 31.051 1.00 88.56 376 ARG A O 1
ATOM 2938 N N . ILE A 1 377 ? -23.722 1.677 32.581 1.00 92.88 377 ILE A N 1
ATOM 2939 C CA . ILE A 1 377 ? -24.115 2.462 33.750 1.00 92.88 377 ILE A CA 1
ATOM 2940 C C . ILE A 1 377 ? -22.894 2.609 34.650 1.00 92.88 377 ILE A C 1
ATOM 2942 O O . ILE A 1 377 ? -22.368 1.607 35.136 1.00 92.88 377 ILE A O 1
ATOM 2946 N N . LEU A 1 378 ? -22.465 3.846 34.887 1.00 96.25 378 LEU A N 1
ATOM 2947 C CA . LEU A 1 378 ? -21.494 4.160 35.931 1.00 96.25 378 LEU A CA 1
ATOM 2948 C C . LEU A 1 378 ? -22.255 4.459 37.221 1.00 96.25 378 LEU A C 1
ATOM 2950 O O . LEU A 1 378 ? -23.062 5.386 37.245 1.00 96.25 378 LEU A O 1
ATOM 2954 N N . VAL A 1 379 ? -21.996 3.694 38.277 1.00 96.31 379 VAL A N 1
ATOM 2955 C CA . VAL A 1 379 ? -22.601 3.904 39.598 1.00 96.31 379 VAL A CA 1
ATOM 2956 C C . VAL A 1 379 ? -21.540 4.482 40.524 1.00 96.31 379 VAL A C 1
ATOM 2958 O O . VAL A 1 379 ? -20.701 3.753 41.041 1.00 96.31 379 VAL A O 1
ATOM 2961 N N . VAL A 1 380 ? -21.543 5.801 40.682 1.00 96.31 380 VAL A N 1
ATOM 2962 C CA . VAL A 1 380 ? -20.608 6.554 41.519 1.00 96.31 380 VAL A CA 1
ATOM 2963 C C . VAL A 1 380 ? -21.158 6.635 42.928 1.00 96.31 380 VAL A C 1
ATOM 2965 O O . VAL A 1 380 ? -22.300 7.047 43.125 1.00 96.31 380 VAL A O 1
ATOM 2968 N N . THR A 1 381 ? -20.348 6.259 43.912 1.00 93.75 381 THR A N 1
ATOM 2969 C CA . THR A 1 381 ? -20.789 6.269 45.304 1.00 93.75 381 THR A CA 1
ATOM 2970 C C . THR A 1 381 ? -19.735 6.826 46.237 1.00 93.75 381 THR A C 1
ATOM 2972 O O . THR A 1 381 ? -18.548 6.526 46.099 1.00 93.75 381 THR A O 1
ATOM 2975 N N . ALA A 1 382 ? -20.179 7.609 47.212 1.00 88.62 382 ALA A N 1
ATOM 2976 C CA . ALA A 1 382 ? -19.339 8.132 48.277 1.00 88.62 382 ALA A CA 1
ATOM 2977 C C . ALA A 1 382 ? -20.159 8.232 49.567 1.00 88.62 382 ALA A C 1
ATOM 2979 O O . ALA A 1 382 ? -21.268 8.762 49.574 1.00 88.62 382 ALA A O 1
ATOM 2980 N N . ASN A 1 383 ? -19.605 7.692 50.651 1.00 85.81 383 ASN A N 1
ATOM 2981 C CA . ASN A 1 383 ? -20.232 7.651 51.972 1.00 85.81 383 ASN A CA 1
ATOM 2982 C C . ASN A 1 383 ? -19.196 8.093 53.019 1.00 85.81 383 ASN A C 1
ATOM 2984 O O . ASN A 1 383 ? -18.639 7.237 53.708 1.00 85.81 383 ASN A O 1
ATOM 2988 N N . PRO A 1 384 ? -18.823 9.389 53.049 1.00 81.19 384 PRO A N 1
ATOM 2989 C CA . PRO A 1 384 ? -17.876 9.896 54.038 1.00 81.19 384 PRO A CA 1
ATOM 2990 C C . PRO A 1 384 ? -18.428 9.695 55.454 1.00 81.19 384 PRO A C 1
ATOM 2992 O O . PRO A 1 384 ? -19.628 9.848 55.689 1.00 81.19 384 PRO A O 1
ATOM 2995 N N . GLU A 1 385 ? -17.559 9.375 56.414 1.00 73.62 385 GLU A N 1
ATOM 2996 C CA . GLU A 1 385 ? -17.967 9.273 57.816 1.00 73.62 385 GLU A CA 1
ATOM 2997 C C . GLU A 1 385 ? -18.391 10.656 58.338 1.00 73.62 385 GLU A C 1
ATOM 2999 O O . GLU A 1 385 ? -17.605 11.603 58.344 1.00 73.62 385 GLU A O 1
ATOM 3004 N N . ARG A 1 386 ? -19.646 10.786 58.786 1.00 70.50 386 ARG A N 1
ATOM 3005 C CA . ARG A 1 386 ? -20.173 12.003 59.418 1.00 70.50 386 ARG A CA 1
ATOM 3006 C C . ARG A 1 386 ? -20.636 11.674 60.835 1.00 70.50 386 ARG A C 1
ATOM 3008 O O . ARG A 1 386 ? -21.489 10.814 61.018 1.00 70.50 386 ARG A O 1
ATOM 3015 N N . GLU A 1 387 ? -20.133 12.400 61.835 1.00 58.75 387 GLU A N 1
ATOM 3016 C CA . GLU A 1 387 ? -20.469 12.179 63.259 1.00 58.75 387 GLU A CA 1
ATOM 3017 C C . GLU A 1 387 ? -21.977 12.305 63.571 1.00 58.75 387 GLU A C 1
ATOM 3019 O O . GLU A 1 387 ? -22.443 11.816 64.598 1.00 58.75 387 GLU A O 1
ATOM 3024 N N . SER A 1 388 ? -22.751 12.956 62.695 1.00 57.97 388 SER A N 1
ATOM 3025 C CA . SER A 1 388 ? -24.139 13.363 62.934 1.00 57.97 388 SER A CA 1
ATOM 3026 C C . SER A 1 388 ? -25.199 12.666 62.070 1.00 57.97 388 SER A C 1
ATOM 3028 O O . SER A 1 388 ? -26.382 12.968 62.238 1.00 57.97 388 SER A O 1
ATOM 3030 N N . LYS A 1 389 ? -24.834 11.744 61.163 1.00 63.62 389 LYS A N 1
ATOM 3031 C CA . LYS A 1 389 ? -25.800 11.033 60.301 1.00 63.62 389 LYS A CA 1
ATOM 3032 C C . LYS A 1 389 ? -25.489 9.530 60.206 1.00 63.62 389 LYS A C 1
ATOM 3034 O O . LYS A 1 389 ? -24.320 9.159 60.149 1.00 63.62 389 LYS A O 1
ATOM 3039 N N . PRO A 1 390 ? -26.512 8.651 60.201 1.00 65.81 390 PRO A N 1
ATOM 3040 C CA . PRO A 1 390 ? -26.312 7.227 59.954 1.00 65.81 390 PRO A CA 1
ATOM 3041 C C . PRO A 1 390 ? -25.764 6.996 58.539 1.00 65.81 390 PRO A C 1
ATOM 3043 O O . PRO A 1 390 ? -26.079 7.743 57.615 1.00 65.81 390 PRO A O 1
ATOM 3046 N N . ALA A 1 391 ? -24.945 5.955 58.380 1.00 73.81 391 ALA A N 1
ATOM 3047 C CA . ALA A 1 391 ? -24.370 5.596 57.089 1.00 73.81 391 ALA A CA 1
ATOM 3048 C C . ALA A 1 391 ? -25.467 5.222 56.077 1.00 73.81 391 ALA A C 1
ATOM 3050 O O . ALA A 1 391 ? -26.352 4.422 56.389 1.00 73.81 391 ALA A O 1
ATOM 3051 N N . LEU A 1 392 ? -25.362 5.760 54.859 1.00 81.75 392 LEU A N 1
ATOM 3052 C CA . LEU A 1 392 ? -26.294 5.486 53.761 1.00 81.75 392 LEU A CA 1
ATOM 3053 C C . LEU A 1 392 ? -26.254 4.010 53.331 1.00 81.75 392 LEU A C 1
ATOM 3055 O O . LEU A 1 392 ? -25.176 3.415 53.221 1.00 81.75 392 LEU A O 1
ATOM 3059 N N . ARG A 1 393 ? -27.415 3.429 52.999 1.00 83.00 393 ARG A N 1
ATOM 3060 C CA . ARG A 1 393 ? -27.560 2.038 52.510 1.00 83.00 393 ARG A CA 1
ATOM 3061 C C . ARG A 1 393 ? -27.303 1.901 51.003 1.00 83.00 393 ARG A C 1
ATOM 3063 O O . ARG A 1 393 ? -28.076 1.281 50.269 1.00 83.00 393 ARG A O 1
ATOM 3070 N N . ILE A 1 394 ? -26.182 2.451 50.543 1.00 85.62 394 ILE A N 1
ATOM 3071 C CA . ILE A 1 394 ? -25.761 2.475 49.129 1.00 85.62 394 ILE A CA 1
ATOM 3072 C C . ILE A 1 394 ? -25.626 1.058 48.544 1.00 85.62 394 ILE A C 1
ATOM 3074 O O . ILE A 1 394 ? -25.917 0.810 47.373 1.00 85.62 394 ILE A O 1
ATOM 3078 N N . ASP A 1 395 ? -25.213 0.088 49.358 1.00 87.31 395 ASP A N 1
ATOM 3079 C CA . ASP A 1 395 ? -25.109 -1.319 48.970 1.00 87.31 395 ASP A CA 1
ATOM 3080 C C . ASP A 1 395 ? -26.461 -1.902 48.528 1.00 87.31 395 ASP A C 1
ATOM 3082 O O . ASP A 1 395 ? -26.526 -2.680 47.568 1.00 87.31 395 ASP A O 1
ATOM 3086 N N . ARG A 1 396 ? -27.551 -1.501 49.194 1.00 88.69 396 ARG A N 1
ATOM 3087 C CA . ARG A 1 396 ? -28.912 -1.921 48.842 1.00 88.69 396 ARG A CA 1
ATOM 3088 C C . ARG A 1 396 ? -29.379 -1.283 47.550 1.00 88.69 396 ARG A C 1
ATOM 3090 O O . ARG A 1 396 ? -30.051 -1.952 46.767 1.00 88.69 396 ARG A O 1
ATOM 3097 N N . GLU A 1 397 ? -28.996 -0.038 47.316 1.00 89.88 397 GLU A N 1
ATOM 3098 C CA . GLU A 1 397 ? -29.292 0.647 46.070 1.00 89.88 397 GLU A CA 1
ATOM 3099 C C . GLU A 1 397 ? -28.575 -0.017 44.892 1.00 89.88 397 GLU A C 1
ATOM 3101 O O . GLU A 1 397 ? -29.240 -0.482 43.971 1.00 89.88 397 GLU A O 1
ATOM 3106 N N . ILE A 1 398 ? -27.251 -0.212 44.961 1.00 90.75 398 ILE A N 1
ATOM 3107 C CA . ILE A 1 398 ? -26.491 -0.940 43.924 1.00 90.75 398 ILE A CA 1
ATOM 3108 C C . ILE A 1 398 ? -27.090 -2.328 43.682 1.00 90.75 398 ILE A C 1
ATOM 3110 O O . ILE A 1 398 ? -27.169 -2.795 42.540 1.00 90.75 398 ILE A O 1
ATOM 3114 N N . ARG A 1 399 ? -27.509 -3.013 44.753 1.00 90.81 399 ARG A N 1
ATOM 3115 C CA . ARG A 1 399 ? -28.195 -4.296 44.635 1.00 90.81 399 ARG A CA 1
ATOM 3116 C C . ARG A 1 399 ? -29.498 -4.149 43.855 1.00 90.81 399 ARG A C 1
ATOM 3118 O O . ARG A 1 399 ? -29.678 -4.923 42.926 1.00 90.81 399 ARG A O 1
ATOM 3125 N N . ALA A 1 400 ? -30.353 -3.178 44.170 1.00 90.19 400 ALA A N 1
ATOM 3126 C CA . ALA A 1 400 ? -31.594 -2.931 43.434 1.00 90.19 400 ALA A CA 1
ATOM 3127 C C . ALA A 1 400 ? -31.335 -2.696 41.935 1.00 90.19 400 ALA A C 1
ATOM 3129 O O . ALA A 1 400 ? -31.975 -3.340 41.106 1.00 90.19 400 ALA A O 1
ATOM 3130 N N . ILE A 1 401 ? -30.318 -1.894 41.589 1.00 91.75 401 ILE A N 1
ATOM 3131 C CA . ILE A 1 401 ? -29.896 -1.692 40.192 1.00 91.75 401 ILE A CA 1
ATOM 3132 C C . ILE A 1 401 ? -29.548 -3.036 39.544 1.00 91.75 401 ILE A C 1
ATOM 3134 O O . ILE A 1 401 ? -30.019 -3.344 38.457 1.00 91.75 401 ILE A O 1
ATOM 3138 N N . ARG A 1 402 ? -28.739 -3.874 40.203 1.00 90.19 402 ARG A N 1
ATOM 3139 C CA . ARG A 1 402 ? -28.350 -5.190 39.665 1.00 90.19 402 ARG A CA 1
ATOM 3140 C C . ARG A 1 402 ? -29.527 -6.161 39.542 1.00 90.19 402 ARG A C 1
ATOM 3142 O O . ARG A 1 402 ? -29.554 -6.945 38.596 1.00 90.19 402 ARG A O 1
ATOM 3149 N N . GLU A 1 403 ? -30.463 -6.141 40.490 1.00 89.94 403 GLU A N 1
ATOM 3150 C CA . GLU A 1 403 ? -31.656 -6.998 40.483 1.00 89.94 403 GLU A CA 1
ATOM 3151 C C . GLU A 1 403 ? -32.554 -6.700 39.277 1.00 89.94 403 GLU A C 1
ATOM 3153 O O . GLU A 1 403 ? -32.999 -7.649 38.631 1.00 89.94 403 GLU A O 1
ATOM 3158 N N . ALA A 1 404 ? -32.725 -5.425 38.909 1.00 87.81 404 ALA A N 1
ATOM 3159 C CA . ALA A 1 404 ? -33.527 -5.016 37.751 1.00 87.81 404 ALA A CA 1
ATOM 3160 C C . ALA A 1 404 ? -33.081 -5.697 36.440 1.00 87.81 404 ALA A C 1
ATOM 3162 O O . ALA A 1 404 ? -33.893 -6.050 35.588 1.00 87.81 404 ALA A O 1
ATOM 3163 N N . PHE A 1 405 ? -31.780 -5.971 36.293 1.00 85.12 405 PHE A N 1
ATOM 3164 C CA . PHE A 1 405 ? -31.224 -6.613 35.096 1.00 85.12 405 PHE A CA 1
ATOM 3165 C C . PHE A 1 405 ? -31.038 -8.132 35.217 1.00 85.12 405 PHE A C 1
ATOM 3167 O O . PHE A 1 405 ? -30.533 -8.756 34.281 1.00 85.12 405 PHE A O 1
ATOM 3174 N N . LYS A 1 406 ? -31.461 -8.770 36.319 1.00 80.75 406 LYS A N 1
ATOM 3175 C CA . LYS A 1 406 ? -31.330 -10.233 36.478 1.00 80.75 406 LYS A CA 1
ATOM 3176 C C . LYS A 1 406 ? -32.120 -11.037 35.458 1.00 80.75 406 LYS A C 1
ATOM 3178 O O . LYS A 1 406 ? -31.697 -12.138 35.119 1.00 80.75 406 LYS A O 1
ATOM 3183 N N . GLN A 1 407 ? -33.258 -10.516 35.006 1.00 68.25 407 GLN A N 1
ATOM 3184 C CA . GLN A 1 407 ? -34.094 -11.181 34.002 1.00 68.25 407 GLN A CA 1
ATOM 3185 C C . GLN A 1 407 ? -33.565 -10.983 32.575 1.00 68.25 407 GLN A C 1
ATOM 3187 O O . GLN A 1 407 ? -33.926 -11.747 31.685 1.00 68.25 407 GLN A O 1
ATOM 3192 N N . SER A 1 408 ? -32.630 -10.041 32.385 1.00 65.00 408 SER A N 1
ATOM 3193 C CA . SER A 1 408 ? -31.974 -9.784 31.101 1.00 65.00 408 SER A CA 1
ATOM 3194 C C . SER A 1 408 ? -30.435 -9.705 31.234 1.00 65.00 408 SER A C 1
ATOM 3196 O O . SER A 1 408 ? -29.842 -8.662 30.921 1.00 65.00 408 SER A O 1
ATOM 3198 N N . PRO A 1 409 ? -29.748 -10.787 31.676 1.00 59.06 409 PRO A N 1
ATOM 3199 C CA . PRO A 1 409 ? -28.287 -10.827 31.786 1.00 59.06 409 PRO A CA 1
ATOM 3200 C C . PRO A 1 409 ? -27.610 -10.564 30.434 1.00 59.06 409 PRO A C 1
ATOM 3202 O O . PRO A 1 409 ? -28.042 -11.087 29.405 1.00 59.06 409 PRO A O 1
ATOM 3205 N N . GLY A 1 410 ? -26.548 -9.749 30.430 1.00 61.62 410 GLY A N 1
ATOM 3206 C CA . GLY A 1 410 ? -25.920 -9.253 29.192 1.00 61.62 410 GLY A CA 1
ATOM 3207 C C . GLY A 1 410 ? -26.674 -8.083 28.540 1.00 61.62 410 GLY A C 1
ATOM 3208 O O . GLY A 1 410 ? -26.358 -7.699 27.421 1.00 61.62 410 GLY A O 1
ATOM 3209 N N . SER A 1 411 ? -27.678 -7.553 29.249 1.00 69.00 411 SER A N 1
ATOM 3210 C CA . SER A 1 411 ? -28.418 -6.294 29.049 1.00 69.00 411 SER A CA 1
ATOM 3211 C C . SER A 1 411 ? -27.616 -5.013 29.053 1.00 69.00 411 SER A C 1
ATOM 3213 O O . SER A 1 411 ? -27.951 -4.012 28.423 1.00 69.00 411 SER A O 1
ATOM 3215 N N . VAL A 1 412 ? -26.644 -5.037 29.953 1.00 81.25 412 VAL A N 1
ATOM 3216 C CA . VAL A 1 412 ? -26.096 -3.852 30.576 1.00 81.25 412 VAL A CA 1
ATOM 3217 C C . VAL A 1 412 ? -24.724 -4.182 31.141 1.00 81.25 412 VAL A C 1
ATOM 3219 O O . VAL A 1 412 ? -24.481 -5.295 31.616 1.00 81.25 412 VAL A O 1
ATOM 3222 N N . HIS A 1 413 ? -23.849 -3.191 31.141 1.00 85.56 413 HIS A N 1
ATOM 3223 C CA . HIS A 1 413 ? -22.615 -3.205 31.905 1.00 85.56 413 HIS A CA 1
ATOM 3224 C C . HIS A 1 413 ? -22.742 -2.210 33.059 1.00 85.56 413 HIS A C 1
ATOM 3226 O O . HIS A 1 413 ? -22.876 -1.011 32.822 1.00 85.56 413 HIS A O 1
ATOM 3232 N N . ILE A 1 414 ? -22.729 -2.705 34.297 1.00 89.62 414 ILE A N 1
ATOM 3233 C CA . ILE A 1 414 ? -22.790 -1.871 35.504 1.00 89.62 414 ILE A CA 1
ATOM 3234 C C . ILE A 1 414 ? -21.386 -1.795 36.093 1.00 89.62 414 ILE A C 1
ATOM 3236 O O . ILE A 1 414 ? -20.850 -2.811 36.537 1.00 89.62 414 ILE A O 1
ATOM 3240 N N . GLU A 1 415 ? -20.822 -0.594 36.128 1.00 93.06 415 GLU A N 1
ATOM 3241 C CA . GLU A 1 415 ? -19.503 -0.318 36.685 1.00 93.06 415 GLU A CA 1
ATOM 3242 C C . GLU A 1 415 ? -19.649 0.460 38.000 1.00 93.06 415 GLU A C 1
ATOM 3244 O O . GLU A 1 415 ? -19.953 1.654 37.979 1.00 93.06 415 GLU A O 1
ATOM 3249 N N . PRO A 1 416 ? -19.506 -0.204 39.161 1.00 92.50 416 PRO A N 1
ATOM 3250 C CA . PRO A 1 416 ? -19.552 0.471 40.448 1.00 92.50 416 PRO A CA 1
ATOM 3251 C C . PRO A 1 416 ? -18.214 1.152 40.744 1.00 92.50 416 PRO A C 1
ATOM 3253 O O . PRO A 1 416 ? -17.175 0.495 40.813 1.00 92.50 416 PRO A O 1
ATOM 3256 N N . LEU A 1 417 ? -18.258 2.457 40.988 1.00 94.00 417 LEU A N 1
ATOM 3257 C CA . LEU A 1 417 ? -17.158 3.236 41.530 1.00 94.00 417 LEU A CA 1
ATOM 3258 C C . LEU A 1 417 ? -17.434 3.509 43.013 1.00 94.00 417 LEU A C 1
ATOM 3260 O O . LEU A 1 417 ? -18.150 4.441 43.384 1.00 94.00 417 LEU A O 1
ATOM 3264 N N . MET A 1 418 ? -16.909 2.618 43.851 1.00 91.56 418 MET A N 1
ATOM 3265 C CA . MET A 1 418 ? -17.081 2.650 45.303 1.00 91.56 418 MET A CA 1
ATOM 3266 C C . MET A 1 418 ? -16.105 3.629 45.943 1.00 91.56 418 MET A C 1
ATOM 3268 O O . MET A 1 418 ? -14.955 3.676 45.515 1.00 91.56 418 MET A O 1
ATOM 3272 N N . ALA A 1 419 ? -16.542 4.338 46.990 1.00 89.94 419 ALA A N 1
ATOM 3273 C CA . ALA A 1 419 ? -15.691 5.277 47.730 1.00 89.94 419 ALA A CA 1
ATOM 3274 C C . ALA A 1 419 ? -14.970 6.261 46.781 1.00 89.94 419 ALA A C 1
ATOM 3276 O O . ALA A 1 419 ? -13.762 6.467 46.860 1.00 89.94 419 ALA A O 1
ATOM 3277 N N . ALA A 1 420 ? -15.723 6.801 45.821 1.00 94.00 420 ALA A N 1
ATOM 3278 C CA . ALA A 1 420 ? -15.183 7.503 44.672 1.00 94.00 420 ALA A CA 1
ATOM 3279 C C . ALA A 1 420 ? -14.503 8.818 45.065 1.00 94.00 420 ALA A C 1
ATOM 3281 O O . ALA A 1 420 ? -15.119 9.682 45.696 1.00 94.00 420 ALA A O 1
ATOM 3282 N N . THR A 1 421 ? -13.268 9.011 44.600 1.00 95.25 421 THR A N 1
ATOM 3283 C CA . THR A 1 421 ? -12.640 10.335 44.572 1.00 95.25 421 THR A CA 1
ATOM 3284 C C . THR A 1 421 ? -13.035 11.106 43.308 1.00 95.25 421 THR A C 1
ATOM 3286 O O . THR A 1 421 ? -13.459 10.520 42.304 1.00 95.25 421 THR A O 1
ATOM 3289 N N . ILE A 1 422 ? -12.842 12.433 43.308 1.00 93.81 422 ILE A N 1
ATOM 3290 C CA . ILE A 1 422 ? -12.974 13.274 42.094 1.00 93.81 422 ILE A CA 1
ATOM 3291 C C . ILE A 1 422 ? -12.158 12.692 40.935 1.00 93.81 422 ILE A C 1
ATOM 3293 O O . ILE A 1 422 ? -12.577 12.683 39.774 1.00 93.81 422 ILE A O 1
ATOM 3297 N N . ASP A 1 423 ? -10.967 12.214 41.262 1.00 93.81 423 ASP A N 1
ATOM 3298 C CA . ASP A 1 423 ? -9.972 11.805 40.297 1.00 93.81 423 ASP A CA 1
ATOM 3299 C C . ASP A 1 423 ? -10.292 10.416 39.724 1.00 93.81 423 ASP A C 1
ATOM 3301 O O . ASP A 1 423 ? -10.114 10.189 38.524 1.00 93.81 423 ASP A O 1
ATOM 3305 N N . ASP A 1 424 ? -10.871 9.527 40.535 1.00 94.75 424 ASP A N 1
ATOM 3306 C CA . ASP A 1 424 ? -11.436 8.261 40.067 1.00 94.75 424 ASP A CA 1
ATOM 3307 C C . ASP A 1 424 ? -12.614 8.482 39.128 1.00 94.75 424 ASP A C 1
ATOM 3309 O O . ASP A 1 424 ? -12.663 7.883 38.053 1.00 94.75 424 ASP A O 1
ATOM 3313 N N . PHE A 1 425 ? -13.525 9.391 39.480 1.00 94.69 425 PHE A N 1
ATOM 3314 C CA . PHE A 1 425 ? -14.676 9.697 38.638 1.00 94.69 425 PHE A CA 1
ATOM 3315 C C . PHE A 1 425 ? -14.233 10.281 37.287 1.00 94.69 425 PHE A C 1
ATOM 3317 O O . PHE A 1 425 ? -14.674 9.836 36.222 1.00 94.69 425 PHE A O 1
ATOM 3324 N N . ARG A 1 426 ? -13.265 11.207 37.302 1.00 94.06 426 ARG A N 1
ATOM 3325 C CA . ARG A 1 426 ? -12.661 11.766 36.084 1.00 94.06 426 ARG A CA 1
ATOM 3326 C C . ARG A 1 426 ? -11.964 10.699 35.238 1.00 94.06 426 ARG A C 1
ATOM 3328 O O . ARG A 1 426 ? -12.111 10.710 34.012 1.00 94.06 426 ARG A O 1
ATOM 3335 N N . ARG A 1 427 ? -11.202 9.789 35.856 1.00 92.88 427 ARG A N 1
ATOM 3336 C CA . ARG A 1 427 ? -10.513 8.683 35.165 1.00 92.88 427 ARG A CA 1
ATOM 3337 C C . ARG A 1 427 ? -11.500 7.686 34.562 1.00 92.88 427 ARG A C 1
ATOM 3339 O O . ARG A 1 427 ? -11.318 7.304 33.406 1.00 92.88 427 ARG A O 1
ATOM 3346 N N . ALA A 1 428 ? -12.550 7.316 35.292 1.00 91.94 428 ALA A N 1
ATOM 3347 C CA . ALA A 1 428 ? -13.602 6.424 34.809 1.00 91.94 428 ALA A CA 1
ATOM 3348 C C . ALA A 1 428 ? -14.252 7.004 33.549 1.00 91.94 428 ALA A C 1
ATOM 3350 O O . ALA A 1 428 ? -14.213 6.384 32.487 1.00 91.94 428 ALA A O 1
ATOM 3351 N N . LEU A 1 429 ? -14.717 8.256 33.621 1.00 90.38 429 LEU A N 1
ATOM 3352 C CA . LEU A 1 429 ? -15.314 8.930 32.470 1.00 90.38 429 LEU A CA 1
ATOM 3353 C C . LEU A 1 429 ? -14.327 9.169 31.324 1.00 90.38 429 LEU A C 1
ATOM 3355 O O . LEU A 1 429 ? -14.763 9.276 30.191 1.00 90.38 429 LEU A O 1
ATOM 3359 N N . SER A 1 430 ? -13.018 9.271 31.565 1.00 84.62 430 SER A N 1
ATOM 3360 C CA . SER A 1 430 ? -12.029 9.471 30.489 1.00 84.62 430 SER A CA 1
ATOM 3361 C C . SER A 1 430 ? -11.604 8.173 29.798 1.00 84.62 430 SER A C 1
ATOM 3363 O O . SER A 1 430 ? -11.120 8.216 28.669 1.00 84.62 430 SER A O 1
ATOM 3365 N N . SER A 1 431 ? -11.727 7.034 30.481 1.00 82.00 431 SER A N 1
ATOM 3366 C CA . SER A 1 431 ? -11.235 5.735 30.004 1.00 82.00 431 SER A CA 1
ATOM 3367 C C . SER A 1 431 ? -12.315 4.884 29.346 1.00 82.00 431 SER A C 1
ATOM 3369 O O . SER A 1 431 ? -11.993 4.034 28.517 1.00 82.00 431 SER A O 1
ATOM 3371 N N . GLN A 1 432 ? -13.582 5.102 29.701 1.00 82.75 432 GLN A N 1
ATOM 3372 C CA . GLN A 1 432 ? -14.699 4.275 29.262 1.00 82.75 432 GLN A CA 1
ATOM 3373 C C . GLN A 1 432 ? -15.909 5.134 28.887 1.00 82.75 432 GLN A C 1
ATOM 3375 O O . GLN A 1 432 ? -16.086 6.248 29.383 1.00 82.75 432 GLN A O 1
ATOM 3380 N N . ARG A 1 433 ? -16.764 4.598 28.009 1.00 84.06 433 ARG A N 1
ATOM 3381 C CA . ARG A 1 433 ? -18.045 5.222 27.656 1.00 84.06 433 ARG A CA 1
ATOM 3382 C C . ARG A 1 433 ? -19.138 4.806 28.641 1.00 84.06 433 ARG A C 1
ATOM 3384 O O . ARG A 1 433 ? -19.188 3.644 29.050 1.00 84.06 433 ARG A O 1
ATOM 3391 N N . PHE A 1 434 ? -20.060 5.720 28.934 1.00 89.38 434 PHE A N 1
ATOM 3392 C CA . PHE A 1 434 ? -21.263 5.444 29.724 1.00 89.38 434 PHE A CA 1
ATOM 3393 C C . PHE A 1 434 ? -22.491 6.103 29.101 1.00 89.38 434 PHE A C 1
ATOM 3395 O O . PHE A 1 434 ? -22.389 7.166 28.486 1.00 89.38 434 PHE A O 1
ATOM 3402 N N . ASP A 1 435 ? -23.639 5.456 29.263 1.00 89.00 435 ASP A N 1
ATOM 3403 C CA . ASP A 1 435 ? -24.945 5.919 28.793 1.00 89.00 435 ASP A CA 1
ATOM 3404 C C . ASP A 1 435 ? -25.749 6.545 29.944 1.00 89.00 435 ASP A C 1
ATOM 3406 O O . ASP A 1 435 ? -26.495 7.504 29.736 1.00 89.00 435 ASP A O 1
ATOM 3410 N N . ILE A 1 436 ? -25.563 6.031 31.166 1.00 93.50 436 ILE A N 1
ATOM 3411 C CA . ILE A 1 436 ? -26.165 6.551 32.398 1.00 93.50 436 ILE A CA 1
ATOM 3412 C C . ILE A 1 436 ? -25.071 6.732 33.450 1.00 93.50 436 ILE A C 1
ATOM 3414 O O . ILE A 1 436 ? -24.253 5.835 33.661 1.00 93.50 436 ILE A O 1
ATOM 3418 N N . VAL A 1 437 ? -25.082 7.875 34.130 1.00 96.81 437 VAL A N 1
ATOM 3419 C CA . VAL A 1 437 ? -24.321 8.075 35.368 1.00 96.81 437 VAL A CA 1
ATOM 3420 C C . VAL A 1 437 ? -25.305 8.154 36.519 1.00 96.81 437 VAL A C 1
ATOM 3422 O O . VAL A 1 437 ? -26.224 8.967 36.495 1.00 96.81 437 VAL A O 1
ATOM 3425 N N . HIS A 1 438 ? -25.112 7.309 37.517 1.00 96.81 438 HIS A N 1
ATOM 3426 C CA . HIS A 1 438 ? -25.892 7.289 38.738 1.00 96.81 438 HIS A CA 1
ATOM 3427 C C . HIS A 1 438 ? -24.981 7.630 39.901 1.00 96.81 438 HIS A C 1
ATOM 3429 O O . HIS A 1 438 ? -23.972 6.962 40.100 1.00 96.81 438 HIS A O 1
ATOM 3435 N N . PHE A 1 439 ? -25.338 8.660 40.651 1.00 96.06 439 PHE A N 1
ATOM 3436 C CA . PHE A 1 439 ? -24.662 9.039 41.875 1.00 96.06 439 PHE A CA 1
ATOM 3437 C C . PHE A 1 439 ? -25.554 8.708 43.069 1.00 96.06 439 PHE A C 1
ATOM 3439 O O . PHE A 1 439 ? -26.707 9.131 43.087 1.00 96.06 439 PHE A O 1
ATOM 3446 N N . ALA A 1 440 ? -24.999 7.991 44.045 1.00 92.38 440 ALA A N 1
ATOM 3447 C CA . ALA A 1 440 ? -25.629 7.716 45.331 1.00 92.38 440 ALA A CA 1
ATOM 3448 C C . ALA A 1 440 ? -24.676 8.128 46.457 1.00 92.38 440 ALA A C 1
ATOM 3450 O O . ALA A 1 440 ? -23.540 7.646 46.535 1.00 92.38 440 ALA A O 1
ATOM 3451 N N . GLY A 1 441 ? -25.121 9.035 47.319 1.00 90.62 441 GLY A N 1
ATOM 3452 C CA . GLY A 1 441 ? -24.274 9.607 48.357 1.00 90.62 441 GLY A CA 1
ATOM 3453 C C . GLY A 1 441 ? -24.874 10.862 48.969 1.00 90.62 441 GLY A C 1
ATOM 3454 O O . GLY A 1 441 ? -26.082 11.089 48.925 1.00 90.62 441 GLY A O 1
ATOM 3455 N N . HIS A 1 442 ? -24.011 11.697 49.535 1.00 89.19 442 HIS A N 1
ATOM 3456 C CA . HIS A 1 442 ? -24.405 13.014 50.016 1.00 89.19 442 HIS A CA 1
ATOM 3457 C C . HIS A 1 442 ? -24.241 14.074 48.925 1.00 89.19 442 HIS A C 1
ATOM 3459 O O . HIS A 1 442 ? -23.394 13.960 48.039 1.00 89.19 442 HIS A O 1
ATOM 3465 N N . ALA A 1 443 ? -25.081 15.097 48.994 1.00 89.94 443 ALA A N 1
ATOM 3466 C CA . ALA A 1 443 ? -25.006 16.285 48.166 1.00 89.94 443 ALA A CA 1
ATOM 3467 C C . ALA A 1 443 ? -25.582 17.471 48.943 1.00 89.94 443 ALA A C 1
ATOM 3469 O O . ALA A 1 443 ? -26.285 17.296 49.946 1.00 89.94 443 ALA A O 1
ATOM 3470 N N . ASP A 1 444 ? -25.261 18.666 48.476 1.00 86.12 444 ASP A N 1
ATOM 3471 C CA . ASP A 1 444 ? -25.817 19.923 48.947 1.00 86.12 444 ASP A CA 1
ATOM 3472 C C . ASP A 1 444 ? -26.123 20.851 47.757 1.00 86.12 444 ASP A C 1
ATOM 3474 O O . ASP A 1 444 ? -26.138 20.427 46.597 1.00 86.12 444 ASP A O 1
ATOM 3478 N N . LEU A 1 445 ? -26.400 22.124 48.048 1.00 87.38 445 LEU A N 1
ATOM 3479 C CA . LEU A 1 445 ? -26.694 23.143 47.038 1.00 87.38 445 LEU A CA 1
ATOM 3480 C C . LEU A 1 445 ? -25.489 23.480 46.146 1.00 87.38 445 LEU A C 1
ATOM 3482 O O . LEU A 1 445 ? -25.676 24.010 45.051 1.00 87.38 445 LEU A O 1
ATOM 3486 N N . GLU A 1 446 ? -24.264 23.211 46.598 1.00 90.06 446 GLU A N 1
ATOM 3487 C CA . GLU A 1 446 ? -23.039 23.497 45.855 1.00 90.06 446 GLU A CA 1
ATOM 3488 C C . GLU A 1 446 ? -22.659 22.328 44.936 1.00 90.06 446 GLU A C 1
ATOM 3490 O O . GLU A 1 446 ? -22.238 22.552 43.790 1.00 90.06 446 GLU A O 1
ATOM 3495 N N . GLY A 1 447 ? -22.832 21.085 45.393 1.00 92.31 447 GLY A N 1
ATOM 3496 C CA . GLY A 1 447 ? -22.465 19.917 44.605 1.00 92.31 447 GLY A CA 1
ATOM 3497 C C . GLY A 1 447 ? -22.677 18.557 45.262 1.00 92.31 447 GLY A C 1
ATOM 3498 O O . GLY A 1 447 ? -23.382 18.404 46.255 1.00 92.31 447 GLY A O 1
ATOM 3499 N N . ILE A 1 448 ? -22.038 17.547 44.668 1.00 94.31 448 ILE A N 1
ATOM 3500 C CA . ILE A 1 448 ? -22.030 16.170 45.174 1.00 94.31 448 ILE A CA 1
ATOM 3501 C C . ILE A 1 448 ? -20.799 15.925 46.050 1.00 94.31 448 ILE A C 1
ATOM 3503 O O . ILE A 1 448 ? -19.697 16.380 45.732 1.00 94.31 448 ILE A O 1
ATOM 3507 N N . SER A 1 449 ? -20.969 15.166 47.125 1.00 93.69 449 SER A N 1
ATOM 3508 C CA . SER A 1 449 ? -19.894 14.794 48.042 1.00 93.69 449 SER A CA 1
ATOM 3509 C C . SER A 1 449 ? -19.130 13.582 47.511 1.00 93.69 449 SER A C 1
ATOM 3511 O O . SER A 1 449 ? -19.712 12.529 47.267 1.00 93.69 449 SER A O 1
ATOM 3513 N N . LEU A 1 450 ? -17.816 13.714 47.354 1.00 94.19 450 LEU A N 1
ATOM 3514 C CA . LEU A 1 450 ? -16.873 12.650 47.000 1.00 94.19 450 LEU A CA 1
ATOM 3515 C C . LEU A 1 450 ? -15.792 12.541 48.081 1.00 94.19 450 LEU A C 1
ATOM 3517 O O . LEU A 1 450 ? -15.831 13.267 49.073 1.00 94.19 450 LEU A O 1
ATOM 3521 N N . LEU A 1 451 ? -14.844 11.619 47.914 1.00 92.88 451 LEU A N 1
ATOM 3522 C CA . LEU A 1 451 ? -13.743 11.431 48.860 1.00 92.88 451 LEU A CA 1
ATOM 3523 C C . LEU A 1 451 ? -12.429 12.062 48.370 1.00 92.88 451 LEU A C 1
ATOM 3525 O O . LEU A 1 451 ? -12.185 12.175 47.164 1.00 92.88 451 LEU A O 1
ATOM 3529 N N . ASP A 1 452 ? -11.560 12.446 49.304 1.00 90.94 452 ASP A N 1
ATOM 3530 C CA . ASP A 1 452 ? -10.129 12.643 49.050 1.00 90.94 452 ASP A CA 1
ATOM 3531 C C . ASP A 1 452 ? -9.330 11.331 49.216 1.00 90.94 452 ASP A C 1
ATOM 3533 O O . ASP A 1 452 ? -9.885 10.271 49.506 1.00 90.94 452 ASP A O 1
ATOM 3537 N N . GLU A 1 453 ? -8.005 11.390 49.038 1.00 87.75 453 GLU A N 1
ATOM 3538 C CA . GLU A 1 453 ? -7.117 10.221 49.189 1.00 87.75 453 GLU A CA 1
ATOM 3539 C C . GLU A 1 453 ? -7.058 9.656 50.621 1.00 87.75 453 GLU A C 1
ATOM 3541 O O . GLU A 1 453 ? -6.559 8.550 50.828 1.00 87.75 453 GLU A O 1
ATOM 3546 N N . VAL A 1 454 ? -7.548 10.404 51.611 1.00 87.44 454 VAL A N 1
ATOM 3547 C CA . VAL A 1 454 ? -7.538 10.044 53.035 1.00 87.44 454 VAL A CA 1
ATOM 3548 C C . VAL A 1 454 ? -8.941 9.626 53.512 1.00 87.44 454 VAL A C 1
ATOM 3550 O O . VAL A 1 454 ? -9.093 9.165 54.640 1.00 87.44 454 VAL A O 1
ATOM 3553 N N . GLY A 1 455 ? -9.958 9.713 52.646 1.00 84.50 455 GLY A N 1
ATOM 3554 C CA . GLY A 1 455 ? -11.345 9.349 52.938 1.00 84.50 455 GLY A CA 1
ATOM 3555 C C . GLY A 1 455 ? -12.200 10.483 53.511 1.00 84.50 455 GLY A C 1
ATOM 3556 O O . GLY A 1 455 ? -13.326 10.222 53.931 1.00 84.50 455 GLY A O 1
ATOM 3557 N N . ASN A 1 456 ? -11.708 11.726 53.525 1.00 88.25 456 ASN A N 1
ATOM 3558 C CA . ASN A 1 456 ? -12.511 12.880 53.930 1.00 88.25 456 ASN A CA 1
ATOM 3559 C C . ASN A 1 456 ? -13.436 13.329 52.803 1.00 88.25 456 ASN A C 1
ATOM 3561 O O . ASN A 1 456 ? -13.173 13.105 51.623 1.00 88.25 456 ASN A O 1
ATOM 3565 N N . GLU A 1 457 ? -14.497 14.031 53.181 1.00 90.62 457 GLU A N 1
ATOM 3566 C CA . GLU A 1 457 ? -15.438 14.612 52.238 1.00 90.62 457 GLU A CA 1
ATOM 3567 C C . GLU A 1 457 ? -14.836 15.784 51.445 1.00 90.62 457 GLU A C 1
ATOM 3569 O O . GLU A 1 457 ? -14.282 16.726 52.011 1.00 90.62 457 GLU A O 1
ATOM 3574 N N . VAL A 1 458 ? -15.029 15.753 50.126 1.00 92.75 458 VAL A N 1
ATOM 3575 C CA . VAL A 1 458 ? -14.730 16.846 49.197 1.00 92.75 458 VAL A CA 1
ATOM 3576 C C . VAL A 1 458 ? -15.920 17.057 48.268 1.00 92.75 458 VAL A C 1
ATOM 3578 O O . VAL A 1 458 ? -16.381 16.121 47.617 1.00 92.75 458 VAL A O 1
ATOM 3581 N N . VAL A 1 459 ? -16.394 18.298 48.160 1.00 93.88 459 VAL A N 1
ATOM 3582 C CA . VAL A 1 459 ? -17.521 18.651 47.285 1.00 93.88 459 VAL A CA 1
ATOM 3583 C C . VAL A 1 459 ? -17.037 18.875 45.850 1.00 93.88 459 VAL A C 1
ATOM 3585 O O . VAL A 1 459 ? -16.166 19.707 45.587 1.00 93.88 459 VAL A O 1
ATOM 3588 N N . MET A 1 460 ? -17.625 18.151 44.897 1.00 94.88 460 MET A N 1
ATOM 3589 C CA . MET A 1 460 ? -17.533 18.455 43.469 1.00 94.88 460 MET A CA 1
ATOM 3590 C C . MET A 1 460 ? -18.734 19.305 43.067 1.00 94.88 460 MET A C 1
ATOM 3592 O O . MET A 1 460 ? -19.863 18.816 43.032 1.00 94.88 460 MET A O 1
ATOM 3596 N N . THR A 1 461 ? -18.479 20.560 42.701 1.00 95.25 461 THR A N 1
ATOM 3597 C CA . THR A 1 461 ? -19.543 21.505 42.342 1.00 95.25 461 THR A CA 1
ATOM 3598 C C . THR A 1 461 ? -20.352 21.044 41.126 1.00 95.25 461 THR A C 1
ATOM 3600 O O . THR A 1 461 ? -19.795 20.440 40.202 1.00 95.25 461 THR A O 1
ATOM 3603 N N . TYR A 1 462 ? -21.645 21.390 41.053 1.00 93.81 462 TYR A N 1
ATOM 3604 C CA . TYR A 1 462 ? -22.481 21.063 39.882 1.00 93.81 462 TYR A CA 1
ATOM 3605 C C . TYR A 1 462 ? -21.934 21.644 38.575 1.00 93.81 462 TYR A C 1
ATOM 3607 O O . TYR A 1 462 ? -22.085 21.038 37.514 1.00 93.81 462 TYR A O 1
ATOM 3615 N N . HIS A 1 463 ? -21.241 22.785 38.643 1.00 92.56 463 HIS A N 1
ATOM 3616 C CA . HIS A 1 463 ? -20.530 23.347 37.498 1.00 92.56 463 HIS A CA 1
ATOM 3617 C C . HIS A 1 463 ? -19.422 22.406 37.001 1.00 92.56 463 HIS A C 1
ATOM 3619 O O . HIS A 1 463 ? -19.400 22.049 35.823 1.00 92.56 463 HIS A O 1
ATOM 3625 N N . SER A 1 464 ? -18.548 21.946 37.903 1.00 93.94 464 SER A N 1
ATOM 3626 C CA . SER A 1 464 ? -17.446 21.030 37.570 1.00 93.94 464 SER A CA 1
ATOM 3627 C C . SER A 1 464 ? -17.964 19.674 37.089 1.00 93.94 464 SER A C 1
ATOM 3629 O O . SER A 1 464 ? -17.445 19.109 36.122 1.00 93.94 464 SER A O 1
ATOM 3631 N N . LEU A 1 465 ? -19.025 19.170 37.726 1.00 94.44 465 LEU A N 1
ATOM 3632 C CA . LEU A 1 465 ? -19.724 17.961 37.301 1.00 94.44 465 LEU A CA 1
ATOM 3633 C C . LEU A 1 465 ? -20.290 18.125 35.886 1.00 94.44 465 LEU A C 1
ATOM 3635 O O . LEU A 1 465 ? -20.099 17.255 35.037 1.00 94.44 465 LEU A O 1
ATOM 3639 N N . GLY A 1 466 ? -20.931 19.260 35.604 1.00 92.75 466 GLY A N 1
ATOM 3640 C CA . GLY A 1 466 ? -21.469 19.578 34.288 1.00 92.75 466 GLY A CA 1
ATOM 3641 C C . GLY A 1 466 ? -20.395 19.682 33.205 1.00 92.75 466 GLY A C 1
ATOM 3642 O O . GLY A 1 466 ? -20.596 19.171 32.102 1.00 92.75 466 GLY A O 1
ATOM 3643 N N . GLU A 1 467 ? -19.230 20.265 33.506 1.00 92.19 467 GLU A N 1
ATOM 3644 C CA . GLU A 1 467 ? -18.088 20.272 32.584 1.00 92.19 467 GLU A CA 1
ATOM 3645 C C . GLU A 1 467 ? -17.559 18.860 32.308 1.00 92.19 467 GLU A C 1
ATOM 3647 O O . GLU A 1 467 ? -17.245 18.526 31.161 1.00 92.19 467 GLU A O 1
ATOM 3652 N N . LEU A 1 468 ? -17.465 18.027 33.347 1.00 92.56 468 LEU A N 1
ATOM 3653 C CA . LEU A 1 468 ? -16.972 16.660 33.241 1.00 92.56 468 LEU A CA 1
ATOM 3654 C C . LEU A 1 468 ? -17.929 15.784 32.418 1.00 92.56 468 LEU A C 1
ATOM 3656 O O . LEU A 1 468 ? -17.509 15.175 31.431 1.00 92.56 468 LEU A O 1
ATOM 3660 N N . ILE A 1 469 ? -19.217 15.777 32.767 1.00 92.50 469 ILE A N 1
ATOM 3661 C CA . ILE A 1 469 ? -20.270 15.050 32.042 1.00 92.50 469 ILE A CA 1
ATOM 3662 C C . ILE A 1 469 ? -20.409 15.587 30.617 1.00 92.50 469 ILE A C 1
ATOM 3664 O O . ILE A 1 469 ? -20.497 14.818 29.663 1.00 92.50 469 ILE A O 1
ATOM 3668 N N . GLY A 1 470 ? -20.345 16.907 30.432 1.00 86.56 470 GLY A N 1
ATOM 3669 C CA . GLY A 1 470 ? -20.489 17.555 29.131 1.00 86.56 470 GLY A CA 1
ATOM 3670 C C . GLY A 1 470 ? -19.419 17.159 28.107 1.00 86.56 470 GLY A C 1
ATOM 3671 O O . GLY A 1 470 ? -19.661 17.289 26.898 1.00 86.56 470 GLY A O 1
ATOM 3672 N N . ARG A 1 471 ? -18.260 16.651 28.549 1.00 84.94 471 ARG A N 1
ATOM 3673 C CA . ARG A 1 471 ? -17.218 16.078 27.676 1.00 84.94 471 ARG A CA 1
ATOM 3674 C C . ARG A 1 471 ? -17.604 14.700 27.133 1.00 84.94 471 ARG A C 1
ATOM 3676 O O . ARG A 1 471 ? -17.158 14.353 26.041 1.00 84.94 471 ARG A O 1
ATOM 3683 N N . GLN A 1 472 ? -18.483 13.972 27.822 1.00 83.06 472 GLN A N 1
ATOM 3684 C CA . GLN A 1 472 ? -18.964 12.654 27.423 1.00 83.06 472 GLN A CA 1
ATOM 3685 C C . GLN A 1 472 ? -20.339 12.723 26.762 1.00 83.06 472 GLN A C 1
ATOM 3687 O O . GLN A 1 472 ? -21.385 12.716 27.401 1.00 83.06 472 GLN A O 1
ATOM 3692 N N . LYS A 1 473 ? -20.338 12.767 25.427 1.00 75.00 473 LYS A N 1
ATOM 3693 C CA . LYS A 1 473 ? -21.568 12.923 24.633 1.00 75.00 473 LYS A CA 1
ATOM 3694 C C . LYS A 1 473 ? -22.460 11.680 24.601 1.00 75.00 473 LYS A C 1
ATOM 3696 O O . LYS A 1 473 ? -23.594 11.786 24.146 1.00 75.00 473 LYS A O 1
ATOM 3701 N N . THR A 1 474 ? -21.964 10.529 25.054 1.00 80.56 474 THR A N 1
ATOM 3702 C CA . THR A 1 474 ? -22.747 9.288 25.116 1.00 80.56 474 THR A CA 1
ATOM 3703 C C . THR A 1 474 ? -23.750 9.294 26.267 1.00 80.56 474 THR A C 1
ATOM 3705 O O . THR A 1 474 ? -24.793 8.661 26.143 1.00 80.56 474 THR A O 1
ATOM 3708 N N . ILE A 1 475 ? -23.495 10.047 27.344 1.00 89.88 475 ILE A N 1
ATOM 3709 C CA . ILE A 1 475 ? -24.353 10.070 28.535 1.00 89.88 475 ILE A CA 1
ATOM 3710 C C . ILE A 1 475 ? -25.700 10.712 28.188 1.00 89.88 475 ILE A C 1
ATOM 3712 O O . ILE A 1 475 ? -25.776 11.903 27.881 1.00 89.88 475 ILE A O 1
ATOM 3716 N N . GLN A 1 476 ? -26.766 9.913 28.250 1.00 87.62 476 GLN A N 1
ATOM 3717 C CA . GLN A 1 476 ? -28.138 10.350 27.979 1.00 87.62 476 GLN A CA 1
ATOM 3718 C C . GLN A 1 476 ? -28.898 10.712 29.256 1.00 87.62 476 GLN A C 1
ATOM 3720 O O . GLN A 1 476 ? -29.820 11.525 29.207 1.00 87.62 476 GLN A O 1
ATOM 3725 N N . CYS A 1 477 ? -28.510 10.134 30.394 1.00 93.75 477 CYS A N 1
ATOM 3726 C CA . CYS A 1 477 ? -29.161 10.375 31.675 1.00 93.75 477 CYS A CA 1
ATOM 3727 C C . CYS A 1 477 ? -28.138 10.493 32.805 1.00 93.75 477 CYS A C 1
ATOM 3729 O O . CYS A 1 477 ? -27.224 9.673 32.913 1.00 93.75 477 CYS A O 1
ATOM 3731 N N . VAL A 1 478 ? -28.332 11.480 33.676 1.00 96.19 478 VAL A N 1
ATOM 3732 C CA . VAL A 1 478 ? -27.643 11.569 34.966 1.00 96.19 478 VAL A CA 1
ATOM 3733 C C . VAL A 1 478 ? -28.689 11.479 36.068 1.00 96.19 478 VAL A C 1
ATOM 3735 O O . VAL A 1 478 ? -29.627 12.268 36.085 1.00 96.19 478 VAL A O 1
ATOM 3738 N N . LEU A 1 479 ? -28.548 10.506 36.961 1.00 96.06 479 LEU A N 1
ATOM 3739 C CA . LEU A 1 479 ? -29.399 10.325 38.132 1.00 96.06 479 LEU A CA 1
ATOM 3740 C C . LEU A 1 479 ? -28.585 10.677 39.379 1.00 96.06 479 LEU A C 1
ATOM 3742 O O . LEU A 1 479 ? -27.651 9.961 39.725 1.00 96.06 479 LEU A O 1
ATOM 3746 N N . LEU A 1 480 ? -28.923 11.787 40.025 1.00 94.75 480 LEU A N 1
ATOM 3747 C CA . LEU A 1 480 ? -28.309 12.257 41.262 1.00 94.75 480 LEU A CA 1
ATOM 3748 C C . LEU A 1 480 ? -29.217 11.877 42.431 1.00 94.75 480 LEU A C 1
ATOM 3750 O O . LEU A 1 480 ? -30.059 12.662 42.863 1.00 94.75 480 LEU A O 1
ATOM 3754 N N . ASN A 1 481 ? -29.082 10.644 42.912 1.00 90.44 481 ASN A N 1
ATOM 3755 C CA . ASN A 1 481 ? -29.881 10.126 44.014 1.00 90.44 481 ASN A CA 1
ATOM 3756 C C . ASN A 1 481 ? -29.295 10.572 45.364 1.00 90.44 481 ASN A C 1
ATOM 3758 O O . ASN A 1 481 ? -28.690 9.797 46.102 1.00 90.44 481 ASN A O 1
ATOM 3762 N N . ALA A 1 482 ? -29.397 11.875 45.623 1.00 88.62 482 ALA A N 1
ATOM 3763 C CA . ALA A 1 482 ? -28.933 12.534 46.837 1.00 88.62 482 ALA A CA 1
ATOM 3764 C C . ALA A 1 482 ? -29.781 13.785 47.118 1.00 88.62 482 ALA A C 1
ATOM 3766 O O . ALA A 1 482 ? -30.317 14.397 46.185 1.00 88.62 482 ALA A O 1
ATOM 3767 N N . CYS A 1 483 ? -29.890 14.162 48.395 1.00 87.56 483 CYS A N 1
ATOM 3768 C CA . CYS A 1 483 ? -30.700 15.295 48.856 1.00 87.56 483 CYS A CA 1
ATOM 3769 C C . CYS A 1 483 ? -30.302 16.619 48.180 1.00 87.56 483 CYS A C 1
ATOM 3771 O O . CYS A 1 483 ? -29.123 16.848 47.915 1.00 87.56 483 CYS A O 1
ATOM 3773 N N . HIS A 1 484 ? -31.279 17.503 47.952 1.00 84.94 484 HIS A N 1
ATOM 3774 C CA . HIS A 1 484 ? -31.094 18.879 47.442 1.00 84.94 484 HIS A CA 1
ATOM 3775 C C . HIS A 1 484 ? -30.322 19.022 46.116 1.00 84.94 484 HIS A C 1
ATOM 3777 O O . HIS A 1 484 ? -29.827 20.100 45.784 1.00 84.94 484 HIS A O 1
ATOM 3783 N N . THR A 1 485 ? -30.233 17.960 45.317 1.00 87.94 485 THR A N 1
ATOM 3784 C CA . THR A 1 485 ? -29.463 17.969 44.066 1.00 87.94 485 THR A CA 1
ATOM 3785 C C . THR A 1 485 ? -30.062 18.848 42.979 1.00 87.94 485 THR A C 1
ATOM 3787 O O . THR A 1 485 ? -29.333 19.417 42.171 1.00 87.94 485 THR A O 1
ATOM 3790 N N . MET A 1 486 ? -31.384 18.993 42.948 1.00 87.69 486 MET A N 1
ATOM 3791 C CA . MET A 1 486 ? -32.071 19.746 41.896 1.00 87.69 486 MET A CA 1
ATOM 3792 C C . MET A 1 486 ? -32.036 21.256 42.116 1.00 87.69 486 MET A C 1
ATOM 3794 O O . MET A 1 486 ? -32.066 22.008 41.145 1.00 87.69 486 MET A O 1
ATOM 3798 N N . GLU A 1 487 ? -31.948 21.707 43.368 1.00 85.06 487 GLU A N 1
ATOM 3799 C CA . GLU A 1 487 ? -31.901 23.134 43.702 1.00 85.06 487 GLU A CA 1
ATOM 3800 C C . GLU A 1 487 ? -30.563 23.779 43.313 1.00 85.06 487 GLU A C 1
ATOM 3802 O O . GLU A 1 487 ? -30.523 24.962 42.976 1.00 85.06 487 GLU A O 1
ATOM 3807 N N . GLY A 1 488 ? -29.477 22.999 43.295 1.00 83.06 488 GLY A N 1
ATOM 3808 C CA . GLY A 1 488 ? -28.146 23.464 42.897 1.00 83.06 488 GLY A CA 1
ATOM 3809 C C . GLY A 1 488 ? -27.875 23.470 41.385 1.00 83.06 488 GLY A C 1
ATOM 3810 O O . GLY A 1 488 ? -26.820 23.941 40.953 1.00 83.06 488 GLY A O 1
ATOM 3811 N N . ILE A 1 489 ? -28.797 22.964 40.552 1.00 87.62 489 ILE A N 1
ATOM 3812 C CA . ILE A 1 489 ? -28.597 22.825 39.098 1.00 87.62 489 ILE A CA 1
ATOM 3813 C C . ILE A 1 489 ? -29.444 23.846 38.337 1.00 87.62 489 ILE A C 1
ATOM 3815 O O . ILE A 1 489 ? -30.637 23.656 38.114 1.00 87.62 489 ILE A O 1
ATOM 3819 N N . SER A 1 490 ? -28.795 24.907 37.858 1.00 80.88 490 SER A N 1
ATOM 3820 C CA . SER A 1 490 ? -29.456 25.955 37.067 1.00 80.88 490 SER A CA 1
ATOM 3821 C C . SER A 1 490 ? -29.753 25.533 35.624 1.00 80.88 490 SER A C 1
ATOM 3823 O O . SER A 1 490 ? -30.807 25.870 35.089 1.00 80.88 490 SER A O 1
ATOM 3825 N N . ASP A 1 491 ? -28.833 24.797 34.991 1.00 83.88 491 ASP A N 1
ATOM 3826 C CA . ASP A 1 491 ? -28.916 24.403 33.582 1.00 83.88 491 ASP A CA 1
ATOM 3827 C C . ASP A 1 491 ? -28.624 22.902 33.393 1.00 83.88 491 ASP A C 1
ATOM 3829 O O . ASP A 1 491 ? -27.660 22.377 33.962 1.00 83.88 491 ASP A O 1
ATOM 3833 N N . PRO A 1 492 ? -29.396 22.192 32.549 1.00 86.69 492 PRO A N 1
ATOM 3834 C CA . PRO A 1 492 ? -29.179 20.775 32.288 1.00 86.69 492 PRO A CA 1
ATOM 3835 C C . PRO A 1 492 ? -27.891 20.527 31.486 1.00 86.69 492 PRO A C 1
ATOM 3837 O O . PRO A 1 492 ? -27.770 20.895 30.313 1.00 86.69 492 PRO A O 1
ATOM 3840 N N . PHE A 1 493 ? -26.936 19.827 32.100 1.00 90.00 493 PHE A N 1
ATOM 3841 C CA . PHE A 1 493 ? -25.671 19.408 31.480 1.00 90.00 493 PHE A CA 1
ATOM 3842 C C . PHE A 1 493 ? -25.719 18.028 30.793 1.00 90.00 493 PHE A C 1
ATOM 3844 O O . PHE A 1 493 ? -24.796 17.682 30.054 1.00 90.00 493 PHE A O 1
ATOM 3851 N N . ALA A 1 494 ? -26.816 17.282 30.947 1.00 90.00 494 ALA A N 1
ATOM 3852 C CA . ALA A 1 494 ? -27.133 16.048 30.221 1.00 90.00 494 ALA A CA 1
ATOM 3853 C C . ALA A 1 494 ? -28.543 16.143 29.596 1.00 90.00 494 ALA A C 1
ATOM 3855 O O . ALA A 1 494 ? -29.307 17.026 29.992 1.00 90.00 494 ALA A O 1
ATOM 3856 N N . PRO A 1 495 ? -28.908 15.290 28.614 1.00 89.62 495 PRO A N 1
ATOM 3857 C CA . PRO A 1 495 ? -30.243 15.322 28.005 1.00 89.62 495 PRO A CA 1
ATOM 3858 C C . PRO A 1 495 ? -31.372 15.202 29.034 1.00 89.62 495 PRO A C 1
ATOM 3860 O O . PRO A 1 495 ? -32.317 15.993 28.994 1.00 89.62 495 PRO A O 1
ATOM 3863 N N . VAL A 1 496 ? -31.221 14.279 29.989 1.00 92.94 496 VAL A N 1
ATOM 3864 C CA . VAL A 1 496 ? -32.088 14.142 31.162 1.00 92.94 496 VAL A CA 1
ATOM 3865 C C . VAL A 1 496 ? -31.230 14.147 32.425 1.00 92.94 496 VAL A C 1
ATOM 3867 O O . VAL A 1 496 ? -30.253 13.403 32.524 1.00 92.94 496 VAL A O 1
ATOM 3870 N N . ILE A 1 497 ? -31.600 14.982 33.393 1.00 94.38 497 ILE A N 1
ATOM 3871 C CA . ILE A 1 497 ? -31.076 14.927 34.759 1.00 94.38 497 ILE A CA 1
ATOM 3872 C C . ILE A 1 497 ? -32.245 14.631 35.681 1.00 94.38 497 ILE A C 1
ATOM 3874 O O . ILE A 1 497 ? -33.254 15.329 35.621 1.00 94.38 497 ILE A O 1
ATOM 3878 N N . VAL A 1 498 ? -32.106 13.612 36.516 1.00 94.12 498 VAL A N 1
ATOM 3879 C CA . VAL A 1 498 ? -33.043 13.289 37.590 1.00 94.12 498 VAL A CA 1
ATOM 3880 C C . VAL A 1 4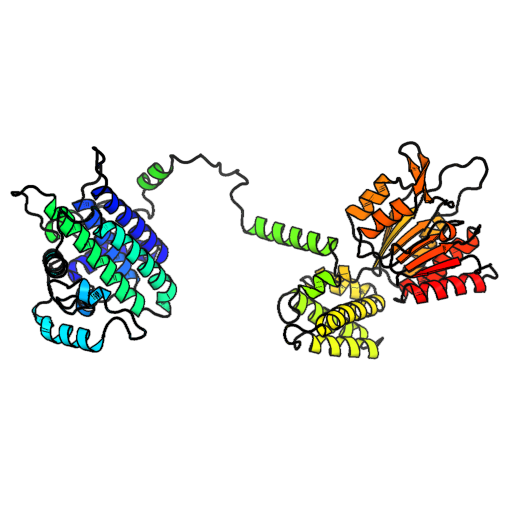98 ? -32.338 13.536 38.914 1.00 94.12 498 VAL A C 1
ATOM 3882 O O . VAL A 1 498 ? -31.185 13.138 39.071 1.00 94.12 498 VAL A O 1
ATOM 3885 N N . GLY A 1 499 ? -33.020 14.163 39.861 1.00 91.50 499 GLY A N 1
ATOM 3886 C CA . GLY A 1 499 ? -32.485 14.398 41.196 1.00 91.50 499 GLY A CA 1
ATOM 3887 C C . GLY A 1 499 ? -33.581 14.705 42.207 1.00 91.50 499 GLY A C 1
ATOM 3888 O O . GLY A 1 499 ? -34.772 14.689 41.880 1.00 91.50 499 GLY A O 1
ATOM 3889 N N . MET A 1 500 ? -33.158 15.018 43.426 1.00 88.12 500 MET A N 1
ATOM 3890 C CA . MET A 1 500 ? -34.032 15.302 44.561 1.00 88.12 500 MET A CA 1
ATOM 3891 C C . MET A 1 500 ? -34.097 16.804 44.850 1.00 88.12 500 MET A C 1
ATOM 3893 O O . MET A 1 500 ? -33.088 17.506 44.811 1.00 88.12 500 MET A O 1
ATOM 3897 N N . MET A 1 501 ? -35.296 17.302 45.128 1.00 84.31 501 MET A N 1
ATOM 3898 C CA . MET A 1 501 ? -35.578 18.687 45.506 1.00 84.31 501 MET A CA 1
ATOM 3899 C C . MET A 1 501 ? -35.262 18.945 46.984 1.00 84.31 501 MET A C 1
ATOM 3901 O O . MET A 1 501 ? -34.815 20.031 47.320 1.00 84.31 501 MET A O 1
ATOM 3905 N N . ASP A 1 502 ? -35.459 17.952 47.854 1.00 81.44 502 ASP A N 1
ATOM 3906 C CA . ASP A 1 502 ? -35.354 18.099 49.314 1.00 81.44 502 ASP A CA 1
ATOM 3907 C C . ASP A 1 502 ? -34.685 16.861 49.951 1.00 81.44 502 ASP A C 1
ATOM 3909 O O . ASP A 1 502 ? -34.175 15.984 49.238 1.00 81.44 502 ASP A O 1
ATOM 3913 N N . GLU A 1 503 ? -34.674 16.781 51.283 1.00 81.06 503 GLU A N 1
ATOM 3914 C CA . GLU A 1 503 ? -34.253 15.598 52.032 1.00 81.06 503 GLU A CA 1
ATOM 3915 C C . GLU A 1 503 ? -35.062 14.360 51.618 1.00 81.06 503 GLU A C 1
ATOM 3917 O O . GLU A 1 503 ? -36.289 14.369 51.605 1.00 81.06 503 GLU A O 1
ATOM 3922 N N . THR A 1 504 ? -34.361 13.283 51.266 1.00 79.12 504 THR A N 1
ATOM 3923 C CA . THR A 1 504 ? -34.945 12.004 50.835 1.00 79.12 504 THR A CA 1
ATOM 3924 C C . THR A 1 504 ? -34.433 10.896 51.753 1.00 79.12 504 THR A C 1
ATOM 3926 O O . THR A 1 504 ? -33.240 10.867 52.060 1.00 79.12 504 THR A O 1
ATOM 3929 N N . ASP A 1 505 ? -35.312 10.000 52.199 1.00 83.25 505 ASP A N 1
ATOM 3930 C CA . ASP A 1 505 ? -34.937 8.808 52.960 1.00 83.25 505 ASP A CA 1
ATOM 3931 C C . ASP A 1 505 ? -34.357 7.731 52.027 1.00 83.25 505 ASP A C 1
ATOM 3933 O O . ASP A 1 505 ? -34.705 7.609 50.849 1.00 83.25 505 ASP A O 1
ATOM 3937 N N . ASP A 1 506 ? -33.498 6.881 52.576 1.00 83.50 506 ASP A N 1
ATOM 3938 C CA . ASP A 1 506 ? -32.902 5.747 51.879 1.00 83.50 506 ASP A CA 1
ATOM 3939 C C . ASP A 1 506 ? -33.980 4.827 51.270 1.00 83.50 506 ASP A C 1
ATOM 3941 O O . ASP A 1 506 ? -33.780 4.270 50.191 1.00 83.50 506 ASP A O 1
ATOM 3945 N N . ASP A 1 507 ? -35.118 4.625 51.950 1.00 87.38 507 ASP A N 1
ATOM 3946 C CA . ASP A 1 507 ? -36.199 3.768 51.432 1.00 87.38 507 ASP A CA 1
ATOM 3947 C C . ASP A 1 507 ? -36.848 4.365 50.168 1.00 87.38 507 ASP A C 1
ATOM 3949 O O . ASP A 1 507 ? -37.191 3.620 49.243 1.00 87.38 507 ASP A O 1
ATOM 3953 N N . GLU A 1 508 ? -36.951 5.694 50.081 1.00 89.12 508 GLU A N 1
ATOM 3954 C CA . GLU A 1 508 ? -37.450 6.419 48.906 1.00 89.12 508 GLU A CA 1
ATOM 3955 C C . GLU A 1 508 ? -36.441 6.378 47.761 1.00 89.12 508 GLU A C 1
ATOM 3957 O O . GLU A 1 508 ? -36.810 6.032 46.634 1.00 89.12 508 GLU A O 1
ATOM 3962 N N . ALA A 1 509 ? -35.164 6.634 48.057 1.00 89.00 509 ALA A N 1
ATOM 3963 C CA . ALA A 1 509 ? -34.068 6.546 47.098 1.00 89.00 509 ALA A CA 1
ATOM 3964 C C . ALA A 1 509 ? -33.980 5.144 46.469 1.00 89.00 509 ALA A C 1
ATOM 3966 O O . ALA A 1 509 ? -33.959 5.007 45.241 1.00 89.00 509 ALA A O 1
ATOM 3967 N N . ILE A 1 510 ? -34.018 4.089 47.292 1.00 91.31 510 ILE A N 1
ATOM 3968 C CA . ILE A 1 510 ? -33.980 2.694 46.831 1.00 91.31 510 ILE A CA 1
ATOM 3969 C C . ILE A 1 510 ? -35.250 2.346 46.044 1.00 91.31 510 ILE A C 1
ATOM 3971 O O . ILE A 1 510 ? -35.174 1.665 45.015 1.00 91.31 510 ILE A O 1
ATOM 3975 N N . ALA A 1 511 ? -36.431 2.780 46.500 1.00 92.44 511 ALA A N 1
ATOM 3976 C CA . ALA A 1 511 ? -37.686 2.527 45.796 1.00 92.44 511 ALA A CA 1
ATOM 3977 C C . ALA A 1 511 ? -37.710 3.185 44.413 1.00 92.44 511 ALA A C 1
ATOM 3979 O O . ALA A 1 511 ? -38.109 2.530 43.444 1.00 92.44 511 ALA A O 1
ATOM 3980 N N . PHE A 1 512 ? -37.238 4.427 44.314 1.00 93.81 512 PHE A N 1
ATOM 3981 C CA . PHE A 1 512 ? -37.111 5.128 43.046 1.00 93.81 512 PHE A CA 1
ATOM 3982 C C . PHE A 1 512 ? -36.129 4.417 42.116 1.00 93.81 512 PHE A C 1
ATOM 3984 O O . PHE A 1 512 ? -36.498 4.085 40.990 1.00 93.81 512 PHE A O 1
ATOM 3991 N N . ALA A 1 513 ? -34.916 4.113 42.595 1.00 93.44 513 ALA A N 1
ATOM 3992 C CA . ALA A 1 513 ? -33.906 3.404 41.813 1.00 93.44 513 ALA A CA 1
ATOM 3993 C C . ALA A 1 513 ? -34.428 2.052 41.298 1.00 93.44 513 ALA A C 1
ATOM 3995 O O . ALA A 1 513 ? -34.188 1.710 40.144 1.00 93.44 513 ALA A O 1
ATOM 3996 N N . THR A 1 514 ? -35.199 1.320 42.112 1.00 93.75 514 THR A N 1
ATOM 3997 C CA . THR A 1 514 ? -35.833 0.053 41.702 1.00 93.75 514 THR A CA 1
ATOM 3998 C C . THR A 1 514 ? -36.724 0.256 40.471 1.00 93.75 514 THR A C 1
ATOM 4000 O O . THR A 1 514 ? -36.447 -0.314 39.421 1.00 93.75 514 THR A O 1
ATOM 4003 N N . GLY A 1 515 ? -37.740 1.125 40.559 1.00 93.44 515 GLY A N 1
ATOM 4004 C CA . GLY A 1 515 ? -38.675 1.345 39.446 1.00 93.44 515 GLY A CA 1
ATOM 4005 C C . GLY A 1 515 ? -38.009 1.968 38.219 1.00 93.44 515 GLY A C 1
ATOM 4006 O O . GLY A 1 515 ? -38.286 1.578 37.084 1.00 93.44 515 GLY A O 1
ATOM 4007 N N . PHE A 1 516 ? -37.067 2.889 38.442 1.00 94.62 516 PHE A N 1
ATOM 4008 C CA . PHE A 1 516 ? -36.294 3.506 37.371 1.00 94.62 516 PHE A CA 1
ATOM 4009 C C . PHE A 1 516 ? -35.518 2.455 36.576 1.00 94.62 516 PHE A C 1
ATOM 4011 O O . PHE A 1 516 ? -35.627 2.392 35.350 1.00 94.62 516 PHE A O 1
ATOM 4018 N N . TYR A 1 517 ? -34.751 1.598 37.254 1.00 93.81 517 TYR A N 1
ATOM 4019 C CA . TYR A 1 517 ? -33.942 0.601 36.565 1.00 93.81 517 TYR A CA 1
ATOM 4020 C C . TYR A 1 517 ? -34.746 -0.582 36.031 1.00 93.81 517 TYR A C 1
ATOM 4022 O O . TYR A 1 517 ? -34.339 -1.122 35.005 1.00 93.81 517 TYR A O 1
ATOM 4030 N N . ASP A 1 518 ? -35.900 -0.922 36.610 1.00 90.25 518 ASP A N 1
ATOM 4031 C CA . ASP A 1 518 ? -36.836 -1.888 36.018 1.00 90.25 518 ASP A CA 1
ATOM 4032 C C . ASP A 1 518 ? -37.320 -1.406 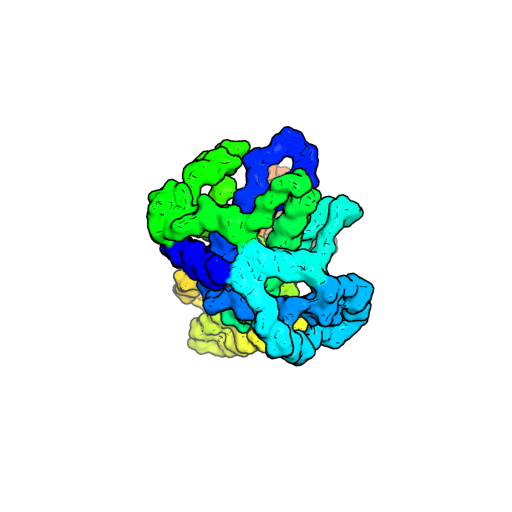34.638 1.00 90.25 518 ASP A C 1
ATOM 4034 O O . ASP A 1 518 ? -37.294 -2.151 33.653 1.00 90.25 518 ASP A O 1
ATOM 4038 N N . ALA A 1 519 ? -37.672 -0.123 34.516 1.00 89.50 519 ALA A N 1
ATOM 4039 C CA . ALA A 1 519 ? -38.028 0.477 33.233 1.00 89.50 519 ALA A CA 1
ATOM 4040 C C . ALA A 1 519 ? -36.841 0.559 32.259 1.00 89.50 519 ALA A C 1
ATOM 4042 O O . ALA A 1 519 ? -37.003 0.274 31.067 1.00 89.50 519 ALA A O 1
ATOM 4043 N N . VAL A 1 520 ? -35.639 0.904 32.738 1.00 88.25 520 VAL A N 1
ATOM 4044 C CA . VAL A 1 520 ? -34.425 0.895 31.899 1.00 88.25 520 VAL A CA 1
ATOM 4045 C C . VAL A 1 520 ? -34.120 -0.517 31.393 1.00 88.25 520 VAL A C 1
ATOM 4047 O O . VAL A 1 520 ? -33.771 -0.671 30.220 1.00 88.25 520 VAL A O 1
ATOM 4050 N N . ALA A 1 521 ? -34.269 -1.538 32.240 1.00 84.00 521 ALA A N 1
ATOM 4051 C CA . ALA A 1 521 ? -34.088 -2.945 31.890 1.00 84.00 521 ALA A CA 1
ATOM 4052 C C . ALA A 1 521 ? -35.124 -3.424 30.864 1.00 84.00 521 ALA A C 1
ATOM 4054 O O . ALA A 1 521 ? -34.788 -4.207 29.977 1.00 84.00 521 ALA A O 1
ATOM 4055 N N . ALA A 1 522 ? -36.341 -2.881 30.914 1.00 78.50 522 ALA A N 1
ATOM 4056 C CA . ALA A 1 522 ? -37.380 -3.089 29.908 1.00 78.50 522 ALA A CA 1
ATOM 4057 C C . ALA A 1 522 ? -37.156 -2.298 28.598 1.00 78.50 522 ALA A C 1
ATOM 4059 O O . ALA A 1 522 ? -38.002 -2.336 27.705 1.00 78.50 522 ALA A O 1
ATOM 4060 N N . GLY A 1 523 ? -36.040 -1.571 28.464 1.00 74.62 523 GLY A N 1
ATOM 4061 C CA . GLY A 1 523 ? -35.699 -0.818 27.255 1.00 74.62 523 GLY A CA 1
ATOM 4062 C C . GLY A 1 523 ? -36.431 0.517 27.104 1.00 74.62 523 GLY A C 1
ATOM 4063 O O . GLY A 1 523 ? -36.366 1.115 26.031 1.00 74.62 523 GLY A O 1
ATOM 4064 N N . ARG A 1 524 ? -37.099 1.008 28.156 1.00 81.75 524 ARG A N 1
ATOM 4065 C CA . ARG A 1 524 ? -37.810 2.293 28.123 1.00 81.75 524 ARG A CA 1
ATOM 4066 C C . ARG A 1 524 ? -36.844 3.484 28.104 1.00 81.75 524 ARG A C 1
ATOM 4068 O O . ARG A 1 524 ? -35.660 3.374 28.457 1.00 81.75 524 ARG A O 1
ATOM 4075 N N . SER A 1 525 ? -37.350 4.631 27.653 1.00 83.56 525 SER A N 1
ATOM 4076 C CA . SER A 1 525 ? -36.620 5.903 27.645 1.00 83.56 525 SER A CA 1
ATOM 4077 C C . SER A 1 525 ? -36.333 6.402 29.068 1.00 83.56 525 SER A C 1
ATOM 4079 O O . SER A 1 525 ? -36.966 5.971 30.029 1.00 83.56 525 SER A O 1
ATOM 4081 N N . ALA A 1 526 ? -35.393 7.343 29.222 1.00 87.19 526 ALA A N 1
ATOM 4082 C CA . ALA A 1 526 ? -35.093 7.940 30.531 1.00 87.19 526 ALA A CA 1
ATOM 4083 C C . ALA A 1 526 ? -36.316 8.646 31.151 1.00 87.19 526 ALA A C 1
ATOM 4085 O O . ALA A 1 526 ? -36.459 8.690 32.369 1.00 87.19 526 ALA A O 1
ATOM 4086 N N . ASP A 1 527 ? -37.215 9.164 30.314 1.00 86.69 527 ASP A N 1
ATOM 4087 C CA . ASP A 1 527 ? -38.429 9.833 30.765 1.00 86.69 527 ASP A CA 1
ATOM 4088 C C . ASP A 1 527 ? -39.482 8.864 31.293 1.00 86.69 527 ASP A C 1
ATOM 4090 O O . ASP A 1 527 ? -40.039 9.097 32.362 1.00 86.69 527 ASP A O 1
ATOM 4094 N N . GLU A 1 528 ? -39.715 7.768 30.579 1.00 87.75 528 GLU A N 1
ATOM 4095 C CA . GLU A 1 528 ? -40.600 6.698 31.043 1.00 87.75 528 GLU A CA 1
ATOM 4096 C C . GLU A 1 528 ? -40.016 5.989 32.271 1.00 87.75 528 GLU A C 1
ATOM 4098 O O . GLU A 1 528 ? -40.760 5.569 33.153 1.00 87.75 528 GLU A O 1
ATOM 4103 N N . ALA A 1 529 ? -38.686 5.875 32.350 1.00 92.31 529 ALA A N 1
ATOM 4104 C CA . ALA A 1 529 ? -38.007 5.341 33.522 1.00 92.31 529 ALA A CA 1
ATOM 4105 C C . ALA A 1 529 ? -38.174 6.241 34.749 1.00 92.31 529 ALA A C 1
ATOM 4107 O O . ALA A 1 529 ? -38.404 5.739 35.847 1.00 92.31 529 ALA A O 1
ATOM 4108 N N . TYR A 1 530 ? -38.128 7.565 34.575 1.00 93.88 530 TYR A N 1
ATOM 4109 C CA . TYR A 1 530 ? -38.488 8.499 35.641 1.00 93.88 530 TYR A CA 1
ATOM 4110 C C . TYR A 1 530 ? -39.933 8.276 36.110 1.00 93.88 530 TYR A C 1
ATOM 4112 O O . TYR A 1 530 ? -40.166 8.146 37.311 1.00 93.88 530 TYR A O 1
ATOM 4120 N N . ASP A 1 531 ? -40.888 8.167 35.182 1.00 92.94 531 ASP A N 1
ATOM 4121 C CA . ASP A 1 531 ? -42.303 7.982 35.525 1.00 92.94 531 ASP A CA 1
ATOM 4122 C C . ASP A 1 531 ? -42.546 6.646 36.272 1.00 92.94 531 ASP A C 1
ATOM 4124 O O . ASP A 1 531 ? -43.307 6.610 37.243 1.00 92.94 531 ASP A O 1
ATOM 4128 N N . GLU A 1 532 ? -41.850 5.565 35.894 1.00 94.06 532 GLU A N 1
ATOM 4129 C CA . GLU A 1 532 ? -41.896 4.271 36.599 1.00 94.06 532 GLU A CA 1
ATOM 4130 C C . GLU A 1 532 ? -41.231 4.334 37.986 1.00 94.06 532 GLU A C 1
ATOM 4132 O O . GLU A 1 532 ? -41.746 3.773 38.954 1.00 94.06 532 GLU A O 1
ATOM 4137 N N . GLY A 1 533 ? -40.123 5.069 38.124 1.00 93.69 533 GLY A N 1
ATOM 4138 C CA . GLY A 1 533 ? -39.494 5.324 39.421 1.00 93.69 533 GLY A CA 1
ATOM 4139 C C . GLY A 1 533 ? -40.445 6.036 40.387 1.00 93.69 533 GLY A C 1
ATOM 4140 O O . GLY A 1 533 ? -40.604 5.608 41.532 1.00 93.69 533 GLY A O 1
ATOM 4141 N N . ILE A 1 534 ? -41.151 7.068 39.912 1.00 94.00 534 ILE A N 1
ATOM 4142 C CA . ILE A 1 534 ? -42.195 7.769 40.678 1.00 94.00 534 ILE A CA 1
ATOM 4143 C C . ILE A 1 534 ? -43.325 6.814 41.081 1.00 94.00 534 ILE A C 1
ATOM 4145 O O . ILE A 1 534 ? -43.804 6.866 42.217 1.00 94.00 534 ILE A O 1
ATOM 4149 N N . LEU A 1 535 ? -43.760 5.945 40.164 1.00 93.31 535 LEU A N 1
ATOM 4150 C CA . LEU A 1 535 ? -44.794 4.953 40.444 1.00 93.31 535 LEU A CA 1
ATOM 4151 C C . LEU A 1 535 ? -44.350 3.975 41.541 1.00 93.31 535 LEU A C 1
ATOM 4153 O O . LEU A 1 535 ? -45.100 3.767 42.492 1.00 93.31 535 LEU A O 1
ATOM 4157 N N . SER A 1 536 ? -43.126 3.448 41.463 1.00 93.81 536 SER A N 1
ATOM 4158 C CA . SER A 1 536 ? -42.558 2.536 42.466 1.00 93.81 536 SER A CA 1
ATOM 4159 C C . SER A 1 536 ? -42.561 3.146 43.872 1.00 93.81 536 SER A C 1
ATOM 4161 O O . SER A 1 536 ? -43.011 2.500 44.821 1.00 93.81 536 SER A O 1
ATOM 4163 N N . VAL A 1 537 ? -42.157 4.415 44.010 1.00 92.06 537 VAL A N 1
ATOM 4164 C CA . VAL A 1 537 ? -42.214 5.147 45.291 1.00 92.06 537 VAL A CA 1
ATOM 4165 C C . VAL A 1 537 ? -43.656 5.234 45.804 1.00 92.06 537 VAL A C 1
ATOM 4167 O O . VAL A 1 537 ? -43.932 4.839 46.936 1.00 92.06 537 VAL A O 1
ATOM 4170 N N . ARG A 1 538 ? -44.604 5.655 44.953 1.00 91.25 538 ARG A N 1
ATOM 4171 C CA . ARG A 1 538 ? -46.030 5.763 45.325 1.00 91.25 538 ARG A CA 1
ATOM 4172 C C . ARG A 1 538 ? -46.633 4.437 45.766 1.00 91.25 538 ARG A C 1
ATOM 4174 O O . ARG A 1 538 ? -47.395 4.407 46.720 1.00 91.25 538 ARG A O 1
ATOM 4181 N N . THR A 1 539 ? -46.310 3.345 45.076 1.00 91.75 539 THR A N 1
ATOM 4182 C CA . THR A 1 539 ? -46.866 2.017 45.390 1.00 91.75 539 THR A CA 1
ATOM 4183 C C . THR A 1 539 ? -46.393 1.450 46.726 1.00 91.75 539 THR A C 1
ATOM 4185 O O . THR A 1 539 ? -46.991 0.499 47.221 1.00 91.75 539 THR A O 1
ATOM 4188 N N . LYS A 1 540 ? -45.338 2.027 47.311 1.00 91.31 540 LYS A N 1
ATOM 4189 C CA . LYS A 1 540 ? -44.835 1.689 48.647 1.00 91.31 540 LYS A CA 1
ATOM 4190 C C . LYS A 1 540 ? -45.308 2.673 49.723 1.00 91.31 540 LYS A C 1
ATOM 4192 O O . LYS A 1 540 ? -44.762 2.656 50.819 1.00 91.31 540 LYS A O 1
ATOM 4197 N N . ASP A 1 541 ? -46.287 3.522 49.401 1.00 88.62 541 ASP A N 1
ATOM 4198 C CA . ASP A 1 541 ? -46.818 4.578 50.273 1.00 88.62 541 ASP A CA 1
ATOM 4199 C C . ASP A 1 541 ? -45.747 5.584 50.751 1.00 88.62 541 ASP A C 1
ATOM 4201 O O . ASP A 1 541 ? -45.865 6.184 51.819 1.00 88.62 541 ASP A O 1
ATOM 4205 N N . LEU A 1 542 ? -44.702 5.782 49.939 1.00 87.94 542 LEU A N 1
ATOM 4206 C CA . LEU A 1 542 ? -43.620 6.745 50.164 1.00 87.94 542 LEU A CA 1
ATOM 4207 C C . LEU A 1 542 ? -43.876 8.052 49.391 1.00 87.94 542 LEU A C 1
ATOM 4209 O O . LEU A 1 542 ? -44.738 8.099 48.509 1.00 87.94 542 LEU A O 1
ATOM 4213 N N . ASN A 1 543 ? -43.137 9.127 49.693 1.00 81.25 543 ASN A N 1
ATOM 4214 C CA . ASN A 1 543 ? -43.392 10.452 49.115 1.00 81.25 543 ASN A CA 1
ATOM 4215 C C . ASN A 1 543 ? -42.585 10.720 47.820 1.00 81.25 543 ASN A C 1
ATOM 4217 O O . ASN A 1 543 ? -41.398 11.029 47.884 1.00 81.25 543 ASN A O 1
ATOM 4221 N N . PRO A 1 544 ? -43.205 10.709 46.624 1.00 77.25 544 PRO A N 1
ATOM 4222 C CA . PRO A 1 544 ? -42.501 10.944 45.361 1.00 77.25 544 PRO A CA 1
ATOM 4223 C C . PRO A 1 544 ? -42.313 12.429 45.020 1.00 77.25 544 PRO A C 1
ATOM 4225 O O . PRO A 1 544 ? -41.657 12.742 44.029 1.00 77.25 544 PRO A O 1
ATOM 4228 N N . HIS A 1 545 ? -42.952 13.353 45.751 1.00 74.06 545 HIS A N 1
ATOM 4229 C CA . HIS A 1 545 ? -43.011 14.769 45.362 1.00 74.06 545 HIS A CA 1
ATOM 4230 C C . HIS A 1 545 ? -41.654 15.472 45.415 1.00 74.06 545 HIS A C 1
ATOM 4232 O O . HIS A 1 545 ? -41.510 16.567 44.876 1.00 74.06 545 HIS A O 1
ATOM 4238 N N . LEU A 1 546 ? -40.670 14.826 46.034 1.00 77.06 546 LEU A N 1
ATOM 4239 C CA . LEU A 1 546 ? -39.316 15.328 46.187 1.00 77.06 546 LEU A CA 1
ATOM 4240 C C . LEU A 1 546 ? -38.426 14.977 44.990 1.00 77.06 546 LEU A C 1
ATOM 4242 O O . LEU A 1 546 ? -37.320 15.487 44.909 1.00 77.06 546 LEU A O 1
ATOM 4246 N N . ILE A 1 547 ? -38.892 14.167 44.036 1.00 84.88 547 ILE A N 1
ATOM 4247 C CA . ILE A 1 547 ? -38.085 13.716 42.896 1.00 84.88 547 ILE A CA 1
ATOM 4248 C C . ILE A 1 547 ? -38.476 14.493 41.640 1.00 84.88 547 ILE A C 1
ATOM 4250 O O . ILE A 1 547 ? -39.627 14.465 41.196 1.00 84.88 547 ILE A O 1
ATOM 4254 N N . SER A 1 548 ? -37.509 15.158 41.016 1.00 87.94 548 SER A N 1
ATOM 4255 C CA . SER A 1 548 ? -37.730 16.022 39.854 1.00 87.94 548 SER A CA 1
ATOM 4256 C C . SER A 1 548 ? -36.778 15.686 38.705 1.00 87.94 548 SER A C 1
ATOM 4258 O O . SER A 1 548 ? -35.797 14.960 38.873 1.00 87.94 548 SER A O 1
ATOM 4260 N N . ARG A 1 549 ? -37.089 16.202 37.509 1.00 90.12 549 ARG A N 1
ATOM 4261 C CA . ARG A 1 549 ? -36.249 16.060 36.314 1.00 90.12 549 ARG A CA 1
ATOM 4262 C C . ARG A 1 549 ? -36.053 17.384 35.580 1.00 90.12 549 ARG A C 1
ATOM 4264 O O . ARG A 1 549 ? -37.004 18.141 35.390 1.00 90.12 549 ARG A O 1
ATOM 4271 N N . LEU A 1 550 ? -34.836 17.618 35.093 1.00 86.31 550 LEU A N 1
ATOM 4272 C CA . LEU A 1 550 ? -34.512 18.662 34.119 1.00 86.31 550 LEU A CA 1
ATOM 4273 C C . LEU A 1 550 ? -34.275 18.032 32.749 1.00 86.31 550 LEU A C 1
ATOM 4275 O O . LEU A 1 550 ? -33.668 16.966 32.631 1.00 86.31 550 LEU A O 1
ATOM 4279 N N . ARG A 1 551 ? -34.720 18.733 31.705 1.00 82.25 551 ARG A N 1
ATOM 4280 C CA . ARG A 1 551 ? -34.480 18.354 30.312 1.00 82.25 551 ARG A CA 1
ATOM 4281 C C . ARG A 1 551 ? -33.729 19.449 29.589 1.00 82.25 551 ARG A C 1
ATOM 4283 O O . ARG A 1 551 ? -34.091 20.624 29.681 1.00 82.25 551 ARG A O 1
ATOM 4290 N N . ARG A 1 552 ? -32.725 19.051 28.817 1.00 76.44 552 ARG A N 1
ATOM 4291 C CA . ARG A 1 552 ? -32.092 19.951 27.857 1.00 76.44 552 ARG A CA 1
ATOM 4292 C C . ARG A 1 552 ? -33.085 20.247 26.729 1.00 76.44 552 ARG A C 1
ATOM 4294 O O . ARG A 1 552 ? -33.699 19.320 26.207 1.00 76.44 552 ARG A O 1
ATOM 4301 N N . LYS A 1 553 ? -33.280 21.532 26.422 1.00 50.78 553 LYS A N 1
ATOM 4302 C CA . LYS A 1 553 ? -34.155 21.982 25.328 1.00 50.78 553 LYS A CA 1
ATOM 4303 C C . LYS A 1 553 ? -33.630 21.576 23.961 1.00 50.78 553 LYS A C 1
ATOM 4305 O O . LYS A 1 553 ? -32.386 21.575 23.794 1.00 50.78 553 LYS A O 1
#

pLDDT: mean 81.44, std 13.96, range [38.97, 97.94]

Sequence (553 aa):
MRLDDLYKMTAFIYQDANLTRSKEATFLHFVEVCGMLTQLDRKKKRVKVDPASAICKALGWYFPLLAKMGVGSVEELLFLKYPDACPYCRQKPHNDGQCKLVKGAEKTVSHAEVLELVERNRSRMPASLDEWRLMFASIYPRSLNAQPGFSSVALFEELGELAEAIRVFDRYPHYFYGEAADVFSYIMGVANEYVLTLEDEETFDLDAEFLSRYPGLCINCGSRTCMCPSVPAATVGRMAKEMRIGTNDRRIIDYDAFSSDGEAVAKRVFDGAGFDARIARRLPFDRGDLNVALTQLSFRLANALDGTNSELAGQLRGQATGIGRAERGTASREDGAMQVMALLQQAWGALDTGVKQQIRNEGGTSGDISHLLEKRILVVTANPERESKPALRIDREIRAIREAFKQSPGSVHIEPLMAATIDDFRRALSSQRFDIVHFAGHADLEGISLLDEVGNEVVMTYHSLGELIGRQKTIQCVLLNACHTMEGISDPFAPVIVGMMDETDDDEAIAFATGFYDAVAAGRSADEAYDEGILSVRTKDLNPHLISRLRRK

Radius of gyration: 40.1 Å; chains: 1; bounding box: 88×46×112 Å

Secondary structure (DSSP, 8-state):
--HHHHHHHHHHHTHHHHHHS-HHHHHHHHHHHHHHHTTSS---S---S-HHHHHHHHHHHHHHHHHHTT-S-HHHHHHHH-SSS-TTT--SS--HHHHHT--SSS-SS-HHHHHHHHHHHGGG---SHHHHHHHHHHHS---TTSPTTHHHHHHHHHHHHHHHHHHHTTT-HHHHHHHHHHHHHHHHHHHHHHHTTS-TTPPP-HHHHHHHH-SSS-TTT--SS----SS-HHHHHHHTTS----TT-TTS--HHHHHHHHHHHHHHHHHHH---HHHHHHS-TTSSHHHHHHHHHHHHHHHHHTTT-HHHHHHHHHHHHHHTT--TT-THHHHHHHHHHHHHHHHHHHS-HHHHHHHHHT-HHHHHGGGGS-EEEEEEEE----TTSPPP-HHHHHHHHHHHTTTSTTSEEEEEETT-BHHHHHHHHHHS--SEEEEEE-B-SSEEEEE-TTS-EEEEEHHHHHHHHHH-TT--EEEEESTTTTTT-SS-SSSEEEEESS---HHHHHHHHHHHHHHHHTT--HHHHHHHHHHHHHHTT--GGGEEEEE--